Protein AF-0000000077735760 (afdb_homodimer)

Sequence (412 aa):
MVHPLEIREQEAWARNQSMSFFARLCGHTWMILRHKYWVFRFACIAGIPWQGFMHDWSKFSRMEFVESVRYYNGICSPIWLCKKRNDGFSYAWIHHHGRNLHHYEAWQDDFDHGAHPVNMPYRYAVEMICDFLAAGRAYGRSAFTFASEYAWWQRKKKNGVAMTPQMKDFVEALLGALARTEDISLLRPASTRRIYETCVGPVKGHMVHPLEIREQEAWARNQSMSFFARLCGHTWMILRHKYWVFRFACIAGIPWQGFMHDWSKFSRMEFVESVRYYNGICSPIWLCKKRNDGFSYAWIHHHGRNLHHYEAWQDDFDHGAHPVNMPYRYAVEMICDFLAAGRAYGRSAFTFASEYAWWQRKKKNGVAMTPQMKDFVEALLGALARTEDISLLRPASTRRIYETCVGPVKGH

Foldseek 3Di:
DPPPVRVLLVLQQVQLVVDDLVRLLVLLVVLVVQLLVQLLVLCVLLVRNVCSNVAQPCCPPPQNVVQQSSRRRLQDGSLVSSCVVPVRDGSNVVVRQCVQLLRQVVQWDPVVVPTAGDDRALSSLLSVLSSLLSVQCSNVPPNRALQVSLVVLVVVVVVPDRHDQLSNQLSNVQSVVCNVPVDSSCSYNVNSQVSSCVRPRHRDDD/DPPPVRVLLVLQQVQLVVDDLVRLLVLLVVLVVQLLVQLLVLCVLLVNNVCSNVAQPCCPPPQNVVQQSSRRRLQDGSLVSSCVVPVRDGSNVVVRQCVQLLRQVVQWDPVVVPTAGDDRALSSLLSVLSSLLSVQCSNVPPPRALQVSLVVLVVVVVVPDRHDQLSNQLSNVQSVVCNVPVDSSCSYNVNSQVSSCVRPRHRDDD

Secondary structure (DSSP, 8-state):
---HHHHHHHHHHHHHHHS-HHHHHHHHHHHHHHHHHHHHHHHHHTT-HHHHHHTTGGGGSHHHHHHHHHT--SSS-HHHHHHHHTTT--HHHHHHHHH-TTSGGGSEE-GGGT-EE-PPPHHHHHHHHHHHHHHHHHHHGGG--HHHHHHHHHHHHHH---S-HHHHHHHHHHHHHHHHH--GGGGSHHHHHHHHHHHT------/---HHHHHHHHHHHHHHHS-HHHHHHHHHHHHHHHHHHHHHHHHHTT-HHHHHHTTGGGGSHHHHHHHHHT--SSS-HHHHHHHHTTT--HHHHHHHHH-TTSGGGSEE-GGGT-EE-PPPHHHHHHHHHHHHHHHHHHHGGG--HHHHHHHHHHHHHH---S-HHHHHHHHHHHHHHHHH--GGGGSHHHHHHHHHHHT------

Structure (mmCIF, N/CA/C/O backbone):
data_AF-0000000077735760-model_v1
#
loop_
_entity.id
_entity.type
_entity.pdbx_description
1 polymer Catalase
#
loop_
_atom_site.group_PDB
_atom_site.id
_atom_site.type_symbol
_atom_site.label_atom_id
_atom_site.label_alt_id
_atom_site.label_comp_id
_atom_site.label_asym_id
_atom_site.label_entity_id
_atom_site.label_seq_id
_atom_site.pdbx_PDB_ins_code
_atom_site.Cartn_x
_atom_site.Cartn_y
_atom_site.Cartn_z
_atom_site.occupancy
_atom_site.B_iso_or_equiv
_atom_site.auth_seq_id
_atom_site.auth_comp_id
_atom_site.auth_asym_id
_atom_site.auth_atom_id
_atom_site.pdbx_PDB_model_num
ATOM 1 N N . MET A 1 1 ? -25.984 -12.711 -27 1 32.31 1 MET A N 1
ATOM 2 C CA . MET A 1 1 ? -25.141 -13.656 -26.266 1 32.31 1 MET A CA 1
ATOM 3 C C . MET A 1 1 ? -24.453 -12.977 -25.094 1 32.31 1 MET A C 1
ATOM 5 O O . MET A 1 1 ? -23.797 -11.953 -25.266 1 32.31 1 MET A O 1
ATOM 9 N N . VAL A 1 2 ? -24.875 -13.211 -24.047 1 56.28 2 VAL A N 1
ATOM 10 C CA . VAL A 1 2 ? -24.344 -12.602 -22.828 1 56.28 2 VAL A CA 1
ATOM 11 C C . VAL A 1 2 ? -22.844 -12.883 -22.734 1 56.28 2 VAL A C 1
ATOM 13 O O . VAL A 1 2 ? -22.406 -14.016 -22.938 1 56.28 2 VAL A O 1
ATOM 16 N N . HIS A 1 3 ? -21.906 -11.828 -22.578 1 73.5 3 HIS A N 1
ATOM 17 C CA . HIS A 1 3 ? -20.453 -11.922 -22.484 1 73.5 3 HIS A CA 1
ATOM 18 C C . HIS A 1 3 ? -20.031 -12.898 -21.391 1 73.5 3 HIS A C 1
ATOM 20 O O 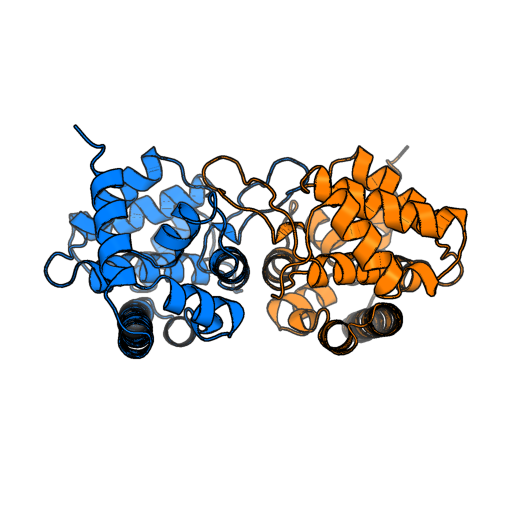. HIS A 1 3 ? -20.641 -12.93 -20.312 1 73.5 3 HIS A O 1
ATOM 26 N N . PRO A 1 4 ? -19.219 -13.969 -21.781 1 72.81 4 PRO A N 1
ATOM 27 C CA . PRO A 1 4 ? -18.812 -15.016 -20.844 1 72.81 4 PRO A CA 1
ATOM 28 C C . PRO A 1 4 ? -18.547 -14.477 -19.438 1 72.81 4 PRO A C 1
ATOM 30 O O . PRO A 1 4 ? -18.891 -15.117 -18.438 1 72.81 4 PRO A O 1
ATOM 33 N N . LEU A 1 5 ? -18.016 -13.352 -19.312 1 77.75 5 LEU A N 1
ATOM 34 C CA . LEU A 1 5 ? -17.75 -12.727 -18.016 1 77.75 5 LEU A CA 1
ATOM 35 C C . LEU A 1 5 ? -19.047 -12.375 -17.297 1 77.75 5 LEU A C 1
ATOM 37 O O . LEU A 1 5 ? -19.125 -12.453 -16.078 1 77.75 5 LEU A O 1
ATOM 41 N N . GLU A 1 6 ? -20 -11.969 -17.953 1 82.69 6 GLU A N 1
ATOM 42 C CA . GLU A 1 6 ? -21.297 -11.633 -17.359 1 82.69 6 GLU A CA 1
ATOM 43 C C . GLU A 1 6 ? -22 -12.875 -16.812 1 82.69 6 GLU A C 1
ATOM 45 O O . GLU A 1 6 ? -22.625 -12.82 -15.75 1 82.69 6 GLU A O 1
ATOM 50 N N . ILE A 1 7 ? -21.875 -13.922 -17.594 1 85.75 7 ILE A N 1
ATOM 51 C CA . ILE A 1 7 ? -22.469 -15.172 -17.156 1 85.75 7 ILE A CA 1
ATOM 52 C C . ILE A 1 7 ? -21.812 -15.625 -15.852 1 85.75 7 ILE A C 1
ATOM 54 O O . ILE A 1 7 ? -22.5 -16.016 -14.906 1 85.75 7 ILE A O 1
ATOM 58 N N . ARG A 1 8 ? -20.562 -15.539 -15.844 1 88.62 8 ARG A N 1
ATOM 59 C CA . ARG A 1 8 ? -19.812 -15.914 -14.648 1 88.62 8 ARG A CA 1
ATOM 60 C C . ARG A 1 8 ? -20.203 -15.047 -13.453 1 88.62 8 ARG A C 1
ATOM 62 O O . ARG A 1 8 ? -20.359 -15.555 -12.344 1 88.62 8 ARG A O 1
ATOM 69 N N . GLU A 1 9 ? -20.359 -13.805 -13.68 1 91.62 9 GLU A N 1
ATOM 70 C CA . GLU A 1 9 ? -20.75 -12.867 -12.625 1 91.62 9 GLU A CA 1
ATOM 71 C C . GLU A 1 9 ? -22.125 -13.227 -12.062 1 91.62 9 GLU A C 1
ATOM 73 O O . GLU A 1 9 ? -22.312 -13.234 -10.844 1 91.62 9 GLU A O 1
ATOM 78 N N . GLN A 1 10 ? -23.031 -13.461 -12.93 1 93.44 10 GLN A N 1
ATOM 79 C CA . GLN A 1 10 ? -24.391 -13.805 -12.5 1 93.44 10 GLN A CA 1
ATOM 80 C C . GLN A 1 10 ? -24.406 -15.086 -11.68 1 93.44 10 GLN A C 1
ATOM 82 O O . GLN A 1 10 ? -25.078 -15.18 -10.664 1 93.44 10 GLN A O 1
ATOM 87 N N . GLU A 1 11 ? -23.656 -16.016 -12.156 1 94.81 11 GLU A N 1
ATOM 88 C CA . GLU A 1 11 ? -23.578 -17.281 -11.445 1 94.81 11 GLU A CA 1
ATOM 89 C C . GLU A 1 11 ? -22.969 -17.094 -10.055 1 94.81 11 GLU A C 1
ATOM 91 O O . GLU A 1 11 ? -23.469 -17.625 -9.07 1 94.81 11 GLU A O 1
ATOM 96 N N . ALA A 1 12 ? -21.922 -16.391 -9.977 1 94.94 12 ALA A N 1
ATOM 97 C CA . ALA A 1 12 ? -21.25 -16.125 -8.711 1 94.94 12 ALA A CA 1
ATOM 98 C C . ALA A 1 12 ? -22.172 -15.398 -7.73 1 94.94 12 ALA A C 1
ATOM 100 O O . ALA A 1 12 ? -22.219 -15.742 -6.547 1 94.94 12 ALA A O 1
ATOM 101 N N . TRP A 1 13 ? -22.844 -14.398 -8.219 1 95.81 13 TRP A N 1
ATOM 102 C CA . TRP A 1 13 ? -23.75 -13.617 -7.371 1 95.81 13 TRP A CA 1
ATOM 103 C C . TRP A 1 13 ? -24.906 -14.477 -6.863 1 95.81 13 TRP A C 1
ATOM 105 O O . TRP A 1 13 ? -25.266 -14.406 -5.688 1 95.81 13 TRP A O 1
ATOM 115 N N . ALA A 1 14 ? -25.484 -15.258 -7.762 1 96.62 14 ALA A N 1
ATOM 116 C CA . ALA A 1 14 ? -26.578 -16.156 -7.379 1 96.62 14 ALA A CA 1
ATOM 117 C C . ALA A 1 14 ? -26.125 -17.125 -6.293 1 96.62 14 ALA A C 1
ATOM 119 O O . ALA A 1 14 ? -26.859 -17.359 -5.324 1 96.62 14 ALA A O 1
ATOM 120 N N . ARG A 1 15 ? -25 -17.672 -6.461 1 96.62 15 ARG A N 1
ATOM 121 C CA . ARG A 1 15 ? -24.469 -18.609 -5.473 1 96.62 15 ARG A CA 1
ATOM 122 C C . ARG A 1 15 ? -24.219 -17.906 -4.141 1 96.62 15 ARG A C 1
ATOM 124 O O . ARG A 1 15 ? -24.531 -18.453 -3.08 1 96.62 15 ARG A O 1
ATOM 131 N N . ASN A 1 16 ? -23.562 -16.766 -4.164 1 96.75 16 ASN A N 1
ATOM 132 C CA . ASN A 1 16 ? -23.344 -15.969 -2.967 1 96.75 16 ASN A CA 1
ATOM 133 C C . ASN A 1 16 ? -24.641 -15.758 -2.189 1 96.75 16 ASN A C 1
ATOM 135 O O . ASN A 1 16 ? -24.672 -15.953 -0.975 1 96.75 16 ASN A O 1
ATOM 139 N N . GLN A 1 17 ? -25.703 -15.43 -2.889 1 97.12 17 GLN A N 1
ATOM 140 C CA . GLN A 1 17 ? -27 -15.125 -2.266 1 97.12 17 GLN A CA 1
ATOM 141 C C . GLN A 1 17 ? -27.625 -16.375 -1.666 1 97.12 17 GLN A C 1
ATOM 143 O O . GLN A 1 17 ? -28.406 -16.281 -0.717 1 97.12 17 GLN A O 1
ATOM 148 N N . SER A 1 18 ? -27.359 -17.469 -2.201 1 97.5 18 SER A N 1
ATOM 149 C CA . SER A 1 18 ? -28 -18.703 -1.768 1 97.5 18 SER A CA 1
ATOM 150 C C . SER A 1 18 ? -27.281 -19.297 -0.553 1 97.5 18 SER A C 1
ATOM 152 O O . SER A 1 18 ? -27.812 -20.203 0.107 1 97.5 18 SER A O 1
ATOM 154 N N . MET A 1 19 ? -26.125 -18.844 -0.219 1 97.62 19 MET A N 1
ATOM 155 C CA . MET A 1 19 ? -25.328 -19.391 0.875 1 97.62 19 MET A CA 1
ATOM 156 C C . MET A 1 19 ? -25.672 -18.703 2.193 1 97.62 19 MET A C 1
ATOM 158 O O . MET A 1 19 ? -25.906 -17.5 2.225 1 97.62 19 MET A O 1
ATOM 162 N N . SER A 1 20 ? -25.688 -19.516 3.221 1 97.69 20 SER A N 1
ATOM 163 C CA . SER A 1 20 ? -25.797 -18.922 4.555 1 97.69 20 SER A CA 1
ATOM 164 C C . SER A 1 20 ? -24.516 -18.203 4.945 1 97.69 20 SER A C 1
ATOM 166 O O . SER A 1 20 ? -23.453 -18.438 4.352 1 97.69 20 SER A O 1
ATOM 168 N N . PHE A 1 21 ? -24.656 -17.406 5.949 1 97.19 21 PHE A N 1
ATOM 169 C CA . PHE A 1 21 ? -23.484 -16.703 6.453 1 97.19 21 PHE A CA 1
ATOM 170 C C . PHE A 1 21 ? -22.406 -17.688 6.898 1 97.19 21 PHE A C 1
ATOM 172 O O . PHE A 1 21 ? -21.234 -17.516 6.586 1 97.19 21 PHE A O 1
ATOM 179 N N . PHE A 1 22 ? -22.797 -18.688 7.602 1 97.88 22 PHE A N 1
ATOM 180 C CA . PHE A 1 22 ? -21.859 -19.672 8.133 1 97.88 22 PHE A CA 1
ATOM 181 C C . PHE A 1 22 ? -21.156 -20.422 7.008 1 97.88 22 PHE A C 1
ATOM 183 O O . PHE A 1 22 ? -19.953 -20.703 7.09 1 97.88 22 PHE A O 1
ATOM 190 N N . ALA A 1 23 ? -21.875 -20.688 5.992 1 98.12 23 ALA A N 1
ATOM 191 C CA . ALA A 1 23 ? -21.297 -21.359 4.828 1 98.12 23 ALA A CA 1
ATOM 192 C C . ALA A 1 23 ? -20.25 -20.469 4.145 1 98.12 23 ALA A C 1
ATOM 194 O O . ALA A 1 23 ? -19.188 -20.938 3.732 1 98.12 23 ALA A O 1
ATOM 195 N N . ARG A 1 24 ? -20.578 -19.219 4.02 1 98.38 24 ARG A N 1
ATOM 196 C CA . ARG A 1 24 ? -19.625 -18.281 3.426 1 98.38 24 ARG A CA 1
ATOM 197 C C . ARG A 1 24 ? -18.375 -18.141 4.297 1 98.38 24 ARG A 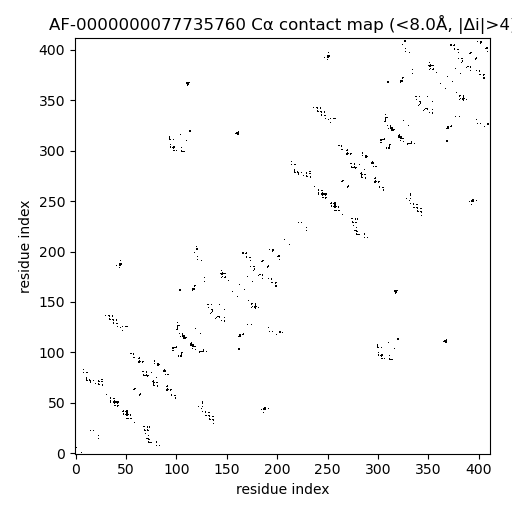C 1
ATOM 199 O O . ARG A 1 24 ? -17.25 -18.109 3.783 1 98.38 24 ARG A O 1
ATOM 206 N N . LEU A 1 25 ? -18.594 -18.062 5.609 1 98.25 25 LEU A N 1
ATOM 207 C CA . LEU A 1 25 ? -17.5 -17.938 6.566 1 98.25 25 LEU A CA 1
ATOM 208 C C . LEU A 1 25 ? -16.562 -19.141 6.48 1 98.25 25 LEU A C 1
ATOM 210 O O . LEU A 1 25 ? -15.352 -18.969 6.336 1 98.25 25 LEU A O 1
ATOM 214 N N . CYS A 1 26 ? -17.078 -20.297 6.539 1 98.19 26 CYS A N 1
ATOM 215 C CA . CYS A 1 26 ? -16.281 -21.516 6.504 1 98.19 26 CYS A CA 1
ATOM 216 C C . CYS A 1 26 ? -15.633 -21.703 5.141 1 98.19 26 CYS A C 1
ATOM 218 O O . CYS A 1 26 ? -14.453 -22.047 5.055 1 98.19 26 CYS A O 1
ATOM 220 N N . GLY A 1 27 ? -16.453 -21.516 4.125 1 97.25 27 GLY A N 1
ATOM 221 C CA . GLY A 1 27 ? -15.93 -21.641 2.777 1 97.25 27 GLY A CA 1
ATOM 222 C C . GLY A 1 27 ? -14.766 -20.719 2.496 1 97.25 27 GLY A C 1
ATOM 223 O O . GLY A 1 27 ? -13.742 -21.125 1.959 1 97.25 27 GLY A O 1
ATOM 224 N N . HIS A 1 28 ? -14.961 -19.438 2.783 1 97.62 28 HIS A N 1
ATOM 225 C CA . HIS A 1 28 ? -13.898 -18.453 2.553 1 97.62 28 HIS A CA 1
ATOM 226 C C . HIS A 1 28 ? -12.656 -18.797 3.369 1 97.62 28 HIS A C 1
ATOM 228 O O . HIS A 1 28 ? -11.539 -18.75 2.852 1 97.62 28 HIS A O 1
ATOM 234 N N . THR A 1 29 ? -12.82 -19.141 4.68 1 97.94 29 THR A N 1
ATOM 235 C CA . THR A 1 29 ? -11.695 -19.484 5.543 1 97.94 29 THR A CA 1
ATOM 236 C C . THR A 1 29 ? -10.922 -20.672 4.977 1 97.94 29 THR A C 1
ATOM 238 O O . THR A 1 29 ? -9.688 -20.641 4.918 1 97.94 29 THR A O 1
ATOM 241 N N . TRP A 1 30 ? -11.633 -21.625 4.527 1 96.81 30 TRP A N 1
ATOM 242 C CA . TRP A 1 30 ? -11 -22.797 3.941 1 96.81 30 TRP A CA 1
ATOM 243 C C . TRP A 1 30 ? -10.203 -22.422 2.697 1 96.81 30 TRP A C 1
ATOM 245 O O . TRP A 1 30 ? -9.086 -22.906 2.5 1 96.81 30 TRP A O 1
ATOM 255 N N . MET A 1 31 ? -10.773 -21.609 1.892 1 95.12 31 MET A N 1
ATOM 256 C CA . MET A 1 31 ? -10.102 -21.203 0.663 1 95.12 31 MET A CA 1
ATOM 257 C C . MET A 1 31 ? -8.812 -20.438 0.974 1 95.12 31 MET A C 1
ATOM 259 O O . MET A 1 31 ? -7.793 -20.641 0.31 1 95.12 31 MET A O 1
ATOM 263 N N . ILE A 1 32 ? -8.82 -19.531 1.983 1 96.81 32 ILE A N 1
ATOM 264 C CA . ILE A 1 32 ? -7.617 -18.812 2.389 1 96.81 32 ILE A CA 1
ATOM 265 C C . ILE A 1 32 ? -6.543 -19.797 2.826 1 96.81 32 ILE A C 1
ATOM 267 O O . ILE A 1 32 ? -5.395 -19.703 2.389 1 96.81 32 ILE A O 1
ATOM 271 N N . LEU A 1 33 ? -6.93 -20.766 3.658 1 97.06 33 LEU A N 1
ATOM 272 C CA . LEU A 1 33 ? -5.984 -21.719 4.219 1 97.06 33 LEU A CA 1
ATOM 273 C C . LEU A 1 33 ? -5.414 -22.625 3.131 1 97.06 33 LEU A C 1
ATOM 275 O O . LEU A 1 33 ? -4.223 -22.938 3.133 1 97.06 33 LEU A O 1
ATOM 279 N N . ARG A 1 34 ? -6.27 -23.031 2.244 1 95.94 34 ARG A N 1
ATOM 280 C CA . ARG A 1 34 ? -5.816 -23.844 1.121 1 95.94 34 ARG A CA 1
ATOM 281 C C . ARG A 1 34 ? -4.812 -23.094 0.261 1 95.94 34 ARG A C 1
ATOM 283 O O . ARG A 1 34 ? -3.773 -23.625 -0.114 1 95.94 34 ARG A O 1
ATOM 290 N N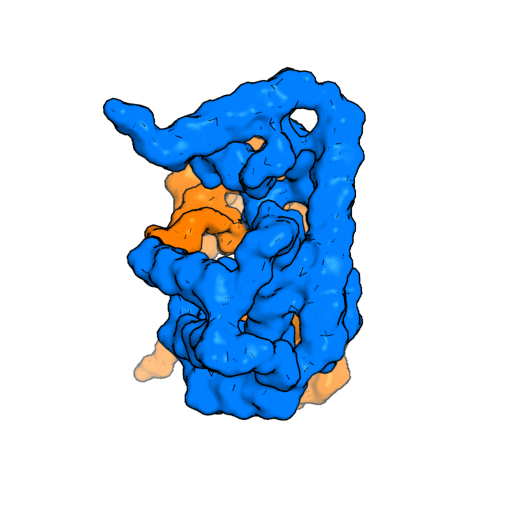 . HIS A 1 35 ? -5.133 -21.844 -0.089 1 96.44 35 HIS A N 1
ATOM 291 C CA . HIS A 1 35 ? -4.219 -21 -0.849 1 96.44 35 HIS A CA 1
ATOM 292 C C . HIS A 1 35 ? -2.896 -20.812 -0.116 1 96.44 35 HIS A C 1
ATOM 294 O O . HIS A 1 35 ? -1.826 -21 -0.704 1 96.44 35 HIS A O 1
ATOM 300 N N . LYS A 1 36 ? -2.969 -20.547 1.155 1 97.62 36 LYS A N 1
ATOM 301 C CA . LYS A 1 36 ? -1.773 -20.344 1.97 1 97.62 36 LYS A CA 1
ATOM 302 C C . LYS A 1 36 ? -0.917 -21.609 2.01 1 97.62 36 LYS A C 1
ATOM 304 O O . LYS A 1 36 ? 0.313 -21.531 2.02 1 97.62 36 LYS A O 1
ATOM 309 N N . TYR A 1 37 ? -1.56 -22.734 2.109 1 97.62 37 TYR A N 1
ATOM 310 C CA . TYR A 1 37 ? -0.845 -24 2.107 1 97.62 37 TYR A CA 1
ATOM 311 C C . TYR A 1 37 ? -0.007 -24.156 0.844 1 97.62 37 TYR A C 1
ATOM 313 O O . TYR A 1 37 ? 1.184 -24.469 0.916 1 97.62 37 TYR A O 1
ATOM 321 N N . TRP A 1 38 ? -0.582 -23.906 -0.264 1 97.06 38 TRP A N 1
ATOM 322 C CA . TRP A 1 38 ? 0.129 -24.094 -1.525 1 97.06 38 TRP A CA 1
ATOM 323 C C . TRP A 1 38 ? 1.225 -23.047 -1.692 1 97.06 38 TRP A C 1
ATOM 325 O O . TRP A 1 38 ? 2.303 -23.344 -2.211 1 97.06 38 TRP A O 1
ATOM 335 N N . VAL A 1 39 ? 0.933 -21.781 -1.328 1 98.62 39 VAL A N 1
ATOM 336 C CA . VAL A 1 39 ? 1.979 -20.766 -1.374 1 98.62 39 VAL A CA 1
ATOM 337 C C . VAL A 1 39 ? 3.166 -21.203 -0.519 1 98.62 39 VAL A C 1
ATOM 339 O O . VAL A 1 39 ? 4.316 -21.094 -0.944 1 98.62 39 VAL A O 1
ATOM 342 N N . PHE A 1 40 ? 2.838 -21.719 0.667 1 98.75 40 PHE A N 1
ATOM 343 C CA . PHE A 1 40 ? 3.885 -22.156 1.577 1 98.75 40 PHE A CA 1
ATOM 344 C C . PHE A 1 40 ? 4.715 -23.266 0.945 1 98.75 40 PHE A C 1
ATOM 346 O O . PHE A 1 40 ? 5.945 -23.25 1.017 1 98.75 40 PHE A O 1
ATOM 353 N N . ARG A 1 41 ? 4.102 -24.203 0.335 1 98.19 41 ARG A N 1
ATOM 354 C CA . ARG A 1 41 ? 4.793 -25.312 -0.304 1 98.19 41 ARG A CA 1
ATOM 355 C C . ARG A 1 41 ? 5.746 -24.828 -1.385 1 98.19 41 ARG A C 1
ATOM 357 O O . ARG A 1 41 ? 6.906 -25.234 -1.436 1 98.19 41 ARG A O 1
ATOM 364 N N . PHE A 1 42 ? 5.285 -23.953 -2.271 1 98.56 42 PHE A N 1
ATOM 365 C CA . PHE A 1 42 ? 6.137 -23.406 -3.324 1 98.56 42 PHE A CA 1
ATOM 366 C C . PHE A 1 42 ? 7.25 -22.562 -2.734 1 98.56 42 PHE A C 1
ATOM 368 O O . PHE A 1 42 ? 8.391 -22.609 -3.199 1 98.56 42 PHE A O 1
ATOM 375 N N . ALA A 1 43 ? 6.891 -21.766 -1.696 1 98.81 43 ALA A N 1
ATOM 376 C CA . ALA A 1 43 ? 7.871 -20.891 -1.054 1 98.81 43 ALA A CA 1
ATOM 377 C C . ALA A 1 43 ? 8.992 -21.719 -0.408 1 98.81 43 ALA A C 1
ATOM 379 O O . ALA A 1 43 ? 10.141 -21.281 -0.377 1 98.81 43 ALA A O 1
ATOM 380 N N . CYS A 1 44 ? 8.633 -22.891 0.152 1 98.81 44 CYS A N 1
ATOM 381 C CA . CYS A 1 44 ? 9.664 -23.781 0.698 1 98.81 44 CYS A CA 1
ATOM 382 C C . CYS A 1 44 ? 10.648 -24.203 -0.381 1 98.81 44 CYS A C 1
ATOM 384 O O . CYS A 1 44 ? 11.859 -24.188 -0.159 1 98.81 44 CYS A O 1
ATOM 386 N N . ILE A 1 45 ? 10.188 -24.562 -1.511 1 98.75 45 ILE A N 1
ATOM 387 C CA . ILE A 1 45 ? 11.047 -24.938 -2.629 1 98.75 45 ILE A CA 1
ATOM 388 C C . ILE A 1 45 ? 11.891 -23.734 -3.059 1 98.75 45 ILE A C 1
ATOM 390 O O . ILE A 1 45 ? 13.078 -23.891 -3.354 1 98.75 45 ILE A O 1
ATOM 394 N N . ALA A 1 46 ? 11.305 -22.562 -3.033 1 98.69 46 ALA A N 1
ATOM 395 C CA . ALA A 1 46 ? 11.953 -21.344 -3.502 1 98.69 46 ALA A CA 1
ATOM 396 C C . ALA A 1 46 ? 12.953 -20.812 -2.471 1 98.69 46 ALA A C 1
ATOM 398 O O . ALA A 1 46 ? 13.648 -19.828 -2.717 1 98.69 46 ALA A O 1
ATOM 399 N N . GLY A 1 47 ? 13.008 -21.391 -1.279 1 98.31 47 GLY A N 1
ATOM 400 C CA . GLY A 1 47 ? 13.992 -21.016 -0.273 1 98.31 47 GLY A CA 1
ATOM 401 C C . GLY A 1 47 ? 13.547 -19.844 0.586 1 98.31 47 GLY A C 1
ATOM 402 O O . GLY A 1 47 ? 14.383 -19.109 1.124 1 98.31 47 GLY A O 1
ATOM 403 N N . ILE A 1 48 ? 12.203 -19.609 0.631 1 98.25 48 ILE A N 1
ATOM 404 C CA . ILE A 1 48 ? 11.695 -18.531 1.458 1 98.25 48 ILE A CA 1
ATOM 405 C C . ILE A 1 48 ? 10.539 -19.031 2.32 1 98.25 48 ILE A C 1
ATOM 407 O O . ILE A 1 48 ? 9.461 -18.438 2.338 1 98.25 48 ILE A O 1
ATOM 411 N N . PRO A 1 49 ? 10.734 -20.031 3.189 1 98.31 49 PRO A N 1
ATOM 412 C CA . PRO A 1 49 ? 9.656 -20.672 3.934 1 98.31 49 PRO A CA 1
ATOM 413 C C . PRO A 1 49 ? 8.953 -19.734 4.91 1 98.31 49 PRO A C 1
ATOM 415 O O . PRO A 1 49 ? 7.738 -19.828 5.102 1 98.31 49 PRO A O 1
ATOM 418 N N . TRP A 1 50 ? 9.75 -18.875 5.516 1 98 50 TRP A N 1
ATOM 419 C CA . TRP A 1 50 ? 9.125 -17.953 6.461 1 98 50 TRP A CA 1
ATOM 420 C C . TRP A 1 50 ? 8.188 -16.984 5.742 1 98 50 TRP A C 1
ATOM 422 O O . TRP A 1 50 ? 7.074 -16.734 6.211 1 98 50 TRP A O 1
ATOM 432 N N . GLN A 1 51 ? 8.594 -16.422 4.629 1 97.44 51 GLN A N 1
ATOM 433 C CA . GLN A 1 51 ? 7.754 -15.547 3.818 1 97.44 51 GLN A CA 1
ATOM 434 C C . GLN A 1 51 ? 6.492 -16.281 3.355 1 97.44 51 GLN A C 1
ATOM 436 O O . GLN A 1 51 ? 5.406 -15.688 3.336 1 97.44 51 GLN A O 1
ATOM 441 N N . GLY A 1 52 ? 6.711 -17.531 2.975 1 98.5 52 GLY A N 1
ATOM 442 C CA . GLY A 1 52 ? 5.559 -18.344 2.607 1 98.5 52 GLY A CA 1
ATOM 443 C C . GLY A 1 52 ? 4.57 -18.531 3.744 1 98.5 52 GLY A C 1
ATOM 444 O O . GLY A 1 52 ? 3.357 -18.422 3.541 1 98.5 52 GLY A O 1
ATOM 445 N N . PHE A 1 53 ? 5.109 -18.766 4.906 1 98.31 53 PHE A N 1
ATOM 446 C CA . PHE A 1 53 ? 4.273 -18.953 6.086 1 98.31 53 PHE A CA 1
ATOM 447 C C . PHE A 1 53 ? 3.508 -17.672 6.414 1 98.31 53 PHE A C 1
ATOM 449 O O . PHE A 1 53 ? 2.332 -17.719 6.781 1 98.31 53 PHE A O 1
ATOM 456 N N . MET A 1 54 ? 4.109 -16.484 6.254 1 97.62 54 MET A N 1
ATOM 457 C CA . MET A 1 54 ? 3.537 -15.195 6.621 1 97.62 54 MET A CA 1
ATOM 458 C C . MET A 1 54 ? 2.662 -14.648 5.496 1 97.62 54 MET A C 1
ATOM 460 O O . MET A 1 54 ? 1.98 -13.641 5.672 1 97.62 54 MET A O 1
ATOM 464 N N . HIS A 1 55 ? 2.658 -15.297 4.434 1 98.31 55 HIS A N 1
ATOM 465 C CA . HIS A 1 55 ? 1.943 -14.844 3.244 1 98.31 55 HIS A CA 1
ATOM 466 C C . HIS A 1 55 ? 0.472 -14.586 3.553 1 98.31 55 HIS A C 1
ATOM 468 O O . HIS A 1 55 ? -0.208 -15.445 4.117 1 98.31 55 HIS A O 1
ATOM 474 N N . ASP A 1 56 ? 0.01 -13.414 3.326 1 97.75 56 ASP A N 1
ATOM 475 C CA . ASP A 1 56 ? -1.397 -13.031 3.268 1 97.75 56 ASP A CA 1
ATOM 476 C C . ASP A 1 56 ? -2.066 -13.18 4.633 1 97.75 56 ASP A C 1
ATOM 478 O O . ASP A 1 56 ? -3.244 -13.539 4.715 1 97.75 56 ASP A O 1
ATOM 482 N N . TRP A 1 57 ? -1.373 -12.977 5.688 1 97.56 57 TRP A N 1
ATOM 483 C CA . TRP A 1 57 ? -2.01 -12.992 7 1 97.56 57 TRP A CA 1
ATOM 484 C C . TRP A 1 57 ? -2.994 -11.836 7.141 1 97.56 57 TRP A C 1
ATOM 486 O O . TRP A 1 57 ? -3.957 -11.914 7.906 1 97.56 57 TRP A O 1
ATOM 496 N N . SER A 1 58 ? -2.803 -10.797 6.383 1 97 58 SER A N 1
ATOM 497 C CA . SER A 1 58 ? -3.691 -9.641 6.434 1 97 58 SER A CA 1
ATOM 498 C C . SER A 1 58 ? -5.113 -10.023 6.035 1 97 58 SER A C 1
ATOM 500 O O . SER A 1 58 ? -6.066 -9.312 6.363 1 97 58 SER A O 1
ATOM 502 N N . LYS A 1 59 ? -5.301 -11.117 5.355 1 97.94 59 LYS A N 1
ATOM 503 C CA . LYS A 1 59 ? -6.625 -11.555 4.914 1 97.94 59 LYS A CA 1
ATOM 504 C C . LYS A 1 59 ? -7.527 -11.867 6.105 1 97.94 59 LYS A C 1
ATOM 506 O O . LYS A 1 59 ? -8.75 -11.93 5.965 1 97.94 59 LYS A O 1
ATOM 511 N N . PHE A 1 60 ? -6.91 -12.047 7.273 1 97.75 60 PHE A N 1
ATOM 512 C CA . PHE A 1 60 ? -7.68 -12.359 8.477 1 97.75 60 PHE A CA 1
ATOM 513 C C . PHE A 1 60 ? -7.984 -11.094 9.266 1 97.75 60 PHE A C 1
ATOM 515 O O . PHE A 1 60 ? -8.664 -11.148 10.297 1 97.75 60 PHE A O 1
ATOM 522 N N . SER A 1 61 ? -7.469 -9.977 8.836 1 96.44 61 SER A N 1
ATOM 523 C CA . SER A 1 61 ? -7.883 -8.719 9.453 1 96.44 61 SER A CA 1
ATOM 524 C C . SER A 1 61 ? -9.367 -8.453 9.227 1 96.44 61 SER A C 1
ATOM 526 O O . SER A 1 61 ? -9.938 -8.906 8.227 1 96.44 61 SER A O 1
ATOM 528 N N . ARG A 1 62 ? -9.93 -7.668 10.141 1 95.81 62 ARG A N 1
ATOM 529 C CA . ARG A 1 62 ? -11.359 -7.371 10.07 1 95.81 62 ARG A CA 1
ATOM 530 C C . ARG A 1 62 ? -11.711 -6.727 8.734 1 95.81 62 ARG A C 1
ATOM 532 O O . ARG A 1 62 ? -12.664 -7.141 8.07 1 95.81 62 ARG A O 1
ATOM 539 N N . MET A 1 63 ? -10.977 -5.773 8.227 1 94.81 63 MET A N 1
ATOM 540 C CA . MET A 1 63 ? -11.25 -5.016 7.008 1 94.81 63 MET A CA 1
ATOM 541 C C . MET A 1 63 ? -11.281 -5.93 5.789 1 94.81 63 MET A C 1
ATOM 543 O O . MET A 1 63 ? -12.133 -5.777 4.91 1 94.81 63 MET A O 1
ATOM 547 N N . GLU A 1 64 ? -10.367 -6.863 5.75 1 97.81 64 GLU A N 1
ATOM 548 C CA . GLU A 1 64 ? -10.297 -7.75 4.59 1 97.81 64 GLU A CA 1
ATOM 549 C C . GLU A 1 64 ? -11.25 -8.938 4.742 1 97.81 64 GLU A C 1
ATOM 551 O O . GLU A 1 64 ? -11.969 -9.289 3.805 1 97.81 64 GLU A O 1
ATOM 556 N N . PHE A 1 65 ? -11.25 -9.492 5.91 1 98.38 65 PHE A N 1
ATOM 557 C CA . PHE A 1 65 ? -11.945 -10.758 6.137 1 98.38 65 PHE A CA 1
ATOM 558 C C . PHE A 1 65 ? -13.453 -10.562 6.027 1 98.38 65 PHE A C 1
ATOM 560 O O . PHE A 1 65 ? -14.133 -11.328 5.34 1 98.38 65 PHE A O 1
ATOM 567 N N . VAL A 1 66 ? -14.055 -9.57 6.641 1 97.81 66 VAL A N 1
ATOM 568 C CA . VAL A 1 66 ? -15.5 -9.359 6.691 1 97.81 66 VAL A CA 1
ATOM 569 C C . VAL A 1 66 ? -16.031 -9.125 5.285 1 97.81 66 VAL A C 1
ATOM 571 O O . VAL A 1 66 ? -17.016 -9.75 4.875 1 97.81 66 VAL A O 1
ATOM 574 N N . GLU A 1 67 ? -15.383 -8.258 4.539 1 97.75 67 GLU A N 1
ATOM 575 C CA . GLU A 1 67 ? -15.828 -7.988 3.176 1 97.75 67 GLU A CA 1
ATOM 576 C C . GLU A 1 67 ? -15.711 -9.234 2.301 1 97.75 67 GLU A C 1
ATOM 578 O O . GLU A 1 67 ? -16.625 -9.547 1.531 1 97.75 67 GLU A O 1
ATOM 583 N N . SER A 1 68 ? -14.609 -9.953 2.459 1 98.31 68 SER A N 1
ATOM 584 C CA . SER A 1 68 ? -14.391 -11.133 1.632 1 98.31 68 SER A CA 1
ATOM 585 C C . SER A 1 68 ? -15.391 -12.234 1.963 1 98.31 68 SER A C 1
ATOM 587 O O . SER A 1 68 ? -15.852 -12.953 1.07 1 98.31 68 SER A O 1
ATOM 589 N N . VAL A 1 69 ? -15.703 -12.383 3.201 1 98.56 69 VAL A N 1
ATOM 590 C CA . VAL A 1 69 ? -16.734 -13.352 3.578 1 98.56 69 VAL A CA 1
ATOM 591 C C . VAL A 1 69 ? -18.078 -12.945 2.963 1 98.56 69 VAL A C 1
ATOM 593 O O . VAL A 1 69 ? -18.797 -13.797 2.432 1 98.56 69 VAL A O 1
ATOM 596 N N . ARG A 1 70 ? -18.406 -11.656 3.029 1 98.25 70 ARG A N 1
ATOM 597 C CA . ARG A 1 70 ? -19.672 -11.133 2.508 1 98.25 70 ARG A CA 1
ATOM 598 C C . ARG A 1 70 ? -19.828 -11.469 1.029 1 98.25 70 ARG A C 1
ATOM 600 O O . ARG A 1 70 ? -20.938 -11.75 0.568 1 98.25 70 ARG A O 1
ATOM 607 N N . TYR A 1 71 ? -18.781 -11.555 0.311 1 98.19 71 TYR A N 1
ATOM 608 C CA . TYR A 1 71 ? -18.891 -11.727 -1.134 1 98.19 71 TYR A CA 1
ATOM 609 C C . TYR A 1 71 ? -18.375 -13.102 -1.554 1 98.19 71 TYR A C 1
ATOM 611 O O . TYR A 1 71 ? -18.125 -13.344 -2.736 1 98.19 71 TYR A O 1
ATOM 619 N N . TYR A 1 72 ? -18.094 -13.922 -0.639 1 98.19 72 TYR A N 1
ATOM 620 C CA . TYR A 1 72 ? -17.641 -15.273 -0.975 1 98.19 72 TYR A CA 1
ATOM 621 C C . TYR A 1 72 ? -18.688 -16.016 -1.787 1 98.19 72 TYR A C 1
ATOM 623 O O . TYR A 1 72 ? -19.891 -15.914 -1.503 1 98.19 72 TYR A O 1
ATOM 631 N N . ASN A 1 73 ? -18.25 -16.828 -2.787 1 96.38 73 ASN A N 1
ATOM 632 C CA . ASN A 1 73 ? -19.172 -17.5 -3.689 1 96.38 73 ASN A CA 1
ATOM 633 C C . ASN A 1 73 ? -18.625 -18.844 -4.152 1 96.38 73 ASN A C 1
ATOM 635 O O . ASN A 1 73 ? -19.328 -19.609 -4.82 1 96.38 73 ASN A O 1
ATOM 639 N N . GLY A 1 74 ? -17.422 -19.125 -3.965 1 91.88 74 GLY A N 1
ATOM 640 C CA . GLY A 1 74 ? -16.812 -20.406 -4.27 1 91.88 74 GLY A CA 1
ATOM 641 C C . GLY A 1 74 ? -16.438 -20.562 -5.734 1 91.88 74 GLY A C 1
ATOM 642 O O . GLY A 1 74 ? -15.875 -21.578 -6.137 1 91.88 74 GLY A O 1
ATOM 643 N N . ILE A 1 75 ? -16.781 -19.562 -6.508 1 88.88 75 ILE A N 1
ATOM 644 C CA . ILE A 1 75 ? -16.547 -19.625 -7.949 1 88.88 75 ILE A CA 1
ATOM 645 C C . ILE A 1 75 ? -15.383 -18.719 -8.328 1 88.88 75 ILE A C 1
ATOM 647 O O . ILE A 1 75 ? -14.469 -19.141 -9.039 1 88.88 75 ILE A O 1
ATOM 651 N N . CYS A 1 76 ? -15.469 -17.547 -7.867 1 90.12 76 CYS A N 1
ATOM 652 C CA . CYS A 1 76 ? -14.43 -16.562 -8.164 1 90.12 76 CYS A CA 1
ATOM 653 C C . CYS A 1 76 ? -14.008 -15.812 -6.91 1 90.12 76 CYS A C 1
ATOM 655 O O . CYS A 1 76 ? -14.594 -16.016 -5.84 1 90.12 76 CYS A O 1
ATOM 657 N N . SER A 1 77 ? -12.938 -15.055 -7.09 1 92.94 77 SER A N 1
ATOM 658 C CA . SER A 1 77 ? -12.445 -14.258 -5.969 1 92.94 77 SER A CA 1
ATOM 659 C C . SER A 1 77 ? -13.547 -13.367 -5.398 1 92.94 77 SER A C 1
ATOM 661 O O . SER A 1 77 ? -14.266 -12.703 -6.148 1 92.94 77 SER A O 1
ATOM 663 N N . PRO A 1 78 ? -13.625 -13.328 -4.043 1 96.69 78 PRO A N 1
ATOM 664 C CA . PRO A 1 78 ? -14.594 -12.398 -3.443 1 96.69 78 PRO A CA 1
ATOM 665 C C . PRO A 1 78 ? -14.336 -10.945 -3.83 1 96.69 78 PRO A C 1
ATOM 667 O O . PRO A 1 78 ? -15.281 -10.164 -3.955 1 96.69 78 PRO A O 1
ATOM 670 N N . ILE A 1 79 ? -13.078 -10.578 -3.996 1 96.69 79 ILE A N 1
ATOM 671 C CA . ILE A 1 79 ? -12.719 -9.211 -4.375 1 96.69 79 ILE A CA 1
ATOM 672 C C . ILE A 1 79 ? -13.312 -8.883 -5.746 1 96.69 79 ILE A C 1
ATOM 674 O O . ILE A 1 79 ? -13.836 -7.789 -5.953 1 96.69 79 ILE A O 1
ATOM 678 N N . TRP A 1 80 ? -13.219 -9.828 -6.625 1 95.06 80 TRP A N 1
ATOM 679 C CA . TRP A 1 80 ? -13.758 -9.625 -7.965 1 95.06 80 TRP A CA 1
ATOM 680 C C . TRP A 1 80 ? -15.258 -9.359 -7.91 1 95.06 80 TRP A C 1
ATOM 682 O O . TRP A 1 80 ? -15.75 -8.398 -8.5 1 95.06 80 TRP A O 1
ATOM 692 N N . LEU A 1 81 ? -15.945 -10.188 -7.227 1 96.81 81 LEU A N 1
ATOM 693 C CA . LEU A 1 81 ? -17.391 -10.031 -7.117 1 96.81 81 LEU A CA 1
ATOM 694 C C . LEU A 1 81 ? -17.75 -8.727 -6.406 1 96.81 81 LEU A C 1
ATOM 696 O O . LEU A 1 81 ? -18.672 -8.023 -6.812 1 96.81 81 LEU A O 1
ATOM 700 N N . CYS A 1 82 ? -17.031 -8.43 -5.355 1 97.31 82 CYS A N 1
ATOM 701 C CA . CYS A 1 82 ? -17.234 -7.18 -4.629 1 97.31 82 CYS A CA 1
ATOM 702 C C . CYS A 1 82 ? -17.125 -5.98 -5.562 1 97.31 82 CYS A C 1
ATOM 704 O O . CYS A 1 82 ? -18 -5.113 -5.586 1 97.31 82 CYS A O 1
ATOM 706 N N . LYS A 1 83 ? -16.125 -5.941 -6.324 1 96.44 83 LYS A N 1
ATOM 707 C CA . LYS A 1 83 ? -15.891 -4.82 -7.23 1 96.44 83 LYS A CA 1
ATOM 708 C C . LYS A 1 83 ? -17 -4.719 -8.273 1 96.44 83 LYS A C 1
ATOM 710 O O . LYS A 1 83 ? -17.406 -3.619 -8.656 1 96.44 83 LYS A O 1
ATOM 715 N N . LYS A 1 84 ? -17.422 -5.848 -8.719 1 95.75 84 LYS A N 1
ATOM 716 C CA . LYS A 1 84 ? -18.516 -5.848 -9.688 1 95.75 84 LYS A CA 1
ATOM 717 C C . LYS A 1 84 ? -19.797 -5.262 -9.094 1 95.75 84 LYS A C 1
ATOM 719 O O . LYS A 1 84 ? -20.562 -4.605 -9.789 1 95.75 84 LYS A O 1
ATOM 724 N N . ARG A 1 85 ? -19.969 -5.43 -7.852 1 95.62 85 ARG A N 1
ATOM 725 C CA . ARG A 1 85 ? -21.203 -5.031 -7.188 1 95.62 85 ARG A CA 1
ATOM 726 C C . ARG A 1 85 ? -21.078 -3.629 -6.598 1 95.62 85 ARG A C 1
ATOM 728 O O . ARG A 1 85 ? -22.094 -3.014 -6.234 1 95.62 85 ARG A O 1
ATOM 735 N N . ASN A 1 86 ? -19.906 -3.154 -6.461 1 94.5 86 ASN A N 1
ATOM 736 C CA . ASN A 1 86 ? -19.672 -1.875 -5.797 1 94.5 86 ASN A CA 1
ATOM 737 C C . ASN A 1 86 ? -18.938 -0.896 -6.711 1 94.5 86 ASN A C 1
ATOM 739 O O . ASN A 1 86 ? -18 -0.223 -6.277 1 94.5 86 ASN A O 1
ATOM 743 N N . ASP A 1 87 ? -19.328 -0.86 -7.992 1 92.25 87 ASP A N 1
ATOM 744 C CA . ASP A 1 87 ? -18.828 0.106 -8.969 1 92.25 87 ASP A CA 1
ATOM 745 C C . ASP A 1 87 ? -17.312 0.1 -9.023 1 92.25 87 ASP A C 1
ATOM 747 O O . ASP A 1 87 ? -16.672 1.159 -9.016 1 92.25 87 ASP A O 1
ATOM 751 N N . GLY A 1 88 ? -16.719 -1.089 -8.852 1 93.25 88 GLY A N 1
ATOM 752 C CA . GLY A 1 88 ? -15.289 -1.27 -9.07 1 93.25 88 GLY A CA 1
ATOM 753 C C . GLY A 1 88 ? -14.461 -1.069 -7.816 1 93.25 88 GLY A C 1
ATOM 754 O O . GLY A 1 88 ? -13.234 -1.077 -7.871 1 93.25 88 GLY A O 1
ATOM 755 N N . PHE A 1 89 ? -15.18 -0.926 -6.762 1 94.06 89 PHE A N 1
ATOM 756 C CA . PHE A 1 89 ? -14.461 -0.57 -5.543 1 94.06 89 PHE A CA 1
ATOM 757 C C . PHE A 1 89 ? -14.477 -1.725 -4.551 1 94.06 89 PHE A C 1
ATOM 759 O O . PHE A 1 89 ? -15.484 -2.426 -4.418 1 94.06 89 PHE A O 1
ATOM 766 N N . SER A 1 90 ? -13.328 -1.917 -3.812 1 96.81 90 SER A N 1
ATOM 767 C CA . SER A 1 90 ? -13.211 -2.869 -2.713 1 96.81 90 SER A CA 1
ATOM 768 C C . SER A 1 90 ? -12.242 -2.363 -1.647 1 96.81 90 SER A C 1
ATOM 770 O O . SER A 1 90 ? -11.07 -2.119 -1.931 1 96.81 90 SER A O 1
ATOM 772 N N . TYR A 1 91 ? -12.734 -2.242 -0.355 1 95.88 91 TYR A N 1
ATOM 773 C CA . TYR A 1 91 ? -11.875 -1.886 0.767 1 95.88 91 TYR A CA 1
ATOM 774 C C . TYR A 1 91 ? -10.828 -2.961 1.013 1 95.88 91 TYR A C 1
ATOM 776 O O . TYR A 1 91 ? -9.656 -2.654 1.251 1 95.88 91 TYR A O 1
ATOM 784 N N . ALA A 1 92 ? -11.281 -4.176 0.884 1 97.56 92 ALA A N 1
ATOM 785 C CA . ALA A 1 92 ? -10.391 -5.309 1.127 1 97.56 92 ALA A CA 1
ATOM 786 C C . ALA A 1 92 ? -9.219 -5.305 0.152 1 97.56 92 ALA A C 1
ATOM 788 O O . ALA A 1 92 ? -8.078 -5.57 0.542 1 97.56 92 ALA A O 1
ATOM 789 N N . TRP A 1 93 ? -9.508 -4.934 -1.031 1 97.88 93 TRP A N 1
ATOM 790 C CA . TRP A 1 93 ? -8.453 -4.93 -2.045 1 97.88 93 TRP A CA 1
ATOM 791 C C . TRP A 1 93 ? -7.445 -3.82 -1.777 1 97.88 93 TRP A C 1
ATOM 793 O O . TRP A 1 93 ? -6.234 -4.055 -1.814 1 97.88 93 TRP A O 1
ATOM 803 N N . ILE A 1 94 ? -7.914 -2.646 -1.459 1 97.12 94 ILE A N 1
ATOM 804 C CA . ILE A 1 94 ? -7.059 -1.503 -1.168 1 97.12 94 ILE A CA 1
ATOM 805 C C . ILE A 1 94 ? -6.145 -1.83 0.01 1 97.12 94 ILE A C 1
ATOM 807 O O . ILE A 1 94 ? -4.934 -1.588 -0.048 1 97.12 94 ILE A O 1
ATOM 811 N N . HIS A 1 95 ? -6.738 -2.377 1.003 1 97.31 95 HIS A N 1
ATOM 812 C CA . HIS A 1 95 ? -5.98 -2.764 2.188 1 97.31 95 HIS A CA 1
ATOM 813 C C . HIS A 1 95 ? -4.965 -3.854 1.862 1 97.31 95 HIS A C 1
ATOM 815 O O . HIS A 1 95 ? -3.811 -3.781 2.293 1 97.31 95 HIS A O 1
ATOM 821 N N . HIS A 1 96 ? -5.32 -4.754 1.055 1 98.06 96 HIS A N 1
ATOM 822 C CA . HIS A 1 96 ? -4.555 -5.969 0.793 1 98.06 96 HIS A CA 1
ATOM 823 C C . HIS A 1 96 ? -3.322 -5.672 -0.054 1 98.06 96 HIS A C 1
ATOM 825 O O . HIS A 1 96 ? -2.203 -6.027 0.324 1 98.06 96 HIS A O 1
ATOM 831 N N . HIS A 1 97 ? -3.541 -4.984 -1.172 1 97 97 HIS A N 1
ATOM 832 C CA . HIS A 1 97 ? -2.428 -4.848 -2.104 1 97 97 HIS A CA 1
ATOM 833 C C . HIS A 1 97 ? -1.363 -3.902 -1.553 1 97 97 HIS A C 1
ATOM 835 O O . HIS A 1 97 ? -0.189 -4.008 -1.914 1 97 97 HIS A O 1
ATOM 841 N N . GLY A 1 98 ? -1.755 -3.021 -0.677 1 95.19 98 GLY A N 1
ATOM 842 C CA . GLY A 1 98 ? -0.788 -2.111 -0.083 1 95.19 98 GLY A CA 1
ATOM 843 C C . GLY A 1 98 ? 0.044 -2.756 1.01 1 95.19 98 GLY A C 1
ATOM 844 O O . GLY A 1 98 ? 1.19 -2.363 1.237 1 95.19 98 GLY A O 1
ATOM 845 N N . ARG A 1 99 ? -0.494 -3.736 1.646 1 95.25 99 ARG A N 1
ATOM 846 C CA . ARG A 1 99 ? 0.135 -4.332 2.82 1 95.25 99 ARG A CA 1
ATOM 847 C C . ARG A 1 99 ? 0.991 -5.531 2.436 1 95.25 99 ARG A C 1
ATOM 849 O O . ARG A 1 99 ? 1.915 -5.902 3.162 1 95.25 99 ARG A O 1
ATOM 856 N N . ASN A 1 100 ? 0.632 -6.215 1.401 1 97.69 100 ASN A N 1
ATOM 857 C CA . ASN A 1 100 ? 1.323 -7.422 0.965 1 97.69 100 ASN A CA 1
ATOM 858 C C . ASN A 1 100 ? 2.25 -7.145 -0.215 1 97.69 100 ASN A C 1
ATOM 860 O O . ASN A 1 100 ? 1.792 -7.023 -1.353 1 97.69 100 ASN A O 1
ATOM 864 N N . LEU A 1 101 ? 3.547 -7.195 0.012 1 97.56 101 LEU A N 1
ATOM 865 C CA . LEU A 1 101 ? 4.551 -6.656 -0.9 1 97.56 101 LEU A CA 1
ATOM 866 C C . LEU A 1 101 ? 4.828 -7.629 -2.041 1 97.56 101 LEU A C 1
ATOM 868 O O . LEU A 1 101 ? 5.582 -7.312 -2.963 1 97.56 101 LEU A O 1
ATOM 872 N N . HIS A 1 102 ? 4.18 -8.781 -2.012 1 98.56 102 HIS A N 1
ATOM 873 C CA . HIS A 1 102 ? 4.285 -9.648 -3.18 1 98.56 102 HIS A CA 1
ATOM 874 C C . HIS A 1 102 ? 3.354 -9.18 -4.297 1 98.56 102 HIS A C 1
ATOM 876 O O . HIS A 1 102 ? 3.439 -9.672 -5.426 1 98.56 102 HIS A O 1
ATOM 882 N N . HIS A 1 103 ? 2.496 -8.281 -4.004 1 98.31 103 HIS A N 1
ATOM 883 C CA . HIS A 1 103 ? 1.683 -7.668 -5.043 1 98.31 103 HIS A CA 1
ATOM 884 C C . HIS A 1 103 ? 2.455 -6.578 -5.777 1 98.31 103 HIS A C 1
ATOM 886 O O . HIS A 1 103 ? 2.961 -5.641 -5.152 1 98.31 103 HIS A O 1
ATOM 892 N N . TYR A 1 104 ? 2.463 -6.648 -7.129 1 98.25 104 TYR A N 1
ATOM 893 C CA . TYR A 1 104 ? 3.201 -5.66 -7.91 1 98.25 104 TYR A CA 1
ATOM 894 C C . TYR A 1 104 ? 2.547 -4.289 -7.816 1 98.25 104 TYR A C 1
ATOM 896 O O . TYR A 1 104 ? 3.195 -3.268 -8.055 1 98.25 104 TYR A O 1
ATOM 904 N N . GLU A 1 105 ? 1.28 -4.203 -7.445 1 97.62 105 GLU A N 1
ATOM 905 C CA . GLU A 1 105 ? 0.562 -2.945 -7.262 1 97.62 105 GLU A CA 1
ATOM 906 C C . GLU A 1 105 ? 1.17 -2.123 -6.133 1 97.62 105 GLU A C 1
ATOM 908 O O . GLU A 1 105 ? 1.062 -0.895 -6.121 1 97.62 105 GLU A O 1
ATOM 913 N N . ALA A 1 106 ? 1.825 -2.785 -5.168 1 97.56 106 ALA A N 1
ATOM 914 C CA . ALA A 1 106 ? 2.455 -2.09 -4.047 1 97.56 106 ALA A CA 1
ATOM 915 C C . ALA A 1 106 ? 3.715 -1.355 -4.5 1 97.56 106 ALA A C 1
ATOM 917 O O . ALA A 1 106 ? 4.172 -0.423 -3.832 1 97.56 106 ALA A O 1
ATOM 918 N N . TRP A 1 107 ? 4.277 -1.78 -5.543 1 97.81 107 TRP A N 1
ATOM 919 C CA . TRP A 1 107 ? 5.566 -1.265 -5.996 1 97.81 107 TRP A CA 1
ATOM 920 C C . TRP A 1 107 ? 5.379 -0.195 -7.066 1 97.81 107 TRP A C 1
ATOM 922 O O . TRP A 1 107 ? 5.852 -0.346 -8.195 1 97.81 107 TRP A O 1
ATOM 932 N N . GLN A 1 108 ? 4.668 0.829 -6.664 1 97.5 108 GLN A N 1
ATOM 933 C CA . GLN A 1 108 ? 4.414 2.037 -7.441 1 97.5 108 GLN A CA 1
ATOM 934 C C . GLN A 1 108 ? 4.953 3.273 -6.727 1 97.5 108 GLN A C 1
ATOM 936 O O . GLN A 1 108 ? 4.953 3.336 -5.496 1 97.5 108 GLN A O 1
ATOM 941 N N . ASP A 1 109 ? 5.426 4.234 -7.516 1 96.19 109 ASP A N 1
ATOM 942 C CA . ASP A 1 109 ? 5.883 5.5 -6.949 1 96.19 109 ASP A CA 1
ATOM 943 C C . ASP A 1 109 ? 5.488 6.676 -7.84 1 96.19 109 ASP A C 1
ATOM 945 O O . ASP A 1 109 ? 4.941 6.48 -8.93 1 96.19 109 ASP A O 1
ATOM 949 N N . ASP A 1 110 ? 5.652 7.887 -7.316 1 95.25 110 ASP A N 1
ATOM 950 C CA . ASP A 1 110 ? 5.375 9.141 -8.008 1 95.25 110 ASP A CA 1
ATOM 951 C C . ASP A 1 110 ? 3.906 9.227 -8.422 1 95.25 110 ASP A C 1
ATOM 953 O O . ASP A 1 110 ? 3.596 9.492 -9.578 1 95.25 110 ASP A O 1
ATOM 957 N N . PHE A 1 111 ? 3.053 8.945 -7.496 1 96.44 111 PHE A N 1
ATOM 958 C CA . PHE A 1 111 ? 1.61 8.891 -7.703 1 96.44 111 PHE A CA 1
ATOM 959 C C . PHE A 1 111 ? 1.095 10.227 -8.234 1 96.44 111 PHE A C 1
ATOM 961 O O . PHE A 1 111 ? 0.2 10.258 -9.086 1 96.44 111 PHE A O 1
ATOM 968 N N . ASP A 1 112 ? 1.635 11.273 -7.836 1 96.25 112 ASP A N 1
ATOM 969 C CA . ASP A 1 112 ? 1.149 12.609 -8.172 1 96.25 112 ASP A CA 1
ATOM 970 C C . ASP A 1 112 ? 1.396 12.922 -9.648 1 96.25 112 ASP A C 1
ATOM 972 O O . ASP A 1 112 ? 0.855 13.898 -10.18 1 96.25 112 ASP A O 1
ATOM 976 N N . HIS A 1 113 ? 2.146 12.062 -10.336 1 93.62 113 HIS A N 1
ATOM 977 C CA . HIS A 1 113 ? 2.43 12.242 -11.75 1 93.62 113 HIS A CA 1
ATOM 978 C C . HIS A 1 113 ? 2.139 10.969 -12.539 1 93.62 113 HIS A C 1
ATOM 980 O O . HIS A 1 113 ? 2.857 10.641 -13.484 1 93.62 113 HIS A O 1
ATOM 986 N N . GLY A 1 114 ? 1.142 10.172 -12.062 1 90.69 114 GLY A N 1
ATOM 987 C CA . GLY A 1 114 ? 0.633 9.07 -12.859 1 90.69 114 GLY A CA 1
ATOM 988 C C . GLY A 1 114 ? 0.993 7.707 -12.289 1 90.69 114 GLY A C 1
ATOM 989 O O . GLY A 1 114 ? 0.748 6.68 -12.93 1 90.69 114 GLY A O 1
ATOM 990 N N . ALA A 1 115 ? 1.629 7.59 -11.172 1 93.81 115 ALA A N 1
ATOM 991 C CA . ALA A 1 115 ? 2.064 6.328 -10.578 1 93.81 115 ALA A CA 1
ATOM 992 C C . ALA A 1 115 ? 2.998 5.57 -11.508 1 93.81 115 ALA A C 1
ATOM 994 O O . ALA A 1 115 ? 2.637 5.273 -12.648 1 93.81 115 ALA A O 1
ATOM 995 N N . HIS A 1 116 ? 4.141 5.242 -11.172 1 96.06 116 HIS A N 1
ATOM 996 C CA . HIS A 1 116 ? 5.137 4.547 -11.977 1 96.06 116 HIS A CA 1
ATOM 997 C C . HIS A 1 116 ? 5.66 3.309 -11.266 1 96.06 116 HIS A C 1
ATOM 999 O O . HIS A 1 116 ? 6.066 3.383 -10.102 1 96.06 116 HIS A O 1
ATOM 1005 N N . PRO A 1 117 ? 5.641 2.213 -12 1 97.56 117 PRO A N 1
ATOM 1006 C CA . PRO A 1 117 ? 6.145 0.991 -11.367 1 97.56 117 PRO A CA 1
ATOM 1007 C C . PRO A 1 117 ? 7.645 1.04 -11.094 1 97.56 117 PRO A C 1
ATOM 1009 O O . PRO A 1 117 ? 8.383 1.71 -11.82 1 97.56 117 PRO A O 1
ATOM 1012 N N . VAL A 1 118 ? 8.07 0.42 -10.07 1 97.25 118 VAL A N 1
ATOM 1013 C CA . VAL A 1 118 ? 9.477 0.217 -9.766 1 97.25 118 VAL A CA 1
ATOM 1014 C C . VAL A 1 118 ? 9.766 -1.275 -9.609 1 97.25 118 VAL A C 1
ATOM 1016 O O . VAL A 1 118 ? 8.844 -2.08 -9.469 1 97.25 118 VAL A O 1
ATOM 1019 N N . ASN A 1 119 ? 11.016 -1.677 -9.68 1 97.06 119 ASN A N 1
ATOM 1020 C CA . ASN A 1 119 ? 11.383 -3.086 -9.57 1 97.06 119 ASN A CA 1
ATOM 1021 C C . ASN A 1 119 ? 11.164 -3.617 -8.156 1 97.06 119 ASN A C 1
ATOM 1023 O O . ASN A 1 119 ? 11.531 -2.963 -7.184 1 97.06 119 ASN A O 1
ATOM 1027 N N . MET A 1 120 ? 10.57 -4.805 -8.117 1 96.94 120 MET A N 1
ATOM 1028 C CA . MET A 1 120 ? 10.422 -5.508 -6.848 1 96.94 120 MET A CA 1
ATOM 1029 C C . MET A 1 120 ? 11.727 -6.172 -6.434 1 96.94 120 MET A C 1
ATOM 1031 O O . MET A 1 120 ? 12.43 -6.75 -7.266 1 96.94 120 MET A O 1
ATOM 1035 N N . PRO A 1 121 ? 12 -6.086 -5.191 1 96.5 121 PRO A N 1
ATOM 1036 C CA . PRO A 1 121 ? 13.125 -6.898 -4.727 1 96.5 121 PRO A CA 1
ATOM 1037 C C . PRO A 1 121 ? 12.906 -8.391 -4.945 1 96.5 121 PRO A C 1
ATOM 1039 O O . PRO A 1 121 ? 11.766 -8.859 -4.949 1 96.5 121 PRO A O 1
ATOM 1042 N N . TYR A 1 122 ? 13.977 -9.141 -5.012 1 97.88 122 TYR A N 1
ATOM 1043 C CA . TYR A 1 122 ? 14.008 -10.555 -5.363 1 97.88 122 TYR A CA 1
ATOM 1044 C C . TYR A 1 122 ? 13.047 -11.352 -4.488 1 97.88 122 TYR A C 1
ATOM 1046 O O . TYR A 1 122 ? 12.219 -12.109 -4.996 1 97.88 122 TYR A O 1
ATOM 1054 N N . ARG A 1 123 ? 13.07 -11.156 -3.184 1 96.62 123 ARG A N 1
ATOM 1055 C CA . ARG A 1 123 ? 12.305 -12.008 -2.281 1 96.62 123 ARG A CA 1
ATOM 1056 C C . ARG A 1 123 ? 10.805 -11.836 -2.498 1 96.62 123 ARG A C 1
ATOM 1058 O O . ARG A 1 123 ? 10.039 -12.789 -2.383 1 96.62 123 ARG A O 1
ATOM 1065 N N . TYR A 1 124 ? 10.375 -10.648 -2.814 1 97.88 124 TYR A N 1
ATOM 1066 C CA . TYR A 1 124 ? 8.953 -10.406 -3.039 1 97.88 124 TYR A CA 1
ATOM 1067 C C . TYR A 1 124 ? 8.539 -10.859 -4.434 1 97.88 124 TYR A C 1
ATOM 1069 O O . TYR A 1 124 ? 7.414 -11.328 -4.633 1 97.88 124 TYR A O 1
ATOM 1077 N N . ALA A 1 125 ? 9.461 -10.703 -5.359 1 98.56 125 ALA A N 1
ATOM 1078 C CA . ALA A 1 125 ? 9.203 -11.172 -6.719 1 98.56 125 ALA A CA 1
ATOM 1079 C C . ALA A 1 125 ? 8.984 -12.68 -6.746 1 98.56 125 ALA A C 1
ATOM 1081 O O . ALA A 1 125 ? 8.062 -13.172 -7.402 1 98.56 125 ALA A O 1
ATOM 1082 N N . VAL A 1 126 ? 9.82 -13.352 -6.02 1 98.69 126 VAL A N 1
ATOM 1083 C CA . VAL A 1 126 ? 9.703 -14.805 -5.98 1 98.69 126 VAL A CA 1
ATOM 1084 C C . VAL A 1 126 ? 8.422 -15.195 -5.25 1 98.69 126 VAL A C 1
ATOM 1086 O O . VAL A 1 126 ? 7.746 -16.156 -5.645 1 98.69 126 VAL A O 1
ATOM 1089 N N . GLU A 1 127 ? 8.125 -14.5 -4.199 1 98.81 127 GLU A N 1
ATOM 1090 C CA . GLU A 1 127 ? 6.863 -14.742 -3.504 1 98.81 127 GLU A CA 1
ATOM 1091 C C . GLU A 1 127 ? 5.672 -14.539 -4.434 1 98.81 127 GLU A C 1
ATOM 1093 O O . GLU A 1 127 ? 4.695 -15.289 -4.371 1 98.81 127 GLU A O 1
ATOM 1098 N N . MET A 1 128 ? 5.727 -13.555 -5.234 1 98.88 128 MET A N 1
ATOM 1099 C CA . MET A 1 128 ? 4.664 -13.305 -6.207 1 98.88 128 MET A CA 1
ATOM 1100 C C . MET A 1 128 ? 4.477 -14.508 -7.125 1 98.88 128 MET A C 1
ATOM 1102 O O . MET A 1 128 ? 3.346 -14.922 -7.383 1 98.88 128 MET A O 1
ATOM 1106 N N . ILE A 1 129 ? 5.59 -15.055 -7.59 1 98.88 129 ILE A N 1
ATOM 1107 C CA . ILE A 1 129 ? 5.527 -16.234 -8.453 1 98.88 129 ILE A CA 1
ATOM 1108 C C . ILE A 1 129 ? 4.859 -17.391 -7.703 1 98.88 129 ILE A C 1
ATOM 1110 O O . ILE A 1 129 ? 3.979 -18.062 -8.242 1 98.88 129 ILE A O 1
ATOM 1114 N N . CYS A 1 130 ? 5.297 -17.594 -6.453 1 98.69 130 CYS A N 1
ATOM 1115 C CA . CYS A 1 130 ? 4.695 -18.641 -5.633 1 98.69 130 CYS A CA 1
ATOM 1116 C C . CYS A 1 130 ? 3.197 -18.406 -5.461 1 98.69 130 CYS A C 1
ATOM 1118 O O . CYS A 1 130 ? 2.41 -19.344 -5.488 1 98.69 130 CYS A O 1
ATOM 1120 N N . ASP A 1 131 ? 2.83 -17.203 -5.301 1 98.56 131 ASP A N 1
ATOM 1121 C CA . ASP A 1 131 ? 1.428 -16.828 -5.156 1 98.56 131 ASP A CA 1
ATOM 1122 C C . ASP A 1 131 ? 0.634 -17.172 -6.414 1 98.56 131 ASP A C 1
ATOM 1124 O O . ASP A 1 131 ? -0.459 -17.734 -6.328 1 98.56 131 ASP A O 1
ATOM 1128 N N . PHE A 1 132 ? 1.172 -16.781 -7.582 1 97.5 132 PHE A N 1
ATOM 1129 C CA . PHE A 1 132 ? 0.516 -17.078 -8.852 1 97.5 132 PHE A CA 1
ATOM 1130 C C . PHE A 1 132 ? 0.284 -18.578 -9.008 1 97.5 132 PHE A C 1
ATOM 1132 O O . PHE A 1 132 ? -0.831 -19.016 -9.305 1 97.5 132 PHE A O 1
ATOM 1139 N N . LEU A 1 133 ? 1.287 -19.312 -8.781 1 97.44 133 LEU A N 1
ATOM 1140 C CA . LEU A 1 133 ? 1.203 -20.766 -8.93 1 97.44 133 LEU A CA 1
ATOM 1141 C C . LEU A 1 133 ? 0.205 -21.359 -7.938 1 97.44 133 LEU A C 1
ATOM 1143 O O . LEU A 1 133 ? -0.6 -22.219 -8.297 1 97.44 133 LEU A O 1
ATOM 1147 N N . ALA A 1 134 ? 0.246 -20.859 -6.738 1 97 134 ALA A N 1
ATOM 1148 C CA . ALA A 1 134 ? -0.642 -21.344 -5.688 1 97 134 ALA A CA 1
ATOM 1149 C C . ALA A 1 134 ? -2.1 -21.016 -6.008 1 97 134 ALA A C 1
ATOM 1151 O O . ALA A 1 134 ? -2.994 -21.828 -5.727 1 97 134 ALA A O 1
ATOM 1152 N N . ALA A 1 135 ? -2.34 -19.828 -6.504 1 94 135 ALA A N 1
ATOM 1153 C CA . ALA A 1 135 ? -3.699 -19.469 -6.895 1 94 135 ALA A CA 1
ATOM 1154 C C . ALA A 1 135 ? -4.242 -20.438 -7.953 1 94 135 ALA A C 1
ATOM 1156 O O . ALA A 1 135 ? -5.387 -20.875 -7.863 1 94 135 ALA A O 1
ATOM 1157 N N . GLY A 1 136 ? -3.406 -20.719 -8.93 1 91.56 136 GLY A N 1
ATOM 1158 C CA . GLY A 1 136 ? -3.799 -21.688 -9.938 1 91.56 136 GLY A CA 1
ATOM 1159 C C . GLY A 1 136 ? -4.152 -23.047 -9.359 1 91.56 136 GLY A C 1
ATOM 1160 O O . GLY A 1 136 ? -5.148 -23.656 -9.758 1 91.56 136 GLY A O 1
ATOM 1161 N N . ARG A 1 137 ? -3.363 -23.5 -8.383 1 90.5 137 ARG A N 1
ATOM 1162 C CA . ARG A 1 137 ? -3.588 -24.781 -7.738 1 90.5 137 ARG A CA 1
ATOM 1163 C C . ARG A 1 137 ? -4.84 -24.75 -6.867 1 90.5 137 ARG A C 1
ATOM 1165 O O . ARG A 1 137 ? -5.66 -25.672 -6.91 1 90.5 137 ARG A O 1
ATOM 1172 N N . ALA A 1 138 ? -4.957 -23.703 -6.152 1 86.69 138 ALA A N 1
ATOM 1173 C CA . ALA A 1 138 ? -6.039 -23.594 -5.18 1 86.69 138 ALA A CA 1
ATOM 1174 C C . ALA A 1 138 ? -7.391 -23.469 -5.871 1 86.69 138 ALA A C 1
ATOM 1176 O O . ALA A 1 138 ? -8.391 -24.016 -5.406 1 86.69 138 ALA A O 1
ATOM 1177 N N . TYR A 1 139 ? -7.422 -22.734 -6.969 1 78.06 139 TYR A N 1
ATOM 1178 C CA . TYR A 1 139 ? -8.695 -22.484 -7.648 1 78.06 139 TYR A CA 1
ATOM 1179 C C . TYR A 1 139 ? -8.953 -23.547 -8.711 1 78.06 139 TYR A C 1
ATOM 1181 O O . TYR A 1 139 ? -10.102 -23.859 -9.031 1 78.06 139 TYR A O 1
ATOM 1189 N N . GLY A 1 140 ? -7.906 -23.984 -9.398 1 71.31 140 GLY A N 1
ATOM 1190 C CA . GLY A 1 140 ? -8.047 -24.875 -10.531 1 71.31 140 GLY A CA 1
ATOM 1191 C C . GLY A 1 140 ? -7.957 -26.344 -10.141 1 71.31 140 GLY A C 1
ATOM 1192 O O . GLY A 1 140 ? -8.25 -27.234 -10.953 1 71.31 140 GLY A O 1
ATOM 1193 N N . ARG A 1 141 ? -7.832 -26.734 -8.922 1 65.81 141 ARG A N 1
ATOM 1194 C CA . ARG A 1 141 ? -7.672 -28.094 -8.406 1 65.81 141 ARG A CA 1
ATOM 1195 C C . ARG A 1 141 ? -6.961 -28.984 -9.422 1 65.81 141 ARG A C 1
ATOM 1197 O O . ARG A 1 141 ? -5.828 -28.703 -9.82 1 65.81 141 ARG A O 1
ATOM 1204 N N . SER A 1 142 ? -7.715 -29.844 -10.047 1 67.25 142 SER A N 1
ATOM 1205 C CA . SER A 1 142 ? -7.234 -30.938 -10.875 1 67.25 142 SER A CA 1
ATOM 1206 C C . SER A 1 142 ? -6.773 -30.453 -12.242 1 67.25 142 SER A C 1
ATOM 1208 O O . SER A 1 142 ? -6.051 -31.156 -12.953 1 67.25 142 SER A O 1
ATOM 1210 N N . ALA A 1 143 ? -6.938 -29.141 -12.516 1 82.44 143 ALA A N 1
ATOM 1211 C CA . ALA A 1 143 ? -6.629 -28.656 -13.852 1 82.44 143 ALA A CA 1
ATOM 1212 C C . ALA A 1 143 ? -5.352 -27.812 -13.852 1 82.44 143 ALA A C 1
ATOM 1214 O O . ALA A 1 143 ? -4.879 -27.391 -14.906 1 82.44 143 ALA A O 1
ATOM 1215 N N . PHE A 1 144 ? -4.664 -27.828 -12.758 1 88.31 144 PHE A N 1
ATOM 1216 C CA . PHE A 1 144 ? -3.477 -26.984 -12.664 1 88.31 144 PHE A CA 1
ATOM 1217 C C . PHE A 1 144 ? -2.295 -27.641 -13.375 1 88.31 144 PHE A C 1
ATOM 1219 O O . PHE A 1 144 ? -1.997 -28.812 -13.148 1 88.31 144 PHE A O 1
ATOM 1226 N N . THR A 1 145 ? -1.685 -26.953 -14.312 1 92.75 145 THR A N 1
ATOM 1227 C CA . THR A 1 145 ? -0.379 -27.219 -14.906 1 92.75 145 THR A CA 1
ATOM 1228 C C . THR A 1 145 ? 0.443 -25.938 -15.016 1 92.75 145 THR A C 1
ATOM 1230 O O . THR A 1 145 ? -0.11 -24.844 -15 1 92.75 145 THR A O 1
ATOM 1233 N N . PHE A 1 146 ? 1.757 -26.109 -15.094 1 96.31 146 PHE A N 1
ATOM 1234 C CA . PHE A 1 146 ? 2.588 -24.938 -15.312 1 96.31 146 PHE A CA 1
ATOM 1235 C C . PHE A 1 146 ? 2.232 -24.25 -16.625 1 96.31 146 PHE A C 1
ATOM 1237 O O . PHE A 1 146 ? 2.281 -23.031 -16.734 1 96.31 146 PHE A O 1
ATOM 1244 N N . ALA A 1 147 ? 1.822 -25.062 -17.547 1 95.56 147 ALA A N 1
ATOM 1245 C CA . ALA A 1 147 ? 1.415 -24.531 -18.844 1 95.56 147 ALA A CA 1
ATOM 1246 C C . ALA A 1 147 ? 0.162 -23.672 -18.719 1 95.56 147 ALA A C 1
ATOM 1248 O O . ALA A 1 147 ? 0.056 -22.609 -19.359 1 95.56 147 ALA A O 1
ATOM 1249 N N . SER A 1 148 ? -0.788 -24.109 -18 1 94.06 148 SER A N 1
ATOM 1250 C CA . SER A 1 148 ? -2.014 -23.344 -17.812 1 94.06 148 SER A CA 1
ATOM 1251 C C . SER A 1 148 ? -1.735 -22.031 -17.109 1 94.06 148 SER A C 1
ATOM 1253 O O . SER A 1 148 ? -2.371 -21.016 -17.391 1 94.06 148 SER A O 1
ATOM 1255 N N . GLU A 1 149 ? -0.823 -22.016 -16.125 1 95.62 149 GLU A N 1
ATOM 1256 C CA . GLU A 1 149 ? -0.465 -20.797 -15.43 1 95.62 149 GLU A CA 1
ATOM 1257 C C . GLU A 1 149 ? 0.251 -19.812 -16.359 1 95.62 149 GLU A C 1
ATOM 1259 O O . GLU A 1 149 ? 0.021 -18.609 -16.281 1 95.62 149 GLU A O 1
ATOM 1264 N N . TYR A 1 150 ? 1.106 -20.359 -17.172 1 97.44 150 TYR A N 1
ATOM 1265 C CA . TYR A 1 150 ? 1.781 -19.516 -18.141 1 97.44 150 TYR A CA 1
ATOM 1266 C C . TYR A 1 150 ? 0.781 -18.906 -19.109 1 97.44 150 TYR A C 1
ATOM 1268 O O . TYR A 1 150 ? 0.907 -17.734 -19.484 1 97.44 150 TYR A O 1
ATOM 1276 N N . ALA A 1 151 ? -0.176 -19.656 -19.562 1 96.06 151 ALA A N 1
ATOM 1277 C CA . ALA A 1 151 ? -1.229 -19.141 -20.438 1 96.06 151 ALA A CA 1
ATOM 1278 C C . ALA A 1 151 ? -2.01 -18.016 -19.75 1 96.06 151 ALA A C 1
ATOM 1280 O O . ALA A 1 151 ? -2.357 -17.016 -20.375 1 96.06 151 ALA A O 1
ATOM 1281 N N . TRP A 1 152 ? -2.314 -18.234 -18.5 1 94.5 152 TRP A N 1
ATOM 1282 C CA . TRP A 1 152 ? -2.973 -17.188 -17.719 1 94.5 152 TRP A CA 1
ATOM 1283 C C . TRP A 1 152 ? -2.145 -15.914 -17.719 1 94.5 152 TRP A C 1
ATOM 1285 O O . TRP A 1 152 ? -2.676 -14.82 -17.953 1 94.5 152 TRP A O 1
ATOM 1295 N N . TRP A 1 153 ? -0.861 -16.016 -17.516 1 97.12 153 TRP A N 1
ATOM 1296 C CA . TRP A 1 153 ? 0.042 -14.875 -17.5 1 97.12 153 TRP A CA 1
ATOM 1297 C C . TRP A 1 153 ? 0.048 -14.164 -18.844 1 97.12 153 TRP A C 1
ATOM 1299 O O . TRP A 1 153 ? 0.012 -12.93 -18.906 1 97.12 153 TRP A O 1
ATOM 1309 N N . GLN A 1 154 ? 0.031 -14.938 -19.906 1 97.62 154 GLN A N 1
ATOM 1310 C CA . GLN A 1 154 ? 0.026 -14.359 -21.25 1 97.62 154 GLN A CA 1
ATOM 1311 C C . GLN A 1 154 ? -1.228 -13.523 -21.469 1 97.62 154 GLN A C 1
ATOM 1313 O O . GLN A 1 154 ? -1.159 -12.438 -22.062 1 97.62 154 GLN A O 1
ATOM 1318 N N . ARG A 1 155 ? -2.301 -13.969 -21.016 1 95.81 155 ARG A N 1
ATOM 1319 C CA . ARG A 1 155 ? -3.547 -13.219 -21.125 1 95.81 155 ARG A CA 1
ATOM 1320 C C . ARG A 1 155 ? -3.516 -11.961 -20.281 1 95.81 155 ARG A C 1
ATOM 1322 O O . ARG A 1 155 ? -3.938 -10.891 -20.719 1 95.81 155 ARG A O 1
ATOM 1329 N N . LYS A 1 156 ? -3.006 -12.141 -19.078 1 95.25 156 LYS A N 1
ATOM 1330 C CA . LYS A 1 156 ? -2.91 -11 -18.188 1 95.25 156 LYS A CA 1
ATOM 1331 C C . LYS A 1 156 ? -2.008 -9.914 -18.766 1 95.25 156 LYS A C 1
ATOM 1333 O O . LYS A 1 156 ? -2.355 -8.727 -18.734 1 95.25 156 LYS A O 1
ATOM 1338 N N . LYS A 1 157 ? -0.935 -10.352 -19.25 1 96.25 157 LYS A N 1
ATOM 1339 C CA . LYS A 1 157 ? 0.03 -9.422 -19.828 1 96.25 157 LYS A CA 1
ATOM 1340 C C . LYS A 1 157 ? -0.582 -8.656 -21 1 96.25 157 LYS A C 1
ATOM 1342 O O . LYS A 1 157 ? -0.34 -7.457 -21.141 1 96.25 157 LYS A O 1
ATOM 1347 N N . LYS A 1 158 ? -1.376 -9.289 -21.797 1 95.75 158 LYS A N 1
ATOM 1348 C CA . LYS A 1 158 ? -2.025 -8.664 -22.938 1 95.75 158 LYS A CA 1
ATOM 1349 C C . LYS A 1 158 ? -2.996 -7.574 -22.5 1 95.75 158 LYS A C 1
ATOM 1351 O O . LYS A 1 158 ? -3.166 -6.566 -23.188 1 95.75 158 LYS A O 1
ATOM 1356 N N . ASN A 1 159 ? -3.572 -7.754 -21.344 1 94.38 159 ASN A N 1
ATOM 1357 C CA . ASN A 1 159 ? -4.551 -6.805 -20.828 1 94.38 159 ASN A CA 1
ATOM 1358 C C . ASN A 1 159 ? -3.883 -5.668 -20.062 1 94.38 159 ASN A C 1
ATOM 1360 O O . ASN A 1 159 ? -4.535 -4.688 -19.703 1 94.38 159 ASN A O 1
ATOM 1364 N N . GLY A 1 160 ? -2.611 -5.781 -19.797 1 95.12 160 GLY A N 1
ATOM 1365 C CA . GLY A 1 160 ? -1.868 -4.758 -19.078 1 95.12 160 GLY A CA 1
ATOM 1366 C C . GLY A 1 160 ? -1.457 -5.184 -17.688 1 95.12 160 GLY A C 1
ATOM 1367 O O . GLY A 1 160 ? -2.256 -5.762 -16.938 1 95.12 160 GLY A O 1
ATOM 1368 N N . VAL A 1 161 ? -0.239 -5.02 -17.375 1 97.38 161 VAL A N 1
ATOM 1369 C CA . VAL A 1 161 ? 0.301 -5.297 -16.047 1 97.38 161 VAL A CA 1
ATOM 1370 C C . VAL A 1 161 ? 1.188 -4.141 -15.594 1 97.38 161 VAL A C 1
ATOM 1372 O O . VAL A 1 161 ? 2.119 -3.752 -16.297 1 97.38 161 VAL A O 1
ATOM 1375 N N . ALA A 1 162 ? 0.897 -3.605 -14.453 1 97.5 162 ALA A N 1
ATOM 1376 C CA . ALA A 1 162 ? 1.605 -2.43 -13.961 1 97.5 162 ALA A CA 1
ATOM 1377 C C . ALA A 1 162 ? 2.938 -2.818 -13.328 1 97.5 162 ALA A C 1
ATOM 1379 O O . ALA A 1 162 ? 3.164 -2.572 -12.141 1 97.5 162 ALA A O 1
ATOM 1380 N N . MET A 1 163 ? 3.801 -3.365 -14.117 1 98.12 163 MET A N 1
ATOM 1381 C CA . MET A 1 163 ? 5.16 -3.744 -13.742 1 98.12 163 MET A CA 1
ATOM 1382 C C . MET A 1 163 ? 6.18 -3.109 -14.688 1 98.12 163 MET A C 1
ATOM 1384 O O . MET A 1 163 ? 5.844 -2.727 -15.805 1 98.12 163 MET A O 1
ATOM 1388 N N . THR A 1 164 ? 7.395 -2.906 -14.227 1 98 164 THR A N 1
ATOM 1389 C CA . THR A 1 164 ? 8.469 -2.5 -15.125 1 98 164 THR A CA 1
ATOM 1390 C C . THR A 1 164 ? 8.719 -3.564 -16.188 1 98 164 THR A C 1
ATOM 1392 O O . THR A 1 164 ? 8.359 -4.73 -16 1 98 164 THR A O 1
ATOM 1395 N N . PRO A 1 165 ? 9.258 -3.141 -17.312 1 98.19 165 PRO A N 1
ATOM 1396 C CA . PRO A 1 165 ? 9.609 -4.148 -18.312 1 98.19 165 PRO A CA 1
ATOM 1397 C C . PRO A 1 165 ? 10.508 -5.25 -17.766 1 98.19 165 PRO A C 1
ATOM 1399 O O . PRO A 1 165 ? 10.352 -6.418 -18.125 1 98.19 165 PRO A O 1
ATOM 1402 N N . GLN A 1 166 ? 11.391 -4.891 -16.859 1 98.62 166 GLN A N 1
ATOM 1403 C CA . GLN A 1 166 ? 12.312 -5.859 -16.281 1 98.62 166 GLN A CA 1
ATOM 1404 C C . GLN A 1 166 ? 11.562 -6.898 -15.445 1 98.62 166 GLN A C 1
ATOM 1406 O O . GLN A 1 166 ? 11.836 -8.094 -15.539 1 98.62 166 GLN A O 1
ATOM 1411 N N . MET A 1 167 ? 10.633 -6.434 -14.664 1 98.69 167 MET A N 1
ATOM 1412 C CA . MET A 1 167 ? 9.844 -7.344 -13.836 1 98.69 167 MET A CA 1
ATOM 1413 C C . MET A 1 167 ? 9 -8.273 -14.703 1 98.69 167 MET A C 1
ATOM 1415 O O . MET A 1 167 ? 8.859 -9.461 -14.398 1 98.69 167 MET A O 1
ATOM 1419 N N . LYS A 1 168 ? 8.383 -7.73 -15.773 1 98.69 168 LYS A N 1
ATOM 1420 C CA . LYS A 1 168 ? 7.625 -8.555 -16.703 1 98.69 168 LYS A CA 1
ATOM 1421 C C . LYS A 1 168 ? 8.508 -9.641 -17.328 1 98.69 168 LYS A C 1
ATOM 1423 O O . LYS A 1 168 ? 8.078 -10.789 -17.469 1 98.69 168 LYS A O 1
ATOM 1428 N N . ASP A 1 169 ? 9.703 -9.258 -17.641 1 98.75 169 ASP A N 1
ATOM 1429 C CA . ASP A 1 169 ? 10.648 -10.219 -18.203 1 98.75 169 ASP A CA 1
ATOM 1430 C C . ASP A 1 169 ? 10.93 -11.352 -17.219 1 98.75 169 ASP A C 1
ATOM 1432 O O . ASP A 1 169 ? 11.023 -12.516 -17.609 1 98.75 169 ASP A O 1
ATOM 1436 N N . PHE A 1 170 ? 11.102 -11.016 -15.992 1 98.88 170 PHE A N 1
ATOM 1437 C CA . PHE A 1 170 ? 11.36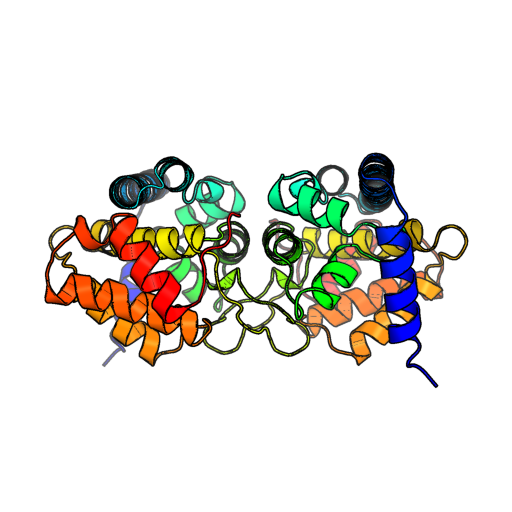7 -12.016 -14.961 1 98.88 170 PHE A CA 1
ATOM 1438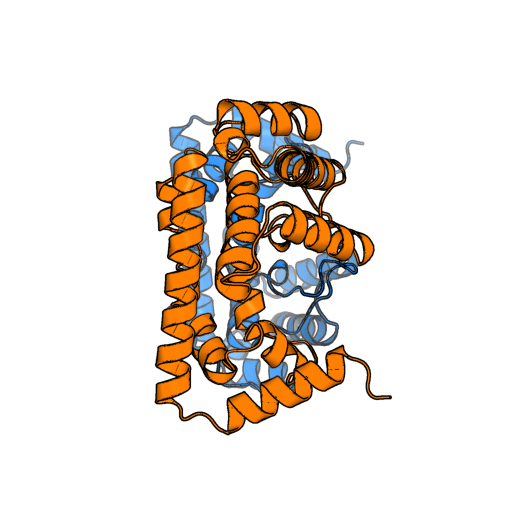 C C . PHE A 1 170 ? 10.227 -13.023 -14.875 1 98.88 170 PHE A C 1
ATOM 1440 O O . PHE A 1 170 ? 10.453 -14.234 -14.898 1 98.88 170 PHE A O 1
ATOM 1447 N N . VAL A 1 171 ? 8.984 -12.5 -14.781 1 98.81 171 VAL A N 1
ATOM 1448 C CA . VAL A 1 171 ? 7.812 -13.359 -14.672 1 98.81 171 VAL A CA 1
ATOM 1449 C C . VAL A 1 171 ? 7.699 -14.234 -15.922 1 98.81 171 VAL A C 1
ATOM 1451 O O . VAL A 1 171 ? 7.508 -15.445 -15.82 1 98.81 171 VAL A O 1
ATOM 1454 N N . GLU A 1 172 ? 7.902 -13.586 -17.047 1 98.69 172 GLU A N 1
ATOM 1455 C CA . GLU A 1 172 ? 7.828 -14.273 -18.328 1 98.69 172 GLU A CA 1
ATOM 1456 C C . GLU A 1 172 ? 8.844 -15.406 -18.406 1 98.69 172 GLU A C 1
ATOM 1458 O O . GLU A 1 172 ? 8.508 -16.531 -18.797 1 98.69 172 GLU A O 1
ATOM 1463 N N . ALA A 1 173 ? 10.016 -15.133 -18.078 1 98.81 173 ALA A N 1
ATOM 1464 C CA . ALA A 1 173 ? 11.102 -16.094 -18.172 1 98.81 173 ALA A CA 1
ATOM 1465 C C . ALA A 1 173 ? 10.867 -17.281 -17.25 1 98.81 173 ALA A C 1
ATOM 1467 O O . ALA A 1 173 ? 11.008 -18.438 -17.656 1 98.81 173 ALA A O 1
ATOM 1468 N N . LEU A 1 174 ? 10.523 -17.031 -16.047 1 98.81 174 LEU A N 1
ATOM 1469 C CA . LEU A 1 174 ? 10.398 -18.109 -15.062 1 98.81 174 LEU A CA 1
ATOM 1470 C C . LEU A 1 174 ? 9.164 -18.953 -15.352 1 98.81 174 LEU A C 1
ATOM 1472 O O . LEU A 1 174 ? 9.266 -20.188 -15.453 1 98.81 174 LEU A O 1
ATOM 1476 N N . LEU A 1 175 ? 7.977 -18.344 -15.492 1 98.62 175 LEU A N 1
ATOM 1477 C CA . LEU A 1 175 ? 6.766 -19.094 -15.781 1 98.62 175 LEU A CA 1
ATOM 1478 C C . LEU A 1 175 ? 6.887 -19.828 -17.125 1 98.62 175 LEU A C 1
ATOM 1480 O O . LEU A 1 175 ? 6.406 -20.953 -17.266 1 98.62 175 LEU A O 1
ATOM 1484 N N . GLY A 1 176 ? 7.477 -19.156 -18.094 1 98.69 176 GLY A N 1
ATOM 1485 C CA . GLY A 1 176 ? 7.707 -19.797 -19.375 1 98.69 176 GLY A CA 1
ATOM 1486 C C . GLY A 1 176 ? 8.586 -21.016 -19.281 1 98.69 176 GLY A C 1
ATOM 1487 O O . GLY A 1 176 ? 8.289 -22.047 -19.906 1 98.69 176 GLY A O 1
ATOM 1488 N N . ALA A 1 177 ? 9.664 -20.922 -18.562 1 98.69 177 ALA A N 1
ATOM 1489 C CA . ALA A 1 177 ? 10.57 -22.047 -18.375 1 98.69 177 ALA A CA 1
ATOM 1490 C C . ALA A 1 177 ? 9.875 -23.203 -17.656 1 98.69 177 ALA A C 1
ATOM 1492 O O . ALA A 1 177 ? 10.039 -24.375 -18.047 1 98.69 177 ALA A O 1
ATOM 1493 N N . LEU A 1 178 ? 9.125 -22.859 -16.625 1 98.5 178 LEU A N 1
ATOM 1494 C CA . LEU A 1 178 ? 8.367 -23.891 -15.914 1 98.5 178 LEU A CA 1
ATOM 1495 C C . LEU A 1 178 ? 7.398 -24.594 -16.859 1 98.5 178 LEU A C 1
ATOM 1497 O O . LEU A 1 178 ? 7.285 -25.828 -16.828 1 98.5 178 LEU A O 1
ATOM 1501 N N . ALA A 1 179 ? 6.711 -23.828 -17.672 1 98 179 ALA A N 1
ATOM 1502 C CA . ALA A 1 179 ? 5.738 -24.375 -18.609 1 98 179 ALA A CA 1
ATOM 1503 C C . ALA A 1 179 ? 6.414 -25.297 -19.625 1 98 179 ALA A C 1
ATOM 1505 O O . ALA A 1 179 ? 5.895 -26.375 -19.938 1 98 179 ALA A O 1
ATOM 1506 N N . ARG A 1 180 ? 7.555 -24.922 -20.094 1 98.12 180 ARG A N 1
ATOM 1507 C CA . ARG A 1 180 ? 8.273 -25.656 -21.141 1 98.12 180 ARG A CA 1
ATOM 1508 C C . ARG A 1 180 ? 8.867 -26.938 -20.578 1 98.12 180 ARG A C 1
ATOM 1510 O O . ARG A 1 180 ? 8.867 -27.969 -21.266 1 98.12 180 ARG A O 1
ATOM 1517 N N . THR A 1 181 ? 9.352 -26.922 -19.344 1 97.62 181 THR A N 1
ATOM 1518 C CA . THR A 1 181 ? 10.164 -28.031 -18.859 1 97.62 181 THR A CA 1
ATOM 1519 C C . THR A 1 181 ? 9.383 -28.875 -17.859 1 97.62 181 THR A C 1
ATOM 1521 O O . THR A 1 181 ? 9.773 -30 -17.562 1 97.62 181 THR A O 1
ATOM 1524 N N . GLU A 1 182 ? 8.352 -28.266 -17.281 1 95.31 182 GLU A N 1
ATOM 1525 C CA . GLU A 1 182 ? 7.586 -28.906 -16.219 1 95.31 182 GLU A CA 1
ATOM 1526 C C . GLU A 1 182 ? 8.484 -29.297 -15.047 1 95.31 182 GLU A C 1
ATOM 1528 O O . GLU A 1 182 ? 8.25 -30.312 -14.391 1 95.31 182 GLU A O 1
ATOM 1533 N N . ASP A 1 183 ? 9.523 -28.594 -14.883 1 96.94 183 ASP A N 1
ATOM 1534 C CA . ASP A 1 183 ? 10.516 -28.875 -13.859 1 96.94 183 ASP A CA 1
ATOM 1535 C C . ASP A 1 183 ? 10.383 -27.906 -12.688 1 96.94 183 ASP A C 1
ATOM 1537 O O . ASP A 1 183 ? 10.867 -26.766 -12.758 1 96.94 183 ASP A O 1
ATOM 1541 N N . ILE A 1 184 ? 9.891 -28.359 -11.602 1 97.25 184 ILE A N 1
ATOM 1542 C CA . ILE A 1 184 ? 9.602 -27.531 -10.422 1 97.25 184 ILE A CA 1
ATOM 1543 C C . ILE A 1 184 ? 10.906 -27.078 -9.781 1 97.25 184 ILE A C 1
ATOM 1545 O O . ILE A 1 184 ? 10.914 -26.141 -8.992 1 97.25 184 ILE A O 1
ATOM 1549 N N . SER A 1 185 ? 11.992 -27.75 -10.031 1 97.88 185 SER A N 1
ATOM 1550 C CA . SER A 1 185 ? 13.281 -27.391 -9.438 1 97.88 185 SER A CA 1
ATOM 1551 C C . SER A 1 185 ? 13.711 -26 -9.875 1 97.88 185 SER A C 1
ATOM 1553 O O . SER A 1 185 ? 14.586 -25.391 -9.25 1 97.88 185 SER A O 1
ATOM 1555 N N . LEU A 1 186 ? 13.102 -25.453 -10.914 1 98.5 186 LEU A N 1
ATOM 1556 C CA . LEU A 1 186 ? 13.391 -24.109 -11.391 1 98.5 186 LEU A CA 1
ATOM 1557 C C . LEU A 1 186 ? 12.977 -23.062 -10.352 1 98.5 186 LEU A C 1
ATOM 1559 O O . LEU A 1 186 ? 13.391 -21.906 -10.43 1 98.5 186 LEU A O 1
ATOM 1563 N N . LEU A 1 187 ? 12.188 -23.469 -9.383 1 98.62 187 LEU A N 1
ATOM 1564 C CA . LEU A 1 187 ? 11.766 -22.562 -8.312 1 98.62 187 LEU A CA 1
ATOM 1565 C C . LEU A 1 187 ? 12.844 -22.469 -7.234 1 98.62 187 LEU A C 1
ATOM 1567 O O . LEU A 1 187 ? 12.781 -21.594 -6.371 1 98.62 187 LEU A O 1
ATOM 1571 N N . ARG A 1 188 ? 13.789 -23.359 -7.285 1 98.75 188 ARG A N 1
ATOM 1572 C CA . ARG A 1 188 ? 14.828 -23.328 -6.262 1 98.75 188 ARG A CA 1
ATOM 1573 C C . ARG A 1 188 ? 15.672 -22.062 -6.383 1 98.75 188 ARG A C 1
ATOM 1575 O O . ARG A 1 188 ? 15.789 -21.5 -7.469 1 98.75 188 ARG A O 1
ATOM 1582 N N . PRO A 1 189 ? 16.344 -21.641 -5.352 1 98.31 189 PRO A N 1
ATOM 1583 C CA . PRO A 1 189 ? 17 -20.344 -5.293 1 98.31 189 PRO A CA 1
ATOM 1584 C C . PRO A 1 189 ? 18.078 -20.172 -6.371 1 98.31 189 PRO A C 1
ATOM 1586 O O . PRO A 1 189 ? 18.203 -19.094 -6.949 1 98.31 189 PRO A O 1
ATOM 1589 N N . ALA A 1 190 ? 18.781 -21.188 -6.66 1 98 190 ALA A N 1
ATOM 1590 C CA . ALA A 1 190 ? 19.844 -21.062 -7.656 1 98 190 ALA A CA 1
ATOM 1591 C C . ALA A 1 190 ? 19.281 -20.625 -9.008 1 98 190 ALA A C 1
ATOM 1593 O O . ALA A 1 190 ? 19.812 -19.719 -9.641 1 98 190 ALA A O 1
ATOM 1594 N N . SER A 1 191 ? 18.234 -21.234 -9.438 1 98.31 191 SER A N 1
ATOM 1595 C CA . SER A 1 191 ? 17.625 -20.953 -10.734 1 98.31 191 SER A CA 1
ATOM 1596 C C . SER A 1 191 ? 16.891 -19.609 -10.719 1 98.31 191 SER A C 1
ATOM 1598 O O . SER A 1 191 ? 17.062 -18.797 -11.617 1 98.31 191 SER A O 1
ATOM 1600 N N . THR A 1 192 ? 16.078 -19.375 -9.688 1 98.5 192 THR A N 1
ATOM 1601 C CA . THR A 1 192 ? 15.289 -18.156 -9.633 1 98.5 192 THR A CA 1
ATOM 1602 C C . THR A 1 192 ? 16.203 -16.938 -9.523 1 98.5 192 THR A C 1
ATOM 1604 O O . THR A 1 192 ? 15.93 -15.891 -10.125 1 98.5 192 THR A O 1
ATOM 1607 N N . ARG A 1 193 ? 17.25 -17.031 -8.773 1 98.19 193 ARG A N 1
ATOM 1608 C CA . ARG A 1 193 ? 18.203 -15.922 -8.641 1 98.19 193 ARG A CA 1
ATOM 1609 C C . ARG A 1 193 ? 18.875 -15.609 -9.977 1 98.19 193 ARG A C 1
ATOM 1611 O O . ARG A 1 193 ? 19.016 -14.445 -10.344 1 98.19 193 ARG A O 1
ATOM 1618 N N . ARG A 1 194 ? 19.281 -16.625 -10.633 1 98.31 194 ARG A N 1
ATOM 1619 C CA . ARG A 1 194 ? 19.922 -16.453 -11.93 1 98.31 194 ARG A CA 1
ATOM 1620 C C . ARG A 1 194 ? 18.984 -15.734 -12.906 1 98.31 194 ARG A C 1
ATOM 1622 O O . ARG A 1 194 ? 19.391 -14.781 -13.578 1 98.31 194 ARG A O 1
ATOM 1629 N N . ILE A 1 195 ? 17.781 -16.188 -12.969 1 98.62 195 ILE A N 1
ATOM 1630 C CA . ILE A 1 195 ? 16.797 -15.594 -13.875 1 98.62 195 ILE A CA 1
ATOM 1631 C C . ILE A 1 195 ? 16.516 -14.148 -13.469 1 98.62 195 ILE A C 1
ATOM 1633 O O . ILE A 1 195 ? 16.469 -13.258 -14.32 1 98.62 195 ILE A O 1
ATOM 1637 N N . TYR A 1 196 ? 16.328 -13.898 -12.141 1 98.62 196 TYR A N 1
ATOM 1638 C CA . TYR A 1 196 ? 16.094 -12.555 -11.641 1 98.62 196 TYR A CA 1
ATOM 1639 C C . TYR A 1 196 ? 17.25 -11.625 -11.984 1 98.62 196 TYR A C 1
ATOM 1641 O O . TYR A 1 196 ? 17.047 -10.516 -12.484 1 98.62 196 TYR A O 1
ATOM 1649 N N . GLU A 1 197 ? 18.453 -12.031 -11.719 1 98.5 197 GLU A N 1
ATOM 1650 C CA . GLU A 1 197 ? 19.625 -11.203 -11.961 1 98.5 197 GLU A CA 1
ATOM 1651 C C . GLU A 1 197 ? 19.797 -10.898 -13.453 1 98.5 197 GLU A C 1
ATOM 1653 O O . GLU A 1 197 ? 20.234 -9.812 -13.82 1 98.5 197 GLU A O 1
ATOM 1658 N N . THR A 1 198 ? 19.469 -11.828 -14.281 1 98.38 198 THR A N 1
ATOM 1659 C CA . THR A 1 198 ? 19.547 -11.641 -15.727 1 98.38 198 THR A CA 1
ATOM 1660 C C . THR A 1 198 ? 18.531 -10.602 -16.188 1 98.38 198 THR A C 1
ATOM 1662 O O . THR A 1 198 ? 18.844 -9.773 -17.047 1 98.38 198 THR A O 1
ATOM 1665 N N . CYS A 1 199 ? 17.312 -10.602 -15.641 1 98.56 199 CYS A N 1
ATOM 1666 C CA . CYS A 1 199 ? 16.203 -9.781 -16.125 1 98.56 199 CYS A CA 1
ATOM 1667 C C . CYS A 1 199 ? 16.188 -8.43 -15.422 1 98.56 199 CYS A C 1
ATOM 1669 O O . CYS A 1 199 ? 15.883 -7.406 -16.047 1 98.56 199 CYS A O 1
ATOM 1671 N N . VAL A 1 200 ? 16.469 -8.367 -14.125 1 97.44 200 VAL A N 1
ATOM 1672 C CA . VAL A 1 200 ? 16.219 -7.188 -13.297 1 97.44 200 VAL A CA 1
ATOM 1673 C C . VAL A 1 200 ? 17.547 -6.574 -12.859 1 97.44 200 VAL A C 1
ATOM 1675 O O . VAL A 1 200 ? 17.75 -5.367 -12.984 1 97.44 200 VAL A O 1
ATOM 1678 N N . GLY A 1 201 ? 18.422 -7.328 -12.414 1 95.25 201 GLY A N 1
ATOM 1679 C CA . GLY A 1 201 ? 19.719 -6.883 -11.898 1 95.25 201 GLY A CA 1
ATOM 1680 C C . GLY A 1 201 ? 20.141 -7.621 -10.648 1 95.25 201 GLY A C 1
ATOM 1681 O O . GLY A 1 201 ? 19.5 -8.594 -10.242 1 95.25 201 GLY A O 1
ATOM 1682 N N . PRO A 1 202 ? 21.25 -7.145 -10.07 1 93.56 202 PRO A N 1
ATOM 1683 C CA . PRO A 1 202 ? 21.781 -7.859 -8.914 1 93.56 202 PRO A CA 1
ATOM 1684 C C . PRO A 1 202 ? 20.812 -7.902 -7.734 1 93.56 202 PRO A C 1
ATOM 1686 O O . PRO A 1 202 ? 20.109 -6.918 -7.473 1 93.56 202 PRO A O 1
ATOM 1689 N N . VAL A 1 203 ? 20.75 -9.086 -7.121 1 89.56 203 VAL A N 1
ATOM 1690 C CA . VAL A 1 203 ? 19.938 -9.25 -5.922 1 89.56 203 VAL A CA 1
ATOM 1691 C C . VAL A 1 203 ? 20.578 -8.516 -4.75 1 89.56 203 VAL A C 1
ATOM 1693 O O . VAL A 1 203 ? 21.75 -8.75 -4.43 1 89.56 203 VAL A O 1
ATOM 1696 N N . LYS A 1 204 ? 19.891 -7.5 -4.312 1 76.31 204 LYS A N 1
ATOM 1697 C CA . LYS A 1 204 ? 20.359 -6.73 -3.166 1 76.31 204 LYS A CA 1
ATOM 1698 C C . LYS A 1 204 ? 19.797 -7.281 -1.859 1 76.31 204 LYS A C 1
ATOM 1700 O O . LYS A 1 204 ? 18.703 -7.852 -1.841 1 76.31 204 LYS A O 1
ATOM 1705 N N . GLY A 1 205 ? 20.609 -7.523 -0.797 1 63.91 205 GLY A N 1
ATOM 1706 C CA . GLY A 1 205 ? 20.203 -8.055 0.489 1 63.91 205 GLY A CA 1
ATOM 1707 C C . GLY A 1 205 ? 19.188 -7.176 1.199 1 63.91 205 GLY A C 1
ATOM 1708 O O . GLY A 1 205 ? 19.438 -5.992 1.423 1 63.91 205 GLY A O 1
ATOM 1709 N N . HIS A 1 206 ? 17.922 -7.324 0.914 1 57.84 206 HIS A N 1
ATOM 1710 C CA . HIS A 1 206 ? 16.984 -6.547 1.707 1 57.84 206 HIS A CA 1
ATOM 1711 C C . HIS A 1 206 ? 16.219 -7.441 2.676 1 57.84 206 HIS A C 1
ATOM 1713 O O . HIS A 1 206 ? 16 -8.625 2.402 1 57.84 206 HIS A O 1
ATOM 1719 N N . MET B 1 1 ? 23.016 30.078 -10.5 1 32.5 1 MET B N 1
ATOM 1720 C CA . MET B 1 1 ? 22.344 30.047 -9.203 1 32.5 1 MET B CA 1
ATOM 1721 C C . MET B 1 1 ? 21.766 28.672 -8.906 1 32.5 1 MET B C 1
ATOM 1723 O O . MET B 1 1 ? 21.031 28.109 -9.719 1 32.5 1 MET B O 1
ATOM 1727 N N . VAL B 1 2 ? 22.375 28.031 -8.141 1 56.22 2 VAL B N 1
ATOM 1728 C CA . VAL B 1 2 ? 21.969 26.688 -7.777 1 56.22 2 VAL B CA 1
ATOM 1729 C C . VAL B 1 2 ? 20.516 26.688 -7.305 1 56.22 2 VAL B C 1
ATOM 1731 O O . VAL B 1 2 ? 20.109 27.531 -6.504 1 56.22 2 VAL B O 1
ATOM 1734 N N . HIS B 1 3 ? 19.531 25.859 -7.902 1 73.94 3 HIS B N 1
ATOM 1735 C CA . HIS B 1 3 ? 18.109 25.75 -7.582 1 73.94 3 HIS B CA 1
ATOM 1736 C C . HIS B 1 3 ? 17.906 25.484 -6.094 1 73.94 3 HIS B C 1
ATOM 1738 O O . HIS B 1 3 ? 18.641 24.703 -5.484 1 73.94 3 HIS B O 1
ATOM 1744 N N . PRO B 1 4 ? 17.141 26.422 -5.406 1 72.94 4 PRO B N 1
ATOM 1745 C CA . PRO B 1 4 ? 16.922 26.328 -3.959 1 72.94 4 PRO B CA 1
ATOM 1746 C C . PRO B 1 4 ? 16.797 24.891 -3.473 1 72.94 4 PRO B C 1
ATOM 1748 O O . PRO B 1 4 ? 17.312 24.547 -2.4 1 72.94 4 PRO B O 1
ATOM 1751 N N . LEU B 1 5 ? 16.219 24.047 -4.191 1 77.88 5 LEU B N 1
ATOM 1752 C CA . LEU B 1 5 ? 16.078 22.641 -3.834 1 77.88 5 LEU B CA 1
ATOM 1753 C C . LEU B 1 5 ? 17.438 21.938 -3.828 1 77.88 5 LEU B C 1
ATOM 1755 O O . LEU B 1 5 ? 17.688 21.047 -3.008 1 77.88 5 LEU B O 1
ATOM 1759 N N . GLU B 1 6 ? 18.281 22.25 -4.66 1 82.88 6 GLU B N 1
ATOM 1760 C CA . GLU B 1 6 ? 19.609 21.672 -4.715 1 82.88 6 GLU B CA 1
ATOM 1761 C C . GLU B 1 6 ? 20.438 22.062 -3.5 1 82.88 6 GLU B C 1
ATOM 1763 O O . GLU B 1 6 ? 21.203 21.25 -2.963 1 82.88 6 GLU B O 1
ATOM 1768 N N . ILE B 1 7 ? 20.297 23.328 -3.16 1 86.44 7 ILE B N 1
ATOM 1769 C CA . ILE B 1 7 ? 21.016 23.812 -1.987 1 86.44 7 ILE B CA 1
ATOM 1770 C C . ILE B 1 7 ? 20.547 23.047 -0.747 1 86.44 7 ILE B C 1
ATOM 1772 O O . ILE B 1 7 ? 21.375 22.609 0.062 1 86.44 7 ILE B O 1
ATOM 1776 N N . ARG B 1 8 ? 19.312 22.906 -0.655 1 88.81 8 ARG B N 1
ATOM 1777 C CA . ARG B 1 8 ? 18.75 22.172 0.473 1 88.81 8 ARG B CA 1
ATOM 1778 C C . ARG B 1 8 ? 19.25 20.734 0.496 1 88.81 8 ARG B C 1
ATOM 1780 O O . ARG B 1 8 ? 19.562 20.203 1.56 1 88.81 8 ARG B O 1
ATOM 1787 N N . GLU B 1 9 ? 19.281 20.125 -0.629 1 91.75 9 GLU B N 1
ATOM 1788 C CA . GLU B 1 9 ? 19.75 18.75 -0.749 1 91.75 9 GLU B CA 1
ATOM 1789 C C . GLU B 1 9 ? 21.203 18.625 -0.293 1 91.75 9 GLU B C 1
ATOM 1791 O O . GLU B 1 9 ? 21.547 17.703 0.445 1 91.75 9 GLU B O 1
ATOM 1796 N N . GLN B 1 10 ? 22 19.5 -0.757 1 93.62 10 GLN B N 1
ATOM 1797 C CA . GLN B 1 10 ? 23.422 19.469 -0.402 1 93.62 10 GLN B CA 1
ATOM 1798 C C . GLN B 1 10 ? 23.609 19.656 1.1 1 93.62 10 GLN B C 1
ATOM 1800 O O . GLN B 1 10 ? 24.438 18.969 1.715 1 93.62 10 GLN B O 1
ATOM 1805 N N . GLU B 1 11 ? 22.875 20.562 1.597 1 94.94 11 GLU B N 1
ATOM 1806 C CA . GLU B 1 11 ? 22.969 20.797 3.033 1 94.94 11 GLU B CA 1
ATOM 1807 C C . GLU B 1 11 ? 22.531 19.578 3.828 1 94.94 11 GLU B C 1
ATOM 1809 O O . GLU B 1 11 ? 23.188 19.188 4.793 1 94.94 11 GLU B O 1
ATOM 1814 N N . ALA B 1 12 ? 21.469 19 3.473 1 95.06 12 ALA B N 1
ATOM 1815 C CA . ALA B 1 12 ? 20.938 17.812 4.145 1 95.06 12 ALA B CA 1
ATOM 1816 C C . ALA B 1 12 ? 21.938 16.656 4.074 1 95.06 12 ALA B C 1
ATOM 1818 O O . ALA B 1 12 ? 22.156 15.969 5.07 1 95.06 12 ALA B O 1
ATOM 1819 N N . TRP B 1 13 ? 22.484 16.453 2.908 1 95.88 13 TRP B N 1
ATOM 1820 C CA . TRP B 1 13 ? 23.422 15.352 2.721 1 95.88 13 TRP B CA 1
ATOM 1821 C C . TRP B 1 13 ? 24.688 15.578 3.549 1 95.88 13 TRP B C 1
ATOM 1823 O O . TRP B 1 13 ? 25.203 14.648 4.18 1 95.88 13 TRP B O 1
ATOM 1833 N N . ALA B 1 14 ? 25.188 16.797 3.516 1 96.75 14 ALA B N 1
ATOM 1834 C CA . ALA B 1 14 ? 26.375 17.125 4.301 1 96.75 14 ALA B CA 1
ATOM 1835 C C . ALA B 1 14 ? 26.141 16.891 5.789 1 96.75 14 ALA B C 1
ATOM 1837 O O . ALA B 1 14 ? 27 16.328 6.477 1 96.75 14 ALA B O 1
ATOM 1838 N N . ARG B 1 15 ? 25.031 17.281 6.246 1 96.69 15 ARG B N 1
ATOM 1839 C CA . ARG B 1 15 ? 24.688 17.094 7.652 1 96.69 15 ARG B CA 1
ATOM 1840 C C . ARG B 1 15 ? 24.562 15.602 7.977 1 96.69 15 ARG B C 1
ATOM 1842 O O . ARG B 1 15 ? 25.047 15.148 9.016 1 96.69 15 ARG B O 1
ATOM 1849 N N . ASN B 1 16 ? 23.844 14.867 7.172 1 96.88 16 ASN B N 1
ATOM 1850 C CA . ASN B 1 16 ? 23.734 13.414 7.324 1 96.88 16 ASN B CA 1
ATOM 1851 C C . ASN B 1 16 ? 25.109 12.766 7.473 1 96.88 16 ASN B C 1
ATOM 1853 O O . ASN B 1 16 ? 25.312 11.961 8.383 1 96.88 16 ASN B O 1
ATOM 1857 N N . GLN B 1 17 ? 26.062 13.164 6.652 1 97.25 17 GLN B N 1
ATOM 1858 C CA . GLN B 1 17 ? 27.391 12.562 6.633 1 97.25 17 GLN B CA 1
ATOM 1859 C C . GLN B 1 17 ? 28.172 12.93 7.887 1 97.25 17 GLN B C 1
ATOM 1861 O O . GLN B 1 17 ? 29.062 12.195 8.305 1 97.25 17 GLN B O 1
ATOM 1866 N N . SER B 1 18 ? 27.891 14.008 8.438 1 97.5 18 SER B N 1
ATOM 1867 C CA . SER B 1 18 ? 28.656 14.5 9.586 1 97.5 18 SER B CA 1
ATOM 1868 C C . SER B 1 18 ? 28.141 13.891 10.883 1 97.5 18 SER B C 1
ATOM 1870 O O . SER B 1 18 ? 28.812 13.977 11.922 1 97.5 18 SER B O 1
ATOM 1872 N N . MET B 1 19 ? 27.016 13.281 10.898 1 97.69 19 MET B N 1
ATOM 1873 C CA . MET B 1 19 ? 26.406 12.734 12.109 1 97.69 19 MET B CA 1
ATOM 1874 C C . MET B 1 19 ? 26.859 11.297 12.344 1 97.69 19 MET B C 1
ATOM 1876 O O . MET B 1 19 ? 27.016 10.523 11.406 1 97.69 19 MET B O 1
ATOM 1880 N N . SER B 1 20 ? 27.062 11.008 13.617 1 97.75 20 SER B N 1
ATOM 1881 C CA . SER B 1 20 ? 27.297 9.617 13.984 1 97.75 20 SER B CA 1
ATOM 1882 C C . SER B 1 20 ? 26.031 8.781 13.828 1 97.75 20 SER B C 1
ATOM 1884 O O . SER B 1 20 ? 24.922 9.328 13.773 1 97.75 20 SER B O 1
ATOM 1886 N N . PHE B 1 21 ? 26.266 7.523 13.812 1 97.19 21 PHE B N 1
ATOM 1887 C CA . PHE B 1 21 ? 25.125 6.621 13.734 1 97.19 21 PHE B CA 1
ATOM 1888 C C . PHE B 1 21 ? 24.172 6.84 14.906 1 97.19 21 PHE B C 1
ATOM 1890 O O . PHE B 1 21 ? 22.953 6.91 14.727 1 97.19 21 PHE B O 1
ATOM 1897 N N . PHE B 1 22 ? 24.703 6.941 16.078 1 97.88 22 PHE B N 1
ATOM 1898 C CA . PHE B 1 22 ? 23.906 7.094 17.281 1 97.88 22 PHE B CA 1
ATOM 1899 C C . PHE B 1 22 ? 23.109 8.398 17.25 1 97.88 22 PHE B C 1
ATOM 1901 O O . PHE B 1 22 ? 21.953 8.43 17.656 1 97.88 22 PHE B O 1
ATOM 1908 N N . ALA B 1 23 ? 23.703 9.398 16.719 1 98.19 23 ALA B N 1
ATOM 1909 C CA . ALA B 1 23 ? 23.031 10.68 16.594 1 98.19 23 ALA B CA 1
ATOM 1910 C C . ALA B 1 23 ? 21.859 10.586 15.617 1 98.19 23 ALA B C 1
ATOM 1912 O O . ALA B 1 23 ? 20.781 11.141 15.859 1 98.19 23 ALA B O 1
ATOM 1913 N N . ARG B 1 24 ? 22.078 9.906 14.531 1 98.38 24 ARG B N 1
ATOM 1914 C CA . ARG B 1 24 ? 21 9.719 13.562 1 98.38 24 ARG B CA 1
ATOM 1915 C C . ARG B 1 24 ? 19.875 8.883 14.156 1 98.38 24 ARG B C 1
ATOM 1917 O O . ARG B 1 24 ? 18.688 9.188 13.953 1 98.38 24 ARG B O 1
ATOM 1924 N N . LEU B 1 25 ? 20.25 7.832 14.883 1 98.25 25 LEU B N 1
ATOM 1925 C CA . LEU B 1 25 ? 19.281 6.949 15.531 1 98.25 25 LEU B CA 1
ATOM 1926 C C . LEU B 1 25 ? 18.406 7.719 16.516 1 98.25 25 LEU B C 1
ATOM 1928 O O . LEU B 1 25 ? 17.188 7.648 16.453 1 98.25 25 LEU B O 1
ATOM 1932 N N . CYS B 1 26 ? 19.016 8.43 17.391 1 98.19 26 CYS B N 1
ATOM 1933 C CA . CYS B 1 26 ? 18.297 9.188 18.406 1 98.19 26 CYS B CA 1
ATOM 1934 C C . CYS B 1 26 ? 17.484 10.312 17.781 1 98.19 26 CYS B C 1
ATOM 1936 O O . CYS B 1 26 ? 16.328 10.531 18.156 1 98.19 26 CYS B O 1
ATOM 1938 N N . GLY B 1 27 ? 18.156 11.039 16.906 1 97.25 27 GLY B N 1
ATOM 1939 C CA . GLY B 1 27 ? 17.469 12.133 16.234 1 97.25 27 GLY B CA 1
ATOM 1940 C C . GLY B 1 27 ? 16.219 11.688 15.484 1 97.25 27 GLY B C 1
ATOM 1941 O O . GLY B 1 27 ? 15.164 12.305 15.609 1 97.25 27 GLY B O 1
ATOM 1942 N N . HIS B 1 28 ? 16.359 10.656 14.664 1 97.56 28 HIS B N 1
ATOM 1943 C CA . HIS B 1 28 ? 15.234 10.148 13.898 1 97.56 28 HIS B CA 1
ATOM 1944 C C . HIS B 1 28 ? 14.125 9.656 14.828 1 97.56 28 HIS B C 1
ATOM 1946 O O . HIS B 1 28 ? 12.945 9.953 14.609 1 97.56 28 HIS B O 1
ATOM 1952 N N . THR B 1 29 ? 14.484 8.875 15.891 1 97.94 29 THR B N 1
ATOM 1953 C CA . THR B 1 29 ? 13.5 8.352 16.828 1 97.94 29 THR B CA 1
ATOM 1954 C C . THR B 1 29 ? 12.734 9.492 17.5 1 97.94 29 THR B C 1
ATOM 1956 O O . THR B 1 29 ? 11.5 9.438 17.594 1 97.94 29 THR B O 1
ATOM 1959 N N . TRP B 1 30 ? 13.438 10.484 17.859 1 96.81 30 TRP B N 1
ATOM 1960 C CA . TRP B 1 30 ? 12.812 11.641 18.484 1 96.81 30 TRP B CA 1
ATOM 1961 C C . TRP B 1 30 ? 11.836 12.32 17.531 1 96.81 30 TRP B C 1
ATOM 1963 O O . TRP B 1 30 ? 10.734 12.703 17.922 1 96.81 30 TRP B O 1
ATOM 1973 N N . MET B 1 31 ? 12.242 12.469 16.328 1 95.06 31 MET B N 1
ATOM 1974 C CA . MET B 1 31 ? 11.391 13.117 15.328 1 95.06 31 MET B CA 1
ATOM 1975 C C . MET B 1 31 ? 10.109 12.32 15.109 1 95.06 31 MET B C 1
ATOM 1977 O O . MET B 1 31 ? 9.031 12.898 14.984 1 95.06 31 MET B O 1
ATOM 1981 N N . ILE B 1 32 ? 10.195 10.953 15.023 1 96.75 32 ILE B N 1
ATOM 1982 C CA . ILE B 1 32 ? 9.016 10.109 14.867 1 96.75 32 ILE B CA 1
ATOM 1983 C C . ILE B 1 32 ? 8.07 10.328 16.047 1 96.75 32 ILE B C 1
ATOM 1985 O O . ILE B 1 32 ? 6.867 10.539 15.859 1 96.75 32 ILE B O 1
ATOM 1989 N N . LEU B 1 33 ? 8.617 10.328 17.266 1 97.06 33 LEU B N 1
ATOM 1990 C CA . LEU B 1 33 ? 7.812 10.438 18.469 1 97.06 33 LEU B CA 1
ATOM 1991 C C . LEU B 1 33 ? 7.164 11.812 18.578 1 97.06 33 LEU B C 1
ATOM 1993 O O . LEU B 1 33 ? 6.004 11.93 18.969 1 97.06 33 LEU B O 1
ATOM 1997 N N . ARG B 1 34 ? 7.918 12.812 18.234 1 95.88 34 ARG B N 1
ATOM 1998 C CA . ARG B 1 34 ? 7.375 14.164 18.219 1 95.88 34 ARG B CA 1
ATOM 1999 C C . ARG B 1 34 ? 6.223 14.289 17.234 1 95.88 34 ARG B C 1
ATOM 2001 O O . ARG B 1 34 ? 5.18 14.859 17.547 1 95.88 34 ARG B O 1
ATOM 2008 N N . HIS B 1 35 ? 6.422 13.789 16 1 96.44 35 HIS B N 1
ATOM 2009 C CA . HIS B 1 35 ? 5.371 13.789 15 1 96.44 35 HIS B CA 1
ATOM 2010 C C . HIS B 1 35 ? 4.145 13.023 15.484 1 96.44 35 HIS B C 1
ATOM 2012 O O . HIS B 1 35 ? 3.02 13.523 15.391 1 96.44 35 HIS B O 1
ATOM 2018 N N . LYS B 1 36 ? 4.363 11.875 16.047 1 97.56 36 LYS B N 1
ATOM 2019 C CA . LYS B 1 36 ? 3.275 11.047 16.547 1 97.56 36 LYS B CA 1
ATOM 2020 C C . LYS B 1 36 ? 2.51 11.75 17.656 1 97.56 36 LYS B C 1
ATOM 2022 O O . LYS B 1 36 ? 1.29 11.617 17.766 1 97.56 36 LYS B O 1
ATOM 2027 N N . TYR B 1 37 ? 3.232 12.43 18.516 1 97.56 37 TYR B N 1
ATOM 2028 C CA . TYR B 1 37 ? 2.604 13.188 19.594 1 97.56 37 TYR B CA 1
ATOM 2029 C C . TYR B 1 37 ? 1.617 14.211 19.031 1 97.56 37 TYR B C 1
ATOM 2031 O O . TYR B 1 37 ? 0.468 14.273 19.469 1 97.56 37 TYR B O 1
ATOM 2039 N N . TRP B 1 38 ? 2.021 14.945 18.078 1 97 38 TRP B N 1
ATOM 2040 C CA . TRP B 1 38 ? 1.165 15.992 17.531 1 97 38 TRP B CA 1
ATOM 2041 C C . TRP B 1 38 ? -0.003 15.398 16.766 1 97 38 TRP B C 1
ATOM 2043 O O . TRP B 1 38 ? -1.121 15.914 16.812 1 97 38 TRP B O 1
ATOM 2053 N N . VAL B 1 39 ? 0.26 14.32 15.977 1 98.56 39 VAL B N 1
ATOM 2054 C CA . VAL B 1 39 ? -0.843 13.648 15.297 1 98.56 39 VAL B CA 1
ATOM 2055 C C . VAL B 1 39 ? -1.879 13.188 16.312 1 98.56 39 VAL B C 1
ATOM 2057 O O . VAL B 1 39 ? -3.08 13.383 16.125 1 98.56 39 VAL B O 1
ATOM 2060 N N . PHE B 1 40 ? -1.369 12.617 17.406 1 98.75 40 PHE B N 1
ATOM 2061 C CA . PHE B 1 40 ? -2.262 12.117 18.453 1 98.75 40 PHE B CA 1
ATOM 2062 C C . PHE B 1 40 ? -3.098 13.258 19.031 1 98.75 40 PHE B C 1
ATOM 2064 O O . PHE B 1 40 ? -4.305 13.109 19.219 1 98.75 40 PHE B O 1
ATOM 2071 N N . ARG B 1 41 ? -2.516 14.352 19.281 1 98.12 41 ARG B N 1
ATOM 2072 C CA . ARG B 1 41 ? -3.219 15.508 19.844 1 98.12 41 ARG B CA 1
ATOM 2073 C C . ARG B 1 41 ? -4.332 15.969 18.906 1 98.12 41 ARG B C 1
ATOM 2075 O O . ARG B 1 41 ? -5.461 16.203 19.344 1 98.12 41 ARG B O 1
ATOM 2082 N N . PHE B 1 42 ? -4.043 16.156 17.625 1 98.56 42 PHE B N 1
ATOM 2083 C CA . PHE B 1 42 ? -5.055 16.562 16.672 1 98.56 42 PHE B CA 1
ATOM 2084 C C . PHE B 1 42 ? -6.133 15.5 16.516 1 98.56 42 PHE B C 1
ATOM 2086 O O . PHE B 1 42 ? -7.32 15.82 16.422 1 98.56 42 PHE B O 1
ATOM 2093 N N . ALA B 1 43 ? -5.684 14.227 16.5 1 98.81 43 ALA B N 1
ATOM 2094 C CA . ALA B 1 43 ? -6.625 13.117 16.359 1 98.81 43 ALA B CA 1
ATOM 2095 C C . ALA B 1 43 ? -7.598 13.055 17.531 1 98.81 43 ALA B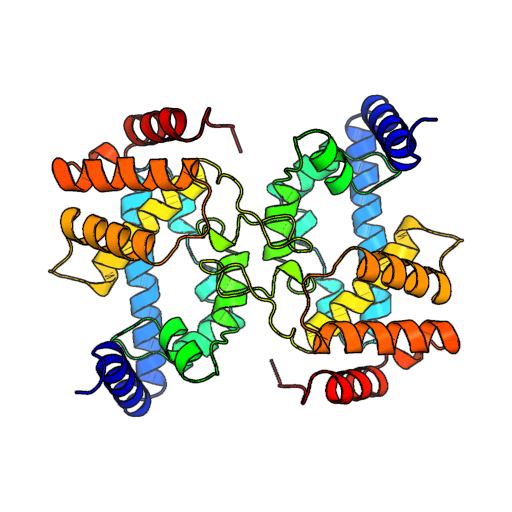 C 1
ATOM 2097 O O . ALA B 1 43 ? -8.758 12.688 17.359 1 98.81 43 ALA B O 1
ATOM 2098 N N . CYS B 1 44 ? -7.098 13.391 18.75 1 98.81 44 CYS B N 1
ATOM 2099 C CA . CYS B 1 44 ? -7.984 13.461 19.906 1 98.81 44 CYS B CA 1
ATOM 2100 C C . CYS B 1 44 ? -9.078 14.5 19.688 1 98.81 44 CYS B C 1
ATOM 2102 O O . CYS B 1 44 ? -10.25 14.242 19.969 1 98.81 44 CYS B O 1
ATOM 2104 N N . ILE B 1 45 ? -8.758 15.633 19.203 1 98.75 45 ILE B N 1
ATOM 2105 C CA . ILE B 1 45 ? -9.727 16.672 18.922 1 98.75 45 ILE B CA 1
ATOM 2106 C C . ILE B 1 45 ? -10.695 16.203 17.828 1 98.75 45 ILE B C 1
ATOM 2108 O O . ILE B 1 45 ? -11.898 16.453 17.922 1 98.75 45 ILE B O 1
ATOM 2112 N N . ALA B 1 46 ? -10.18 15.477 16.859 1 98.69 46 ALA B N 1
ATOM 2113 C CA . ALA B 1 46 ? -10.953 15.031 15.711 1 98.69 46 ALA B CA 1
ATOM 2114 C C . ALA B 1 46 ? -11.836 13.836 16.062 1 98.69 46 ALA B C 1
ATOM 2116 O O . ALA B 1 46 ? -12.617 13.359 15.242 1 98.69 46 ALA B O 1
ATOM 2117 N N . GLY B 1 47 ? -11.711 13.273 17.266 1 98.31 47 GLY B N 1
ATOM 2118 C CA . GLY B 1 47 ? -12.57 12.203 17.719 1 98.31 47 GLY B CA 1
ATOM 2119 C C . GLY B 1 47 ? -12.094 10.828 17.297 1 98.31 47 GLY B C 1
ATOM 2120 O O . GLY B 1 47 ? -12.898 9.898 17.172 1 98.31 47 GLY B O 1
ATOM 2121 N N . ILE B 1 48 ? -10.773 10.727 16.969 1 98.25 48 ILE B N 1
ATOM 2122 C CA . ILE B 1 48 ? -10.227 9.43 16.562 1 98.25 48 ILE B CA 1
ATOM 2123 C C . ILE B 1 48 ? -8.945 9.156 17.344 1 98.25 48 ILE B C 1
ATOM 2125 O O . ILE B 1 48 ? -7.91 8.836 16.766 1 98.25 48 ILE B O 1
ATOM 2129 N N . PRO B 1 49 ? -8.961 9.094 18.672 1 98.25 49 PRO B N 1
ATOM 2130 C CA . PRO B 1 49 ? -7.758 8.992 19.5 1 98.25 49 PRO B CA 1
ATOM 2131 C C . PRO B 1 49 ? -7 7.688 19.281 1 98.25 49 PRO B C 1
ATOM 2133 O O . PRO B 1 49 ? -5.766 7.672 19.312 1 98.25 49 PRO B O 1
ATOM 2136 N N . TRP B 1 50 ? -7.77 6.629 19.078 1 97.94 50 TRP B N 1
ATOM 2137 C CA . TRP B 1 50 ? -7.086 5.355 18.875 1 97.94 50 TRP B CA 1
ATOM 2138 C C . TRP B 1 50 ? -6.305 5.367 17.562 1 97.94 50 TRP B C 1
ATOM 2140 O O . TRP B 1 50 ? -5.16 4.914 17.516 1 97.94 50 TRP B O 1
ATOM 2150 N N . GLN B 1 51 ? -6.879 5.859 16.5 1 97.38 51 GLN B N 1
ATOM 2151 C CA . GLN B 1 51 ? -6.203 5.992 15.203 1 97.38 51 GLN B CA 1
ATOM 2152 C C . GLN B 1 51 ? -4.969 6.879 15.32 1 97.38 51 GLN B C 1
ATOM 2154 O O . GLN B 1 51 ? -3.93 6.59 14.719 1 97.38 51 GLN B O 1
ATOM 2159 N N . GLY B 1 52 ? -5.164 7.957 16.094 1 98.44 52 GLY B N 1
ATOM 2160 C CA . GLY B 1 52 ? -4.02 8.82 16.344 1 98.44 52 GLY B CA 1
ATOM 2161 C C . GLY B 1 52 ? -2.887 8.117 17.062 1 98.44 52 GLY B C 1
ATOM 2162 O O . GLY B 1 52 ? -1.719 8.289 16.703 1 98.44 52 GLY B O 1
ATOM 2163 N N . PHE B 1 53 ? -3.246 7.324 18.031 1 98.25 53 PHE B N 1
ATOM 2164 C CA . PHE B 1 53 ? -2.254 6.578 18.812 1 98.25 53 PHE B CA 1
ATOM 2165 C C . PHE B 1 53 ? -1.531 5.57 17.922 1 98.25 53 PHE B C 1
ATOM 2167 O O . PHE B 1 53 ? -0.316 5.398 18.031 1 98.25 53 PHE B O 1
ATOM 2174 N N . MET B 1 54 ? -2.225 4.914 16.984 1 97.62 54 MET B N 1
ATOM 2175 C CA . MET B 1 54 ? -1.688 3.854 16.125 1 97.62 54 MET B CA 1
ATOM 2176 C C . MET B 1 54 ? -1 4.438 14.898 1 97.62 54 MET B C 1
ATOM 2178 O O . MET B 1 54 ? -0.359 3.709 14.141 1 97.62 54 MET B O 1
ATOM 2182 N N . HIS B 1 55 ? -1.097 5.672 14.742 1 98.31 55 HIS B N 1
ATOM 2183 C CA . HIS B 1 55 ? -0.571 6.355 13.562 1 98.31 55 HIS B CA 1
ATOM 2184 C C . HIS B 1 55 ? 0.909 6.047 13.359 1 98.31 55 HIS B C 1
ATOM 2186 O O . HIS B 1 55 ? 1.708 6.184 14.289 1 98.31 55 HIS B O 1
ATOM 2192 N N . ASP B 1 56 ? 1.259 5.512 12.25 1 97.69 56 ASP B N 1
ATOM 2193 C CA . ASP B 1 56 ? 2.623 5.406 11.742 1 97.69 56 ASP B CA 1
ATOM 2194 C C . ASP B 1 56 ? 3.465 4.48 12.625 1 97.69 56 ASP B C 1
ATOM 2196 O O . ASP B 1 56 ? 4.664 4.707 12.805 1 97.69 56 ASP B O 1
ATOM 2200 N N . TRP B 1 57 ? 2.902 3.486 13.195 1 97.5 57 TRP B N 1
ATOM 2201 C CA . TRP B 1 57 ? 3.699 2.514 13.938 1 97.5 57 TRP B CA 1
ATOM 2202 C C . TRP B 1 57 ? 4.621 1.738 13 1 97.5 57 TRP B C 1
ATOM 2204 O O . TRP B 1 57 ? 5.676 1.257 13.422 1 97.5 57 TRP B O 1
ATOM 2214 N N . SER B 1 58 ? 4.266 1.662 11.758 1 96.94 58 SER B N 1
ATOM 2215 C CA . SER B 1 58 ? 5.082 0.949 10.781 1 96.94 58 SER B CA 1
ATOM 2216 C C . SER B 1 58 ? 6.465 1.582 10.648 1 96.94 58 SER B C 1
ATOM 2218 O O . SER B 1 58 ? 7.406 0.938 10.18 1 96.94 58 SER B O 1
ATOM 2220 N N . LYS B 1 59 ? 6.633 2.82 11.062 1 97.94 59 LYS B N 1
ATOM 2221 C CA . LYS B 1 59 ? 7.91 3.516 10.953 1 97.94 59 LYS B CA 1
ATOM 2222 C C . LYS B 1 59 ? 8.969 2.844 11.82 1 97.94 59 LYS B C 1
ATOM 2224 O O . LYS B 1 59 ? 10.172 3.066 11.633 1 97.94 59 LYS B O 1
ATOM 2229 N N . PHE B 1 60 ? 8.523 2.014 12.758 1 97.75 60 PHE B N 1
ATOM 2230 C CA . PHE B 1 60 ? 9.461 1.331 13.648 1 97.75 60 PHE B CA 1
ATOM 2231 C C . PHE B 1 60 ? 9.789 -0.061 13.125 1 97.75 60 PHE B C 1
ATOM 2233 O O . PHE B 1 60 ? 10.594 -0.78 13.719 1 97.75 60 PHE B O 1
ATOM 2240 N N . SER B 1 61 ? 9.148 -0.476 12.055 1 96.5 61 SER B N 1
ATOM 2241 C CA . SER B 1 61 ? 9.57 -1.717 11.406 1 96.5 61 SER B CA 1
ATOM 2242 C C . SER B 1 61 ? 10.992 -1.614 10.883 1 96.5 61 SER B C 1
ATOM 2244 O O . SER B 1 61 ? 11.461 -0.523 10.547 1 96.5 61 SER B O 1
ATOM 2246 N N . ARG B 1 62 ? 11.617 -2.777 10.766 1 95.88 62 ARG B N 1
ATOM 2247 C CA . ARG B 1 62 ? 13.008 -2.816 10.312 1 95.88 62 ARG B CA 1
ATOM 2248 C C . ARG B 1 62 ? 13.148 -2.16 8.945 1 95.88 62 ARG B C 1
ATOM 2250 O O . ARG B 1 62 ? 14.039 -1.327 8.742 1 95.88 62 ARG B O 1
ATOM 2257 N N . MET B 1 63 ? 12.305 -2.41 7.98 1 94.81 63 MET B N 1
ATOM 2258 C CA . MET B 1 63 ? 12.375 -1.924 6.605 1 94.81 63 MET B CA 1
ATOM 2259 C C . MET B 1 63 ? 12.305 -0.402 6.562 1 94.81 63 MET B C 1
ATOM 2261 O O . MET B 1 63 ? 13.039 0.24 5.812 1 94.81 63 MET B O 1
ATOM 2265 N N . GLU B 1 64 ? 11.438 0.147 7.367 1 97.88 64 GLU B N 1
ATOM 2266 C CA . GLU B 1 64 ? 11.273 1.597 7.344 1 97.88 64 GLU B CA 1
ATOM 2267 C C . GLU B 1 64 ? 12.305 2.285 8.234 1 97.88 64 GLU B C 1
ATOM 2269 O O . GLU B 1 64 ? 12.914 3.279 7.836 1 97.88 64 GLU B O 1
ATOM 2274 N N . PHE B 1 65 ? 12.484 1.735 9.391 1 98.38 65 PHE B N 1
ATOM 2275 C CA . PHE B 1 65 ? 13.281 2.398 10.414 1 98.38 65 PHE B CA 1
ATOM 2276 C C . PHE B 1 65 ? 14.75 2.453 10.016 1 98.38 65 PHE B C 1
ATOM 2278 O O . PHE B 1 65 ? 15.383 3.51 10.094 1 98.38 65 PHE B O 1
ATOM 2285 N N . VAL B 1 66 ? 15.359 1.384 9.547 1 97.88 66 VAL B N 1
ATOM 2286 C CA . VAL B 1 66 ? 16.781 1.299 9.234 1 97.88 66 VAL B CA 1
ATOM 2287 C C . VAL B 1 66 ? 17.125 2.271 8.102 1 97.88 66 VAL B C 1
ATOM 2289 O O . VAL B 1 66 ? 18.078 3.041 8.211 1 97.88 66 VAL B O 1
ATOM 2292 N N . GLU B 1 67 ? 16.328 2.26 7.055 1 97.81 67 GLU B N 1
ATOM 2293 C CA . GLU B 1 67 ? 16.578 3.172 5.941 1 97.81 67 GLU B CA 1
ATOM 2294 C C . GLU B 1 67 ? 16.422 4.625 6.375 1 97.81 67 GLU B C 1
ATOM 2296 O O . GLU B 1 67 ? 17.25 5.473 6.023 1 97.81 67 GLU B O 1
ATOM 2301 N N . SER B 1 68 ? 15.406 4.891 7.18 1 98.31 68 SER B N 1
ATOM 2302 C CA . SER B 1 68 ? 15.156 6.266 7.605 1 98.31 68 SER B CA 1
ATOM 2303 C C . SER B 1 68 ? 16.25 6.77 8.531 1 98.31 68 SER B C 1
ATOM 2305 O O . SER B 1 68 ? 16.641 7.938 8.469 1 98.31 68 SER B O 1
ATOM 2307 N N . VAL B 1 69 ? 16.734 5.93 9.375 1 98.56 69 VAL B N 1
ATOM 2308 C CA . VAL B 1 69 ? 17.859 6.312 10.227 1 98.56 69 VAL B CA 1
ATOM 2309 C C . VAL B 1 69 ? 19.078 6.613 9.359 1 98.56 69 VAL B C 1
ATOM 2311 O O . VAL B 1 69 ? 19.781 7.602 9.594 1 98.56 69 VAL B O 1
ATOM 2314 N N . ARG B 1 70 ? 19.344 5.766 8.367 1 98.25 70 ARG B N 1
ATOM 2315 C CA . ARG B 1 70 ? 20.5 5.914 7.48 1 98.25 70 ARG B CA 1
ATOM 2316 C C . ARG B 1 70 ? 20.484 7.277 6.797 1 98.25 70 ARG B C 1
ATOM 2318 O O . ARG B 1 70 ? 21.547 7.875 6.578 1 98.25 70 ARG B O 1
ATOM 2325 N N . TYR B 1 71 ? 19.375 7.82 6.543 1 98.25 71 TYR B N 1
ATOM 2326 C CA . TYR B 1 71 ? 19.297 9.055 5.766 1 98.25 71 TYR B CA 1
ATOM 2327 C C . TYR B 1 71 ? 18.812 10.211 6.625 1 98.25 71 TYR B C 1
ATOM 2329 O O . TYR B 1 71 ? 18.422 11.266 6.105 1 98.25 71 TYR B O 1
ATOM 2337 N N . TYR B 1 72 ? 18.703 10.008 7.871 1 98.25 72 TYR B N 1
ATOM 2338 C CA . TYR B 1 72 ? 18.297 11.094 8.758 1 98.25 72 TYR B CA 1
ATOM 2339 C C . TYR B 1 72 ? 19.281 12.25 8.688 1 98.25 72 TYR B C 1
ATOM 2341 O O . TYR B 1 72 ? 20.484 12.047 8.633 1 98.25 72 TYR B O 1
ATOM 2349 N N . ASN B 1 73 ? 18.766 13.516 8.75 1 96.38 73 ASN B N 1
ATOM 2350 C CA . ASN B 1 73 ? 19.609 14.695 8.586 1 96.38 73 ASN B CA 1
ATOM 2351 C C . ASN B 1 73 ? 19.094 15.867 9.406 1 96.38 73 ASN B C 1
ATOM 2353 O O . ASN B 1 73 ? 19.75 16.906 9.492 1 96.38 73 ASN B O 1
ATOM 2357 N N . GLY B 1 74 ? 17.938 15.836 9.891 1 91.88 74 GLY B N 1
ATOM 2358 C CA . GLY B 1 74 ? 17.359 16.844 10.766 1 91.88 74 GLY B CA 1
ATOM 2359 C C . GLY B 1 74 ? 16.828 18.062 10.008 1 91.88 74 GLY B C 1
ATOM 2360 O O . GLY B 1 74 ? 16.297 18.984 10.617 1 91.88 74 GLY B O 1
ATOM 2361 N N . ILE B 1 75 ? 16.984 18.031 8.719 1 89.12 75 ILE B N 1
ATOM 2362 C CA . ILE B 1 75 ? 16.594 19.172 7.891 1 89.12 75 ILE B CA 1
ATOM 2363 C C . ILE B 1 75 ? 15.336 18.828 7.105 1 89.12 75 ILE B C 1
ATOM 2365 O O . ILE B 1 75 ? 14.359 19.578 7.121 1 89.12 75 ILE B O 1
ATOM 2369 N N . CYS B 1 76 ? 15.398 17.719 6.473 1 90.25 76 CYS B N 1
ATOM 2370 C CA . CYS B 1 76 ? 14.273 17.266 5.668 1 90.25 76 CYS B CA 1
ATOM 2371 C C . CYS B 1 76 ? 13.977 15.797 5.926 1 90.25 76 CYS B C 1
ATOM 2373 O O . CYS B 1 76 ? 14.695 15.133 6.668 1 90.25 76 CYS B O 1
ATOM 2375 N N . SER B 1 77 ? 12.852 15.383 5.363 1 92.94 77 SER B N 1
ATOM 2376 C CA . SER B 1 77 ? 12.453 13.992 5.512 1 92.94 77 SER B CA 1
ATOM 2377 C C . SER B 1 77 ? 13.562 13.047 5.039 1 92.94 77 SER B C 1
ATOM 2379 O O . SER B 1 77 ? 14.133 13.25 3.967 1 92.94 77 SER B O 1
ATOM 2381 N N . PRO B 1 78 ? 13.812 11.984 5.848 1 96.75 78 PRO B N 1
ATOM 2382 C CA . PRO B 1 78 ? 14.789 11 5.383 1 96.75 78 PRO B CA 1
ATOM 2383 C C . PRO B 1 78 ? 14.398 10.359 4.055 1 96.75 78 PRO B C 1
ATOM 2385 O O . PRO B 1 78 ? 15.266 10.016 3.25 1 96.75 78 PRO B O 1
ATOM 2388 N N . ILE B 1 79 ? 13.109 10.172 3.82 1 96.69 79 ILE B N 1
ATOM 2389 C CA . ILE B 1 79 ? 12.625 9.578 2.578 1 96.69 79 ILE B CA 1
ATOM 2390 C C . ILE B 1 79 ? 13.016 10.469 1.396 1 96.69 79 ILE B C 1
ATOM 2392 O O . ILE B 1 79 ? 13.445 9.969 0.354 1 96.69 79 ILE B O 1
ATOM 2396 N N . TRP B 1 80 ? 12.867 11.734 1.588 1 95.12 80 TRP B N 1
ATOM 2397 C CA . TRP B 1 80 ? 13.219 12.672 0.526 1 95.12 80 TRP B CA 1
ATOM 2398 C C . TRP B 1 80 ? 14.695 12.562 0.171 1 95.12 80 TRP B C 1
ATOM 2400 O O . TRP B 1 80 ? 15.055 12.438 -1.003 1 95.12 80 TRP B O 1
ATOM 2410 N N . LEU B 1 81 ? 15.516 12.602 1.149 1 96.88 81 LEU B N 1
ATOM 2411 C CA . LEU B 1 81 ? 16.953 12.508 0.91 1 96.88 81 LEU B CA 1
ATOM 2412 C C . LEU B 1 81 ? 17.312 11.156 0.305 1 96.88 81 LEU B C 1
ATOM 2414 O O . LEU B 1 81 ? 18.141 11.078 -0.61 1 96.88 81 LEU B O 1
ATOM 2418 N N . CYS B 1 82 ? 16.719 10.102 0.813 1 97.38 82 CYS B N 1
ATOM 2419 C CA . CYS B 1 82 ? 16.938 8.766 0.275 1 97.38 82 CYS B CA 1
ATOM 2420 C C . CYS B 1 82 ? 16.625 8.719 -1.216 1 97.38 82 CYS B C 1
ATOM 2422 O O . CYS B 1 82 ? 17.438 8.242 -2.01 1 97.38 82 CYS B O 1
ATOM 2424 N N . LYS B 1 83 ? 15.555 9.227 -1.589 1 96.5 83 LYS B N 1
ATOM 2425 C CA . LYS B 1 83 ? 15.141 9.203 -2.988 1 96.5 83 LYS B CA 1
ATOM 2426 C C . LYS B 1 83 ? 16.094 10.016 -3.857 1 96.5 83 LYS B C 1
ATOM 2428 O O . LYS B 1 83 ? 16.375 9.641 -4.996 1 96.5 83 LYS B O 1
ATOM 2433 N N . LYS B 1 84 ? 16.531 11.102 -3.322 1 95.81 84 LYS B N 1
ATOM 2434 C CA . LYS B 1 84 ? 17.469 11.922 -4.066 1 95.81 84 LYS B CA 1
ATOM 2435 C C . LYS B 1 84 ? 18.781 11.164 -4.309 1 95.81 84 LYS B C 1
ATOM 2437 O O . LYS B 1 84 ? 19.422 11.344 -5.352 1 95.81 84 LYS B O 1
ATOM 2442 N N . ARG B 1 85 ? 19.141 10.32 -3.43 1 95.75 85 ARG B N 1
ATOM 2443 C CA . ARG B 1 85 ? 20.422 9.633 -3.482 1 95.75 85 ARG B CA 1
ATOM 2444 C C . ARG B 1 85 ? 20.297 8.289 -4.184 1 95.75 85 ARG B C 1
ATOM 2446 O O . ARG B 1 85 ? 21.297 7.68 -4.559 1 95.75 85 ARG B O 1
ATOM 2453 N N . ASN B 1 86 ? 19.109 7.797 -4.324 1 94.62 86 ASN B N 1
ATOM 2454 C CA . ASN B 1 86 ? 18.891 6.461 -4.867 1 94.62 86 ASN B CA 1
ATOM 2455 C C . ASN B 1 86 ? 17.984 6.492 -6.094 1 94.62 86 ASN B C 1
ATOM 2457 O O . ASN B 1 86 ? 17.062 5.68 -6.219 1 94.62 86 ASN B O 1
ATOM 2461 N N . ASP B 1 87 ? 18.203 7.488 -6.973 1 92.44 87 ASP B N 1
ATOM 2462 C CA . ASP B 1 87 ? 17.516 7.594 -8.266 1 92.44 87 ASP B CA 1
ATOM 2463 C C . ASP B 1 87 ? 16 7.555 -8.094 1 92.44 87 ASP B C 1
ATOM 2465 O O . ASP B 1 87 ? 15.312 6.848 -8.828 1 92.44 87 ASP B O 1
ATOM 2469 N N . GLY B 1 88 ? 15.531 8.133 -6.996 1 93.44 88 GLY B N 1
ATOM 2470 C CA . GLY B 1 88 ? 14.109 8.336 -6.805 1 93.44 88 GLY B CA 1
ATOM 2471 C C . GLY B 1 88 ? 13.438 7.191 -6.07 1 93.44 88 GLY B C 1
ATOM 2472 O O . GLY B 1 88 ? 12.211 7.168 -5.934 1 93.44 88 GLY B O 1
ATOM 2473 N N . PHE B 1 89 ? 14.258 6.332 -5.617 1 94.25 89 PHE B N 1
ATOM 2474 C CA . PHE B 1 89 ? 13.68 5.121 -5.043 1 94.25 89 PHE B CA 1
ATOM 2475 C C . PHE B 1 89 ? 13.891 5.086 -3.533 1 94.25 89 PHE B C 1
ATOM 2477 O O . PHE B 1 89 ? 14.945 5.488 -3.037 1 94.25 89 PHE B O 1
ATOM 2484 N N . SER B 1 90 ? 12.859 4.566 -2.779 1 96.94 90 SER B N 1
ATOM 2485 C CA . SER B 1 90 ? 12.945 4.312 -1.344 1 96.94 90 SER B CA 1
ATOM 2486 C C . SER B 1 90 ? 12.094 3.111 -0.946 1 96.94 90 SER B C 1
ATOM 2488 O O . SER B 1 90 ? 10.883 3.104 -1.163 1 96.94 90 SER B O 1
ATOM 2490 N N . TYR B 1 91 ? 12.734 2.076 -0.299 1 96 91 TYR B N 1
ATOM 2491 C CA . TYR B 1 91 ? 12.008 0.931 0.235 1 96 91 TYR B CA 1
ATOM 2492 C C . TYR B 1 91 ? 11.062 1.359 1.354 1 96 91 TYR B C 1
ATOM 2494 O O . TYR B 1 91 ? 9.922 0.906 1.417 1 96 91 TYR B O 1
ATOM 2502 N N . ALA B 1 92 ? 11.578 2.254 2.154 1 97.62 92 ALA B N 1
ATOM 2503 C CA . ALA B 1 92 ? 10.797 2.73 3.293 1 97.62 92 ALA B CA 1
ATOM 2504 C C . ALA B 1 92 ? 9.508 3.406 2.83 1 97.62 92 ALA B C 1
ATOM 2506 O O . ALA B 1 92 ? 8.445 3.201 3.424 1 97.62 92 ALA B O 1
ATOM 2507 N N . TRP B 1 93 ? 9.617 4.105 1.769 1 97.88 93 TRP B N 1
ATOM 2508 C CA . TRP B 1 93 ? 8.445 4.82 1.269 1 97.88 93 TRP B CA 1
ATOM 2509 C C . TRP B 1 93 ? 7.418 3.846 0.708 1 97.88 93 TRP B C 1
ATOM 2511 O O . TRP B 1 93 ? 6.23 3.941 1.021 1 97.88 93 TRP B O 1
ATOM 2521 N N . ILE B 1 94 ? 7.859 2.887 -0.056 1 97.19 94 ILE B N 1
ATOM 2522 C CA . ILE B 1 94 ? 6.98 1.885 -0.65 1 97.19 94 ILE B CA 1
ATOM 2523 C C . ILE B 1 94 ? 6.246 1.125 0.451 1 97.19 94 ILE B C 1
ATOM 2525 O O . ILE B 1 94 ? 5.027 0.935 0.377 1 97.19 94 ILE B O 1
ATOM 2529 N N . HIS B 1 95 ? 6.988 0.747 1.414 1 97.38 95 HIS B N 1
ATOM 2530 C CA . HIS B 1 95 ? 6.414 0.029 2.547 1 97.38 95 HIS B CA 1
ATOM 2531 C C . HIS B 1 95 ? 5.43 0.908 3.314 1 97.38 95 HIS B C 1
ATOM 2533 O O . HIS B 1 95 ? 4.34 0.458 3.676 1 97.38 95 HIS B O 1
ATOM 2539 N N . HIS B 1 96 ? 5.73 2.123 3.465 1 98.06 96 HIS B N 1
ATOM 2540 C CA . HIS B 1 96 ? 5.012 3.047 4.336 1 98.06 96 HIS B CA 1
ATOM 2541 C C . HIS B 1 96 ? 3.666 3.439 3.738 1 98.06 96 HIS B C 1
ATOM 2543 O O . HIS B 1 96 ? 2.629 3.303 4.391 1 98.06 96 HIS B O 1
ATOM 2549 N N . HIS B 1 97 ? 3.699 3.881 2.486 1 97 97 HIS B N 1
ATOM 2550 C CA . HIS B 1 97 ? 2.473 4.449 1.941 1 97 97 HIS B CA 1
ATOM 2551 C C . HIS B 1 97 ? 1.426 3.367 1.697 1 97 97 HIS B C 1
ATOM 2553 O O . HIS B 1 97 ? 0.225 3.646 1.707 1 97 97 HIS B O 1
ATOM 2559 N N . GLY B 1 98 ? 1.864 2.158 1.502 1 95.25 98 GLY B N 1
ATOM 2560 C CA . GLY B 1 98 ? 0.921 1.071 1.294 1 95.25 98 GLY B CA 1
ATOM 2561 C C . GLY B 1 98 ? 0.279 0.585 2.578 1 95.25 98 GLY B C 1
ATOM 2562 O O . GLY B 1 98 ? -0.854 0.1 2.568 1 95.25 98 GLY B O 1
ATOM 2563 N N . ARG B 1 99 ? 0.959 0.733 3.664 1 95.25 99 ARG B N 1
ATOM 2564 C CA . ARG B 1 99 ? 0.524 0.163 4.934 1 95.25 99 ARG B CA 1
ATOM 2565 C C . ARG B 1 99 ? -0.295 1.17 5.734 1 95.25 99 ARG B C 1
ATOM 2567 O O . ARG B 1 99 ? -1.096 0.787 6.59 1 95.25 99 ARG B O 1
ATOM 2574 N N . ASN B 1 100 ? -0.033 2.422 5.574 1 97.69 100 ASN B N 1
ATOM 2575 C CA . ASN B 1 100 ? -0.695 3.48 6.328 1 97.69 100 ASN B CA 1
ATOM 2576 C C . ASN B 1 100 ? -1.783 4.16 5.5 1 97.69 100 ASN B C 1
ATOM 2578 O O . ASN B 1 100 ? -1.486 4.992 4.641 1 97.69 100 ASN B O 1
ATOM 2582 N N . LEU B 1 101 ? -3.037 3.938 5.852 1 97.56 101 LEU B N 1
ATOM 2583 C CA . LEU B 1 101 ? -4.184 4.242 5.004 1 97.56 101 LEU B CA 1
ATOM 2584 C C . LEU B 1 101 ? -4.547 5.719 5.086 1 97.56 101 LEU B C 1
ATOM 2586 O O . LEU B 1 101 ? -5.434 6.188 4.367 1 97.56 101 LEU B O 1
ATOM 2590 N N . HIS B 1 102 ? -3.828 6.465 5.91 1 98.56 102 HIS B N 1
ATOM 2591 C CA . HIS B 1 102 ? -4.031 7.91 5.871 1 98.56 102 HIS B CA 1
ATOM 2592 C C . HIS B 1 102 ? -3.285 8.539 4.703 1 98.56 102 HIS B C 1
ATOM 2594 O O . HIS B 1 102 ? -3.494 9.719 4.391 1 98.56 102 HIS B O 1
ATOM 2600 N N . HIS B 1 103 ? -2.457 7.801 4.078 1 98.31 103 HIS B N 1
ATOM 2601 C CA . HIS B 1 103 ? -1.824 8.273 2.854 1 98.31 103 HIS B CA 1
ATOM 2602 C C . HIS B 1 103 ? -2.75 8.109 1.654 1 98.31 103 HIS B C 1
ATOM 2604 O O . HIS B 1 103 ? -3.229 7.004 1.383 1 98.31 103 HIS B O 1
ATOM 2610 N N . TYR B 1 104 ? -2.918 9.203 0.874 1 98.19 104 TYR B N 1
ATOM 2611 C CA . TYR B 1 104 ? -3.809 9.141 -0.28 1 98.19 104 TYR B CA 1
ATOM 2612 C C . TYR B 1 104 ? -3.232 8.234 -1.365 1 98.19 104 TYR B C 1
ATOM 2614 O O . TYR B 1 104 ? -3.969 7.734 -2.217 1 98.19 104 TYR B O 1
ATOM 2622 N N . GLU B 1 105 ? -1.942 7.984 -1.367 1 97.62 105 GLU B N 1
ATOM 2623 C CA . GLU B 1 105 ? -1.286 7.09 -2.318 1 97.62 105 GLU B CA 1
ATOM 2624 C C . GLU B 1 105 ? -1.791 5.66 -2.172 1 97.62 105 GLU B C 1
ATOM 2626 O O . GLU B 1 105 ? -1.758 4.883 -3.129 1 97.62 105 GLU B O 1
ATOM 2631 N N . ALA B 1 106 ? -2.271 5.289 -0.979 1 97.56 106 ALA B N 1
ATOM 2632 C CA . ALA B 1 106 ? -2.793 3.947 -0.739 1 97.56 106 ALA B CA 1
ATOM 2633 C C . ALA B 1 106 ? -4.141 3.75 -1.424 1 97.56 106 ALA B C 1
ATOM 2635 O O . ALA B 1 106 ? -4.566 2.617 -1.663 1 97.56 106 ALA B O 1
ATOM 2636 N N . TRP B 1 107 ? -4.809 4.789 -1.68 1 97.75 107 TRP B N 1
ATOM 2637 C CA . TRP B 1 107 ? -6.172 4.734 -2.195 1 97.75 107 TRP B CA 1
ATOM 2638 C C . TRP B 1 107 ? -6.188 4.902 -3.711 1 97.75 107 TRP B C 1
ATOM 2640 O O . TRP B 1 107 ? -6.801 5.836 -4.234 1 97.75 107 TRP B O 1
ATOM 2650 N N . GLN B 1 108 ? -5.484 3.992 -4.344 1 97.5 108 GLN B N 1
ATOM 2651 C CA . GLN B 1 108 ? -5.406 3.848 -5.793 1 97.5 108 GLN B CA 1
ATOM 2652 C C . GLN B 1 108 ? -5.926 2.482 -6.238 1 97.5 108 GLN B C 1
ATOM 2654 O O . GLN B 1 108 ? -5.758 1.488 -5.527 1 97.5 108 GLN B O 1
ATOM 2659 N N . ASP B 1 109 ? -6.559 2.455 -7.406 1 96.19 109 ASP B N 1
ATOM 2660 C CA . ASP B 1 109 ? -7.016 1.188 -7.969 1 96.19 109 ASP B CA 1
ATOM 2661 C C . ASP B 1 109 ? -6.805 1.153 -9.484 1 96.19 109 ASP B C 1
ATOM 2663 O O . ASP B 1 109 ? -6.391 2.148 -10.078 1 96.19 109 ASP B O 1
ATOM 2667 N N . ASP B 1 110 ? -6.969 -0.038 -10.07 1 95.25 110 ASP B N 1
ATOM 2668 C CA . ASP B 1 110 ? -6.855 -0.289 -11.5 1 95.25 110 ASP B CA 1
ATOM 2669 C C . ASP B 1 110 ? -5.469 0.076 -12.016 1 95.25 110 ASP B C 1
ATOM 2671 O O . ASP B 1 110 ? -5.336 0.823 -12.992 1 95.25 110 ASP B O 1
ATOM 2675 N N . PHE B 1 111 ? -4.488 -0.39 -11.336 1 96.5 111 PHE B N 1
ATOM 2676 C CA . PHE B 1 111 ? -3.086 -0.103 -11.617 1 96.5 111 PHE B CA 1
ATOM 2677 C C . PHE B 1 111 ? -2.73 -0.505 -13.047 1 96.5 111 PHE B C 1
ATOM 2679 O O . PHE B 1 111 ? -1.955 0.182 -13.719 1 96.5 111 PHE B O 1
ATOM 2686 N N . ASP B 1 112 ? -3.277 -1.511 -13.547 1 96.31 112 ASP B N 1
ATOM 2687 C CA . ASP B 1 112 ? -2.93 -2.061 -14.852 1 96.31 112 ASP B CA 1
ATOM 2688 C C . ASP B 1 112 ? -3.381 -1.134 -15.977 1 96.31 112 ASP B C 1
ATOM 2690 O O . ASP B 1 112 ? -2.973 -1.302 -17.125 1 96.31 112 ASP B O 1
ATOM 2694 N N . HIS B 1 113 ? -4.176 -0.11 -15.633 1 93.75 113 HIS B N 1
ATOM 2695 C CA . HIS B 1 113 ? -4.645 0.858 -16.625 1 93.75 113 HIS B CA 1
ATOM 2696 C C . HIS B 1 113 ? -4.379 2.287 -16.156 1 93.75 113 HIS B C 1
ATOM 2698 O O . HIS B 1 113 ? -5.191 3.184 -16.406 1 93.75 113 HIS B O 1
ATOM 2704 N N . GLY B 1 114 ? -3.273 2.471 -15.359 1 90.88 114 GLY B N 1
ATOM 2705 C CA . GLY B 1 114 ? -2.805 3.816 -15.07 1 90.88 114 GLY B CA 1
ATOM 2706 C C . GLY B 1 114 ? -3.004 4.215 -13.617 1 90.88 114 GLY B C 1
ATOM 2707 O O . GLY B 1 114 ? -2.768 5.367 -13.25 1 90.88 114 GLY B O 1
ATOM 2708 N N . ALA B 1 115 ? -3.486 3.385 -12.766 1 93.94 115 ALA B N 1
ATOM 2709 C CA . ALA B 1 115 ? -3.756 3.693 -11.359 1 93.94 115 ALA B CA 1
ATOM 2710 C C . ALA B 1 115 ? -4.754 4.84 -11.234 1 93.94 115 ALA B C 1
ATOM 2712 O O . ALA B 1 115 ? -4.516 5.938 -11.75 1 93.94 115 ALA B O 1
ATOM 2713 N N . HIS B 1 116 ? -5.82 4.719 -10.625 1 96.06 116 HIS B N 1
ATOM 2714 C CA . HIS B 1 116 ? -6.867 5.723 -10.469 1 96.06 116 HIS B CA 1
ATOM 2715 C C . HIS B 1 116 ? -7.223 5.918 -9 1 96.06 116 HIS B C 1
ATOM 2717 O O . HIS B 1 116 ? -7.484 4.949 -8.281 1 96.06 116 HIS B O 1
ATOM 2723 N N . PRO B 1 117 ? -7.23 7.184 -8.609 1 97.56 117 PRO B N 1
ATOM 2724 C CA . PRO B 1 117 ? -7.574 7.438 -7.207 1 97.56 117 PRO B CA 1
ATOM 2725 C C . PRO B 1 117 ? -9.031 7.105 -6.883 1 97.56 117 PRO B C 1
ATOM 2727 O O . PRO B 1 117 ? -9.898 7.203 -7.758 1 97.56 117 PRO B O 1
ATOM 2730 N N . VAL B 1 118 ? -9.273 6.68 -5.711 1 97.25 118 VAL B N 1
ATOM 2731 C CA . VAL B 1 118 ? -10.617 6.484 -5.18 1 97.25 118 VAL B CA 1
ATOM 2732 C C . VAL B 1 118 ? -10.789 7.289 -3.896 1 97.25 118 VAL B C 1
ATOM 2734 O O . VAL B 1 118 ? -9.812 7.742 -3.303 1 97.25 118 VAL B O 1
ATOM 2737 N N . ASN B 1 119 ? -12.008 7.508 -3.469 1 97 119 ASN B N 1
ATOM 2738 C CA . ASN B 1 119 ? -12.273 8.289 -2.266 1 97 119 ASN B CA 1
ATOM 2739 C C . ASN B 1 119 ? -11.844 7.543 -1.007 1 97 119 ASN B C 1
ATOM 2741 O O . ASN B 1 119 ? -12.117 6.352 -0.862 1 97 119 ASN B O 1
ATOM 2745 N N . MET B 1 120 ? -11.188 8.297 -0.138 1 96.94 120 MET B N 1
ATOM 2746 C CA . MET B 1 120 ? -10.828 7.758 1.172 1 96.94 120 MET B CA 1
ATOM 2747 C C . MET B 1 120 ? -12.023 7.773 2.113 1 96.94 120 MET B C 1
ATOM 2749 O O . MET B 1 120 ? -12.789 8.742 2.135 1 96.94 120 MET B O 1
ATOM 2753 N N . PRO B 1 121 ? -12.125 6.758 2.855 1 96.44 121 PRO B N 1
ATOM 2754 C CA . PRO B 1 121 ? -13.133 6.828 3.916 1 96.44 121 PRO B CA 1
ATOM 2755 C C . PRO B 1 121 ? -12.859 7.949 4.918 1 96.44 121 PRO B C 1
ATOM 2757 O O . PRO B 1 121 ? -11.703 8.32 5.133 1 96.44 121 PRO B O 1
ATOM 2760 N N . TYR B 1 122 ? -13.883 8.391 5.586 1 97.81 122 TYR B N 1
ATOM 2761 C CA . TYR B 1 122 ? -13.875 9.555 6.469 1 97.81 122 TYR B CA 1
ATOM 2762 C C . TYR B 1 122 ? -12.766 9.445 7.504 1 97.81 122 TYR B C 1
ATOM 2764 O O . TYR B 1 122 ? -11.969 10.367 7.668 1 97.81 122 TYR B O 1
ATOM 2772 N N . ARG B 1 123 ? -12.633 8.312 8.156 1 96.56 123 ARG B N 1
ATOM 2773 C CA . ARG B 1 123 ? -11.711 8.211 9.281 1 96.56 123 ARG B CA 1
ATOM 2774 C C . ARG B 1 123 ? -10.266 8.359 8.82 1 96.56 123 ARG B C 1
ATOM 2776 O O . ARG B 1 123 ? -9.43 8.93 9.531 1 96.56 123 ARG B O 1
ATOM 2783 N N . TYR B 1 124 ? -9.961 7.871 7.648 1 97.81 124 TYR B N 1
ATOM 2784 C CA . TYR B 1 124 ? -8.602 7.98 7.141 1 97.81 124 TYR B CA 1
ATOM 2785 C C . TYR B 1 124 ? -8.336 9.367 6.574 1 97.81 124 TYR B C 1
ATOM 2787 O O . TYR B 1 124 ? -7.223 9.891 6.668 1 97.81 124 TYR B O 1
ATOM 2795 N N . ALA B 1 125 ? -9.375 9.938 5.992 1 98.56 125 ALA B N 1
ATOM 2796 C CA . ALA B 1 125 ? -9.266 11.297 5.48 1 98.56 125 ALA B CA 1
ATOM 2797 C C . ALA B 1 125 ? -8.961 12.289 6.605 1 98.56 125 ALA B C 1
ATOM 2799 O O . ALA B 1 125 ? -8.102 13.164 6.461 1 98.56 125 ALA B O 1
ATOM 2800 N N . VAL B 1 126 ? -9.656 12.086 7.676 1 98.69 126 VAL B N 1
ATOM 2801 C CA . VAL B 1 126 ? -9.453 12.977 8.812 1 98.69 126 VAL B CA 1
ATOM 2802 C C . VAL B 1 126 ? -8.062 12.742 9.414 1 98.69 126 VAL B C 1
ATOM 2804 O O . VAL B 1 126 ? -7.387 13.688 9.812 1 98.69 126 VAL B O 1
ATOM 2807 N N . GLU B 1 127 ? -7.676 11.508 9.484 1 98.81 127 GLU B N 1
ATOM 2808 C CA . GLU B 1 127 ? -6.324 11.203 9.945 1 98.81 127 GLU B CA 1
ATOM 2809 C C . GLU B 1 127 ? -5.277 11.875 9.062 1 98.81 127 GLU B C 1
ATOM 2811 O O . GLU B 1 127 ? -4.258 12.359 9.555 1 98.81 127 GLU B O 1
ATOM 2816 N N . MET B 1 128 ? -5.492 11.875 7.812 1 98.81 128 MET B N 1
ATOM 2817 C CA . MET B 1 128 ? -4.582 12.531 6.883 1 98.81 128 MET B CA 1
ATOM 2818 C C . MET B 1 128 ? -4.438 14.016 7.219 1 98.81 128 MET B C 1
ATOM 2820 O O . MET B 1 128 ? -3.326 14.547 7.238 1 98.81 128 MET B O 1
ATOM 2824 N N . ILE B 1 129 ? -5.566 14.648 7.496 1 98.88 129 ILE B N 1
ATOM 2825 C CA . ILE B 1 129 ? -5.539 16.062 7.867 1 98.88 129 ILE B CA 1
ATOM 2826 C C . ILE B 1 129 ? -4.719 16.25 9.141 1 98.88 129 ILE B C 1
ATOM 2828 O O . ILE B 1 129 ? -3.877 17.141 9.219 1 98.88 129 ILE B O 1
ATOM 2832 N N . CYS B 1 130 ? -4.977 15.383 10.125 1 98.69 130 CYS B N 1
ATOM 2833 C CA . CYS B 1 130 ? -4.211 15.438 11.367 1 98.69 130 CYS B CA 1
ATOM 2834 C C . CYS B 1 130 ? -2.721 15.258 11.094 1 98.69 130 CYS B C 1
ATOM 2836 O O . CYS B 1 130 ? -1.887 15.922 11.719 1 98.69 130 CYS B O 1
ATOM 2838 N N . ASP B 1 131 ? -2.418 14.406 10.219 1 98.56 131 ASP B N 1
ATOM 2839 C CA . ASP B 1 131 ? -1.033 14.141 9.844 1 98.56 131 ASP B CA 1
ATOM 2840 C C . ASP B 1 131 ? -0.389 15.383 9.227 1 98.56 131 ASP B C 1
ATOM 2842 O O . ASP B 1 131 ? 0.738 15.742 9.578 1 98.56 131 ASP B O 1
ATOM 2846 N N . PHE B 1 132 ? -1.094 16.016 8.273 1 97.5 132 PHE B N 1
ATOM 2847 C CA . PHE B 1 132 ? -0.592 17.219 7.629 1 97.5 132 PHE B CA 1
ATOM 2848 C C . PHE B 1 132 ? -0.291 18.297 8.664 1 97.5 132 PHE B C 1
ATOM 2850 O O . PHE B 1 132 ? 0.802 18.875 8.672 1 97.5 132 PHE B O 1
ATOM 2857 N N . LEU B 1 133 ? -1.202 18.531 9.508 1 97.44 133 LEU B N 1
ATOM 2858 C CA . LEU B 1 133 ? -1.05 19.562 10.523 1 97.44 133 LEU B CA 1
ATOM 2859 C C . LEU B 1 133 ? 0.104 19.219 11.469 1 97.44 133 LEU B C 1
ATOM 2861 O O . LEU B 1 133 ? 0.907 20.094 11.805 1 97.44 133 LEU B O 1
ATOM 2865 N N . ALA B 1 134 ? 0.19 17.969 11.82 1 97 134 ALA B N 1
ATOM 2866 C CA . ALA B 1 134 ? 1.234 17.516 12.734 1 97 134 ALA B CA 1
ATOM 2867 C C . ALA B 1 134 ? 2.615 17.656 12.102 1 97 134 ALA B C 1
ATOM 2869 O O . ALA B 1 134 ? 3.586 18 12.773 1 97 134 ALA B O 1
ATOM 2870 N N . ALA B 1 135 ? 2.713 17.312 10.844 1 94.06 135 ALA B N 1
ATOM 2871 C CA . ALA B 1 135 ? 3.984 17.469 10.148 1 94.06 135 ALA B CA 1
ATOM 2872 C C . ALA B 1 135 ? 4.445 18.922 10.164 1 94.06 135 ALA B C 1
ATOM 2874 O O . ALA B 1 135 ? 5.617 19.219 10.422 1 94.06 135 ALA B O 1
ATOM 2875 N N . GLY B 1 136 ? 3.504 19.812 9.883 1 91.56 136 GLY B N 1
ATOM 2876 C CA . GLY B 1 136 ? 3.822 21.234 9.961 1 91.56 136 GLY B CA 1
ATOM 2877 C C . GLY B 1 136 ? 4.332 21.656 11.32 1 91.56 136 GLY B C 1
ATOM 2878 O O . GLY B 1 136 ? 5.305 22.422 11.422 1 91.56 136 GLY B O 1
ATOM 2879 N N . ARG B 1 137 ? 3.709 21.141 12.375 1 90.44 137 ARG B N 1
ATOM 2880 C CA . ARG B 1 137 ? 4.098 21.469 13.742 1 90.44 137 ARG B CA 1
ATOM 2881 C C . ARG B 1 137 ? 5.445 20.844 14.094 1 90.44 137 ARG B C 1
ATOM 2883 O O . ARG B 1 137 ? 6.305 21.516 14.672 1 90.44 137 ARG B O 1
ATOM 2890 N N . ALA B 1 138 ? 5.59 19.641 13.695 1 86.44 138 ALA B N 1
ATOM 2891 C CA . ALA B 1 138 ? 6.781 18.891 14.086 1 86.44 138 ALA B CA 1
ATOM 2892 C C . ALA B 1 138 ? 8.023 19.406 13.367 1 86.44 138 ALA B C 1
ATOM 2894 O O . ALA B 1 138 ? 9.109 19.469 13.953 1 86.44 138 ALA B O 1
ATOM 2895 N N . TYR B 1 139 ? 7.859 19.797 12.117 1 77.88 139 TYR B N 1
ATOM 2896 C CA . TYR B 1 139 ? 9.016 20.234 11.344 1 77.88 139 TYR B CA 1
ATOM 2897 C C . TYR B 1 139 ? 9.195 21.75 11.453 1 77.88 139 TYR B C 1
ATOM 2899 O O . TYR B 1 139 ? 10.32 22.25 11.328 1 77.88 139 TYR B O 1
ATOM 2907 N N . GLY B 1 140 ? 8.109 22.484 11.492 1 70.81 140 GLY B N 1
ATOM 2908 C CA . GLY B 1 140 ? 8.156 23.938 11.461 1 70.81 140 GLY B CA 1
ATOM 2909 C C . GLY B 1 140 ? 8.25 24.562 12.836 1 70.81 140 GLY B C 1
ATOM 2910 O O . GLY B 1 140 ? 8.547 25.75 12.969 1 70.81 140 GLY B O 1
ATOM 2911 N N . ARG B 1 141 ? 8.305 23.844 13.922 1 65.75 141 ARG B N 1
ATOM 2912 C CA . ARG B 1 141 ? 8.328 24.312 15.305 1 65.75 141 ARG B CA 1
ATOM 2913 C C . ARG B 1 141 ? 7.512 25.594 15.461 1 65.75 141 ARG B C 1
ATOM 2915 O O . ARG B 1 141 ? 6.324 25.625 15.141 1 65.75 141 ARG B O 1
ATOM 2922 N N . SER B 1 142 ? 8.203 26.688 15.711 1 67.69 142 SER B N 1
ATOM 2923 C CA . SER B 1 142 ? 7.645 27.969 16.125 1 67.69 142 SER B CA 1
ATOM 2924 C C . SER B 1 142 ? 6.992 28.688 14.953 1 67.69 142 SER B C 1
ATOM 2926 O O . SER B 1 142 ? 6.207 29.625 15.148 1 67.69 142 SER B O 1
ATOM 2928 N N . ALA B 1 143 ? 7.062 28.094 13.742 1 82.56 143 ALA B N 1
ATOM 2929 C CA . ALA B 1 143 ? 6.555 28.828 12.578 1 82.56 143 ALA B CA 1
ATOM 2930 C C . ALA B 1 143 ? 5.242 28.219 12.094 1 82.56 143 ALA B C 1
ATOM 2932 O O . ALA B 1 143 ? 4.605 28.75 11.18 1 82.56 143 ALA B O 1
ATOM 2933 N N . PHE B 1 144 ? 4.715 27.328 12.859 1 88.31 144 PHE B N 1
ATOM 2934 C CA . PHE B 1 144 ? 3.502 26.656 12.406 1 88.31 144 PHE B CA 1
ATOM 2935 C C . PHE B 1 144 ? 2.279 27.531 12.633 1 88.31 144 PHE B C 1
ATOM 2937 O O . PHE B 1 144 ? 2.088 28.078 13.719 1 88.31 144 PHE B O 1
ATOM 2944 N N . THR B 1 145 ? 1.498 27.781 11.602 1 92.69 145 THR B N 1
ATOM 2945 C CA . THR B 1 145 ? 0.146 28.328 11.617 1 92.69 145 THR B CA 1
ATOM 2946 C C . THR B 1 145 ? -0.762 27.562 10.664 1 92.69 145 THR B C 1
ATOM 2948 O O . THR B 1 145 ? -0.282 26.891 9.75 1 92.69 145 THR B O 1
ATOM 2951 N N . PHE B 1 146 ? -2.059 27.656 10.922 1 96.31 146 PHE B N 1
ATOM 2952 C CA . PHE B 1 146 ? -2.986 27.031 9.984 1 96.31 146 PHE B CA 1
ATOM 2953 C C . PHE B 1 146 ? -2.85 27.641 8.594 1 96.31 146 PHE B C 1
ATOM 2955 O O . PHE B 1 146 ? -2.986 26.953 7.586 1 96.31 146 PHE B O 1
ATOM 2962 N N . ALA B 1 147 ? -2.508 28.891 8.602 1 95.5 147 ALA B N 1
ATOM 2963 C CA . ALA B 1 147 ? -2.307 29.594 7.336 1 95.5 147 ALA B CA 1
ATOM 2964 C C . ALA B 1 147 ? -1.104 29.031 6.586 1 95.5 147 ALA B C 1
ATOM 2966 O O . ALA B 1 147 ? -1.146 28.859 5.363 1 95.5 147 ALA B O 1
ATOM 2967 N N . SER B 1 148 ? -0.042 28.812 7.254 1 94 148 SER B N 1
ATOM 2968 C CA . SER B 1 148 ? 1.146 28.25 6.609 1 94 148 SER B CA 1
ATOM 2969 C C . SER B 1 148 ? 0.881 26.859 6.066 1 94 148 SER B C 1
ATOM 2971 O O . SER B 1 148 ? 1.412 26.484 5.02 1 94 148 SER B O 1
ATOM 2973 N N . GLU B 1 149 ? 0.112 26.047 6.785 1 95.56 149 GLU B N 1
ATOM 2974 C CA . GLU B 1 149 ? -0.228 24.703 6.32 1 95.56 149 GLU B CA 1
ATOM 2975 C C . GLU B 1 149 ? -1.114 24.766 5.078 1 95.56 149 GLU B C 1
ATOM 2977 O O . GLU B 1 149 ? -0.948 23.953 4.156 1 95.56 149 GLU B O 1
ATOM 2982 N N . TYR B 1 150 ? -2.039 25.672 5.113 1 97.38 150 TYR B N 1
ATOM 2983 C CA . TYR B 1 150 ? -2.887 25.859 3.939 1 97.38 150 TYR B CA 1
ATOM 2984 C C . TYR B 1 150 ? -2.061 26.281 2.732 1 97.38 150 TYR B C 1
ATOM 2986 O O . TYR B 1 150 ? -2.305 25.828 1.613 1 97.38 150 TYR B O 1
ATOM 2994 N N . ALA B 1 151 ? -1.12 27.172 2.9 1 96 151 ALA B N 1
ATOM 2995 C CA . ALA B 1 151 ? -0.223 27.578 1.824 1 96 151 ALA B CA 1
ATOM 2996 C C . ALA B 1 151 ? 0.571 26.391 1.284 1 96 151 ALA B C 1
ATOM 2998 O O . ALA B 1 151 ? 0.773 26.281 0.074 1 96 151 ALA B O 1
ATOM 2999 N N . TRP B 1 152 ? 1.048 25.578 2.191 1 94.5 152 TRP B N 1
ATOM 3000 C CA . TRP B 1 152 ? 1.736 24.359 1.779 1 94.5 152 TRP B CA 1
ATOM 3001 C C . TRP B 1 152 ? 0.839 23.5 0.894 1 94.5 152 TRP B C 1
ATOM 3003 O O . TRP B 1 152 ? 1.267 23.031 -0.162 1 94.5 152 TRP B O 1
ATOM 3013 N N . TRP B 1 153 ? -0.405 23.328 1.273 1 97.06 153 TRP B N 1
ATOM 3014 C CA . TRP B 1 153 ? -1.366 22.531 0.517 1 97.06 153 TRP B CA 1
ATOM 3015 C C . TRP B 1 153 ? -1.591 23.125 -0.871 1 97.06 153 TRP B C 1
ATOM 3017 O O . TRP B 1 153 ? -1.634 22.406 -1.864 1 97.06 153 TRP B O 1
ATOM 3027 N N . GLN B 1 154 ? -1.665 24.438 -0.925 1 97.56 154 GLN B N 1
ATOM 3028 C CA . GLN B 1 154 ? -1.87 25.109 -2.205 1 97.56 154 GLN B CA 1
ATOM 3029 C C . GLN B 1 154 ? -0.709 24.844 -3.158 1 97.56 154 GLN B C 1
ATOM 3031 O O . GLN B 1 154 ? -0.919 24.625 -4.352 1 97.56 154 GLN B O 1
ATOM 3036 N N . ARG B 1 155 ? 0.443 24.844 -2.668 1 95.69 155 ARG B N 1
ATOM 3037 C CA . ARG B 1 155 ? 1.616 24.547 -3.484 1 95.69 155 ARG B CA 1
ATOM 3038 C C . ARG B 1 155 ? 1.62 23.078 -3.93 1 95.69 155 ARG B C 1
ATOM 3040 O O . ARG B 1 155 ? 1.913 22.781 -5.09 1 95.69 155 ARG B O 1
ATOM 3047 N N . LYS B 1 156 ? 1.283 22.234 -2.979 1 95.12 156 LYS B N 1
ATOM 3048 C CA . LYS B 1 156 ? 1.237 20.812 -3.295 1 95.12 156 LYS B CA 1
ATOM 3049 C C . LYS B 1 156 ? 0.202 20.531 -4.379 1 95.12 156 LYS B C 1
ATOM 3051 O O . LYS B 1 156 ? 0.475 19.781 -5.32 1 95.12 156 LYS B O 1
ATOM 3056 N N . LYS B 1 157 ? -0.896 21.109 -4.191 1 96.25 157 LYS B N 1
ATOM 3057 C CA . LYS B 1 157 ? -1.983 20.906 -5.145 1 96.25 157 LYS B CA 1
ATOM 3058 C C . LYS B 1 157 ? -1.581 21.375 -6.543 1 96.25 157 LYS B C 1
ATOM 3060 O O . LYS B 1 157 ? -1.914 20.719 -7.535 1 96.25 157 LYS B O 1
ATOM 3065 N N . LYS B 1 158 ? -0.855 22.438 -6.645 1 95.75 158 LYS B N 1
ATOM 3066 C CA . LYS B 1 158 ? -0.402 22.984 -7.922 1 95.75 158 LYS B CA 1
ATOM 3067 C C . LYS B 1 158 ? 0.549 22.016 -8.625 1 95.75 158 LYS B C 1
ATOM 3069 O O . LYS B 1 158 ? 0.558 21.922 -9.852 1 95.75 158 LYS B O 1
ATOM 3074 N N . ASN B 1 159 ? 1.295 21.266 -7.848 1 94.38 159 ASN B N 1
ATOM 3075 C CA . ASN B 1 159 ? 2.273 20.328 -8.398 1 94.38 159 ASN B CA 1
ATOM 3076 C C . ASN B 1 159 ? 1.638 18.984 -8.719 1 94.38 159 ASN B C 1
ATOM 3078 O O . ASN B 1 159 ? 2.258 18.141 -9.367 1 94.38 159 ASN B O 1
ATOM 3082 N N . GLY B 1 160 ? 0.423 18.766 -8.305 1 95.19 160 GLY B N 1
ATOM 3083 C CA . GLY B 1 160 ? -0.284 17.531 -8.562 1 95.19 160 GLY B CA 1
ATOM 3084 C C . GLY B 1 160 ? -0.483 16.688 -7.316 1 95.19 160 GLY B C 1
ATOM 3085 O O . GLY B 1 160 ? 0.439 16.531 -6.512 1 95.19 160 GLY B O 1
ATOM 3086 N N . VAL B 1 161 ? -1.665 16.266 -7.086 1 97.31 161 VAL B N 1
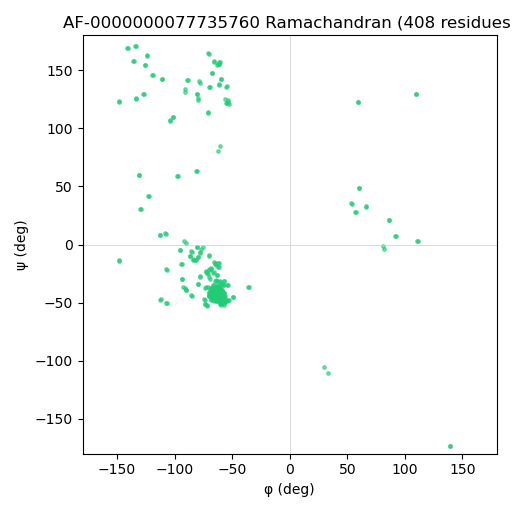ATOM 3087 C CA . VAL B 1 161 ? -2.01 15.367 -5.98 1 97.31 161 VAL B CA 1
ATOM 3088 C C . VAL B 1 161 ? -2.904 14.242 -6.488 1 97.31 161 VAL B C 1
ATOM 3090 O O . VAL B 1 161 ? -3.939 14.492 -7.109 1 97.31 161 VAL B O 1
ATOM 3093 N N . ALA B 1 162 ? -2.502 13.039 -6.238 1 97.44 162 ALA B N 1
ATOM 3094 C CA . ALA B 1 162 ? -3.215 11.875 -6.75 1 97.44 162 ALA B CA 1
ATOM 3095 C C . ALA B 1 162 ? -4.43 11.547 -5.883 1 97.44 162 ALA B C 1
ATOM 3097 O O . ALA B 1 162 ? -4.52 10.453 -5.316 1 97.44 162 ALA B O 1
ATOM 3098 N N . MET B 1 163 ? -5.348 12.461 -5.852 1 98.12 163 MET B N 1
ATOM 3099 C CA . MET B 1 163 ? -6.621 12.32 -5.152 1 98.12 163 MET B CA 1
ATOM 3100 C C . MET B 1 163 ? -7.793 12.586 -6.098 1 98.12 163 MET B C 1
ATOM 3102 O O . MET B 1 163 ? -7.625 13.242 -7.129 1 98.12 163 MET B O 1
ATOM 3106 N N . THR B 1 164 ? -8.945 12.031 -5.812 1 98 164 THR B N 1
ATOM 3107 C CA . THR B 1 164 ? -10.148 12.406 -6.543 1 98 164 THR B CA 1
ATOM 3108 C C . THR B 1 164 ? -10.469 13.891 -6.344 1 98 164 THR B C 1
ATO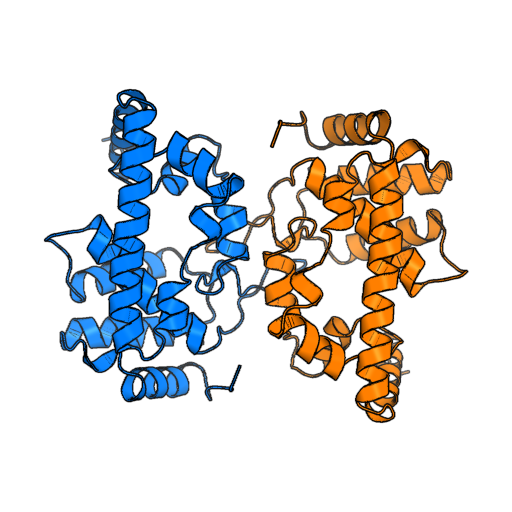M 3110 O O . THR B 1 164 ? -10.023 14.492 -5.367 1 98 164 THR B O 1
ATOM 3113 N N . PRO B 1 165 ? -11.18 14.469 -7.297 1 98.19 165 PRO B N 1
ATOM 3114 C CA . PRO B 1 165 ? -11.594 15.859 -7.09 1 98.19 165 PRO B CA 1
ATOM 3115 C C . PRO B 1 165 ? -12.344 16.062 -5.777 1 98.19 165 PRO B C 1
ATOM 3117 O O . PRO B 1 165 ? -12.172 17.094 -5.109 1 98.19 165 PRO B O 1
ATOM 3120 N N . GLN B 1 166 ? -13.117 15.07 -5.395 1 98.62 166 GLN B N 1
ATOM 3121 C CA . GLN B 1 166 ? -13.891 15.164 -4.16 1 98.62 166 GLN B CA 1
ATOM 3122 C C . GLN B 1 166 ? -12.977 15.219 -2.941 1 98.62 166 GLN B C 1
ATOM 3124 O O . GLN B 1 166 ? -13.195 16.031 -2.033 1 98.62 166 GLN B O 1
ATOM 3129 N N . MET B 1 167 ? -11.992 14.383 -2.928 1 98.69 167 MET B N 1
ATOM 3130 C CA . MET B 1 167 ? -11.047 14.359 -1.811 1 98.69 167 MET B CA 1
ATOM 3131 C C . MET B 1 167 ? -10.273 15.672 -1.731 1 98.69 167 MET B C 1
ATOM 3133 O O . MET B 1 167 ? -10.031 16.188 -0.639 1 98.69 167 MET B O 1
ATOM 3137 N N . LYS B 1 168 ? -9.836 16.203 -2.896 1 98.69 168 LYS B N 1
ATOM 3138 C CA . LYS B 1 168 ? -9.148 17.5 -2.926 1 98.69 168 LYS B CA 1
ATOM 3139 C C . LYS B 1 168 ? -10.039 18.594 -2.357 1 98.69 168 LYS B C 1
ATOM 3141 O O . LYS B 1 168 ? -9.562 19.469 -1.612 1 98.69 168 LYS B O 1
ATOM 3146 N N . ASP B 1 169 ? -11.281 18.531 -2.693 1 98.75 169 ASP B N 1
ATOM 3147 C CA . ASP B 1 169 ? -12.227 19.516 -2.172 1 98.75 169 ASP B CA 1
ATOM 3148 C C . ASP B 1 169 ? -12.312 19.438 -0.65 1 98.75 169 ASP B C 1
ATOM 3150 O O . ASP B 1 169 ? -12.391 20.469 0.024 1 98.75 169 ASP B O 1
ATOM 3154 N N . PHE B 1 170 ? -12.352 18.281 -0.129 1 98.88 170 PHE B N 1
ATOM 3155 C CA . PHE B 1 170 ? -12.422 18.094 1.314 1 98.88 170 PHE B CA 1
ATOM 3156 C C . PHE B 1 170 ? -11.219 18.719 2.004 1 98.88 170 PHE B C 1
ATOM 3158 O O . PHE B 1 170 ? -11.375 19.484 2.957 1 98.88 170 PHE B O 1
ATOM 3165 N N . VAL B 1 171 ? -10.016 18.406 1.5 1 98.88 171 VAL B N 1
ATOM 3166 C CA . VAL B 1 171 ? -8.789 18.938 2.08 1 98.88 171 VAL B CA 1
ATOM 3167 C C . VAL B 1 171 ? -8.781 20.453 1.974 1 98.88 171 VAL B C 1
ATOM 3169 O O . VAL B 1 171 ? -8.508 21.156 2.953 1 98.88 171 VAL B O 1
ATOM 3172 N N . GLU B 1 172 ? -9.172 20.906 0.801 1 98.69 172 GLU B N 1
ATOM 3173 C CA . GLU B 1 172 ? -9.219 22.344 0.531 1 98.69 172 GLU B CA 1
ATOM 3174 C C . GLU B 1 172 ? -10.172 23.062 1.491 1 98.69 172 GLU B C 1
ATOM 3176 O O . GLU B 1 172 ? -9.82 24.094 2.07 1 98.69 172 GLU B O 1
ATOM 3181 N N . ALA B 1 173 ? -11.297 22.531 1.632 1 98.81 173 ALA B N 1
ATOM 3182 C CA . ALA B 1 173 ? -12.328 23.156 2.463 1 98.81 173 ALA B CA 1
ATOM 3183 C C . ALA B 1 173 ? -11.891 23.203 3.926 1 98.81 173 ALA B C 1
ATOM 3185 O O . ALA B 1 173 ? -12.023 24.234 4.582 1 98.81 173 ALA B O 1
ATOM 3186 N N . LEU B 1 174 ? -11.422 22.141 4.426 1 98.81 174 LEU B N 1
ATOM 3187 C CA . LEU B 1 174 ? -11.102 22.062 5.848 1 98.81 174 LEU B CA 1
ATOM 3188 C C . LEU B 1 174 ? -9.867 22.891 6.172 1 98.81 174 LEU B C 1
ATOM 3190 O O . LEU B 1 174 ? -9.898 23.734 7.074 1 98.81 174 LEU B O 1
ATOM 3194 N N . LEU B 1 175 ? -8.75 22.688 5.453 1 98.62 175 LEU B N 1
ATOM 3195 C CA . LEU B 1 175 ? -7.543 23.469 5.703 1 98.62 175 LEU B CA 1
ATOM 3196 C C . LEU B 1 175 ? -7.789 24.953 5.449 1 98.62 175 LEU B C 1
ATOM 3198 O O . LEU B 1 175 ? -7.258 25.797 6.168 1 98.62 175 LEU B O 1
ATOM 3202 N N . GLY B 1 176 ? -8.539 25.25 4.41 1 98.69 176 GLY B N 1
ATOM 3203 C CA . GLY B 1 176 ? -8.891 26.625 4.141 1 98.69 176 GLY B CA 1
ATOM 3204 C C . GLY B 1 176 ? -9.672 27.281 5.266 1 98.69 176 GLY B C 1
ATOM 3205 O O . GLY B 1 176 ? -9.398 28.422 5.641 1 98.69 176 GLY B O 1
ATOM 3206 N N . ALA B 1 177 ? -10.641 26.594 5.781 1 98.69 177 ALA B N 1
ATOM 3207 C CA . ALA B 1 177 ? -11.445 27.094 6.887 1 98.69 177 ALA B CA 1
ATOM 3208 C C . ALA B 1 177 ? -10.594 27.312 8.133 1 98.69 177 ALA B C 1
ATOM 3210 O O . ALA B 1 177 ? -10.727 28.328 8.812 1 98.69 177 ALA B O 1
ATOM 3211 N N . LEU B 1 178 ? -9.75 26.328 8.406 1 98.5 178 LEU B N 1
ATOM 3212 C CA . LEU B 1 178 ? -8.844 26.469 9.539 1 98.5 178 LEU B CA 1
ATOM 3213 C C . LEU B 1 178 ? -7.961 27.719 9.375 1 98.5 178 LEU B C 1
ATOM 3215 O O . LEU B 1 178 ? -7.77 28.469 10.328 1 98.5 178 LEU B O 1
ATOM 3219 N N . ALA B 1 179 ? -7.434 27.906 8.195 1 98 179 ALA B N 1
ATOM 3220 C CA . ALA B 1 179 ? -6.559 29.031 7.914 1 98 179 ALA B CA 1
ATOM 3221 C C . ALA B 1 179 ? -7.305 30.359 8.086 1 98 179 ALA B C 1
ATOM 3223 O O . ALA B 1 179 ? -6.766 31.312 8.656 1 98 179 ALA B O 1
ATOM 3224 N N . ARG B 1 180 ? -8.523 30.422 7.645 1 98.12 180 ARG B N 1
ATOM 3225 C CA . ARG B 1 180 ? -9.328 31.641 7.664 1 98.12 180 ARG B CA 1
ATOM 3226 C C . ARG B 1 180 ? -9.766 31.984 9.078 1 98.12 180 ARG B C 1
ATOM 3228 O O . ARG B 1 180 ? -9.789 33.156 9.461 1 98.12 180 ARG B O 1
ATOM 3235 N N . THR B 1 181 ? -10.078 30.984 9.891 1 97.56 181 THR B N 1
ATOM 3236 C CA . THR B 1 181 ? -10.758 31.234 11.156 1 97.56 181 THR B CA 1
ATOM 3237 C C . THR B 1 181 ? -9.797 31.047 12.328 1 97.56 181 THR B C 1
ATOM 3239 O O . THR B 1 181 ? -10.07 31.5 13.445 1 97.56 181 THR B O 1
ATOM 3242 N N . GLU B 1 182 ? -8.758 30.297 12.086 1 95.25 182 GLU B N 1
ATOM 3243 C CA . GLU B 1 182 ? -7.824 29.906 13.141 1 95.25 182 GLU B CA 1
ATOM 3244 C C . GLU B 1 182 ? -8.539 29.188 14.289 1 95.25 182 GLU B C 1
ATOM 3246 O O . GLU B 1 182 ? -8.156 29.344 15.453 1 95.25 182 GLU B O 1
ATOM 3251 N N . ASP B 1 183 ? -9.586 28.562 13.969 1 96.94 183 ASP B N 1
ATOM 3252 C CA . ASP B 1 183 ? -10.422 27.891 14.945 1 96.94 183 ASP B CA 1
ATOM 3253 C C . ASP B 1 183 ? -10.195 26.375 14.898 1 96.94 183 ASP B C 1
ATOM 3255 O O . ASP B 1 183 ? -10.758 25.688 14.047 1 96.94 183 ASP B O 1
ATOM 3259 N N . ILE B 1 184 ? -9.523 25.844 15.859 1 97.25 184 ILE B N 1
ATOM 3260 C CA . ILE B 1 184 ? -9.133 24.453 15.914 1 97.25 184 ILE B CA 1
ATOM 3261 C C . ILE B 1 184 ? -10.375 23.578 16.125 1 97.25 184 ILE B C 1
ATOM 3263 O O . ILE B 1 184 ? -10.344 22.375 15.883 1 97.25 184 ILE B O 1
ATOM 3267 N N . SER B 1 185 ? -11.445 24.125 16.641 1 97.81 185 SER B N 1
ATOM 3268 C CA . SER B 1 185 ? -12.664 23.359 16.891 1 97.81 185 SER B CA 1
ATOM 3269 C C . SER B 1 185 ? -13.234 22.797 15.594 1 97.81 185 SER B C 1
ATOM 3271 O O . SER B 1 185 ? -14.055 21.875 15.617 1 97.81 185 SER B O 1
ATOM 3273 N N . LEU B 1 186 ? -12.805 23.297 14.453 1 98.5 186 LEU B N 1
ATOM 3274 C CA . LEU B 1 186 ? -13.234 22.797 13.156 1 98.5 186 LEU B CA 1
ATOM 3275 C C . LEU B 1 186 ? -12.758 21.359 12.938 1 98.5 186 LEU B C 1
ATOM 3277 O O . LEU B 1 186 ? -13.25 20.672 12.047 1 98.5 186 LEU B O 1
ATOM 3281 N N . LEU B 1 187 ? -11.812 20.922 13.742 1 98.62 187 LEU B N 1
ATOM 3282 C CA . LEU B 1 187 ? -11.32 19.547 13.648 1 98.62 187 LEU B CA 1
ATOM 3283 C C . LEU B 1 187 ? -12.25 18.578 14.375 1 98.62 187 LEU B C 1
ATOM 3285 O O . LEU B 1 187 ? -12.133 17.359 14.227 1 98.62 187 LEU B O 1
ATOM 3289 N N . ARG B 1 188 ? -13.141 19.125 15.164 1 98.75 188 ARG B N 1
ATOM 3290 C CA . ARG B 1 188 ? -14.047 18.25 15.906 1 98.75 188 ARG B CA 1
ATOM 3291 C C . ARG B 1 188 ? -14.977 17.5 14.953 1 98.75 188 ARG B C 1
ATOM 3293 O O . ARG B 1 188 ? -15.266 17.969 13.859 1 98.75 188 ARG B O 1
ATOM 3300 N N . PRO B 1 189 ? -15.523 16.391 15.352 1 98.31 189 PRO B N 1
ATOM 3301 C CA . PRO B 1 189 ? -16.266 15.484 14.469 1 98.31 189 PRO B CA 1
ATOM 3302 C C . PRO B 1 189 ? -17.469 16.156 13.812 1 98.31 189 PRO B C 1
ATOM 3304 O O . PRO B 1 189 ? -17.75 15.914 12.633 1 98.31 189 PRO B O 1
ATOM 3307 N N . ALA B 1 190 ? -18.141 16.969 14.508 1 98 190 ALA B N 1
ATOM 3308 C CA . ALA B 1 190 ? -19.328 17.609 13.945 1 98 190 ALA B CA 1
ATOM 3309 C C . ALA B 1 190 ? -18.969 18.406 12.695 1 98 190 ALA B C 1
ATOM 3311 O O . ALA B 1 190 ? -19.641 18.297 11.664 1 98 190 ALA B O 1
ATOM 3312 N N . SER B 1 191 ? -17.938 19.188 12.742 1 98.31 191 SER B N 1
ATOM 3313 C CA . SER B 1 191 ? -17.531 20.047 11.641 1 98.31 191 SER B CA 1
ATOM 3314 C C . SER B 1 191 ? -16.891 19.234 10.523 1 98.31 191 SER B C 1
ATOM 3316 O O . SER B 1 191 ? -17.219 19.391 9.352 1 98.31 191 SER B O 1
ATOM 3318 N N . THR B 1 192 ? -15.953 18.328 10.883 1 98.5 192 THR B N 1
ATOM 3319 C CA . THR B 1 192 ? -15.242 17.562 9.867 1 98.5 192 THR B CA 1
ATOM 3320 C C . THR B 1 192 ? -16.203 16.656 9.109 1 98.5 192 THR B C 1
ATOM 3322 O O . THR B 1 192 ? -16.078 16.484 7.891 1 98.5 192 THR B O 1
ATOM 3325 N N . ARG B 1 193 ? -17.156 16.078 9.789 1 98.19 193 ARG B N 1
ATOM 3326 C CA . ARG B 1 193 ? -18.141 15.219 9.141 1 98.19 193 ARG B CA 1
ATOM 3327 C C . ARG B 1 193 ? -18.984 16.016 8.156 1 98.19 193 ARG B C 1
ATOM 3329 O O . ARG B 1 193 ? -19.25 15.555 7.039 1 98.19 193 ARG B O 1
ATOM 3336 N N . ARG B 1 194 ? -19.406 17.125 8.586 1 98.31 194 ARG B N 1
ATOM 3337 C CA . ARG B 1 194 ? -20.219 17.984 7.719 1 98.31 194 ARG B CA 1
ATOM 3338 C C . ARG B 1 194 ? -19.469 18.344 6.445 1 98.31 194 ARG B C 1
ATOM 3340 O O . ARG B 1 194 ? -20.016 18.234 5.344 1 98.31 194 ARG B O 1
ATOM 3347 N N . ILE B 1 195 ? -18.25 18.75 6.594 1 98.62 195 ILE B N 1
ATOM 3348 C CA . ILE B 1 195 ? -17.438 19.141 5.449 1 98.62 195 ILE B CA 1
ATOM 3349 C C . ILE B 1 195 ? -17.203 17.938 4.547 1 98.62 195 ILE B C 1
ATOM 3351 O O . ILE B 1 195 ? -17.297 18.031 3.322 1 98.62 195 ILE B O 1
ATOM 3355 N N . TYR B 1 196 ? -16.859 16.75 5.156 1 98.62 196 TYR B N 1
ATOM 3356 C CA . TYR B 1 196 ? -16.641 15.539 4.387 1 98.62 196 TYR B CA 1
ATOM 3357 C C . TYR B 1 196 ? -17.891 15.148 3.605 1 98.62 196 TYR B C 1
ATOM 3359 O O . TYR B 1 196 ? -17.812 14.852 2.412 1 98.62 196 TYR B O 1
ATOM 3367 N N . GLU B 1 197 ? -19 15.133 4.238 1 98.5 197 GLU B N 1
ATOM 3368 C CA . GLU B 1 197 ? -20.25 14.727 3.596 1 98.5 197 GLU B CA 1
ATOM 3369 C C . GLU B 1 197 ? -20.625 15.68 2.463 1 98.5 197 GLU B C 1
ATOM 3371 O O . GLU B 1 197 ? -21.172 15.258 1.443 1 98.5 197 GLU B O 1
ATOM 3376 N N . THR B 1 198 ? -20.359 16.922 2.623 1 98.44 198 THR B N 1
ATOM 3377 C CA . THR B 1 198 ? -20.641 17.922 1.593 1 98.44 198 THR B CA 1
ATOM 3378 C C . THR B 1 198 ? -19.75 17.688 0.371 1 98.44 198 THR B C 1
ATOM 3380 O O . THR B 1 198 ? -20.219 17.812 -0.767 1 98.44 198 THR B O 1
ATOM 3383 N N . CYS B 1 199 ? -18.469 17.344 0.552 1 98.56 199 CYS B N 1
ATOM 3384 C CA . CYS B 1 199 ? -17.484 17.281 -0.52 1 98.56 199 CYS B CA 1
ATOM 3385 C C . CYS B 1 199 ? -17.453 15.891 -1.14 1 98.56 199 CYS B C 1
ATOM 3387 O O . CYS B 1 199 ? -17.297 15.75 -2.354 1 98.56 199 CYS B O 1
ATOM 3389 N N . VAL B 1 200 ? -17.578 14.82 -0.354 1 97.5 200 VAL B N 1
ATOM 3390 C CA . VAL B 1 200 ? -17.297 13.453 -0.785 1 97.5 200 VAL B CA 1
ATOM 3391 C C . VAL B 1 200 ? -18.594 12.648 -0.819 1 97.5 200 VAL B C 1
ATOM 3393 O O . VAL B 1 200 ? -18.875 11.977 -1.812 1 97.5 200 VAL B O 1
ATOM 3396 N N . GLY B 1 201 ? -19.359 12.711 0.154 1 95.38 201 GLY B N 1
ATOM 3397 C CA . GLY B 1 201 ? -20.594 11.953 0.292 1 95.38 201 GLY B CA 1
ATOM 3398 C C . GLY B 1 201 ? -20.812 11.422 1.695 1 95.38 201 GLY B C 1
ATOM 3399 O O . GLY B 1 201 ? -20.078 11.766 2.617 1 95.38 201 GLY B O 1
ATOM 3400 N N . PRO B 1 202 ? -21.859 10.609 1.827 1 93.75 202 PRO B N 1
ATOM 3401 C CA . PRO B 1 202 ? -22.188 10.133 3.168 1 93.75 202 PRO B CA 1
ATOM 3402 C C . PRO B 1 202 ? -21.078 9.305 3.801 1 93.75 202 PRO B C 1
ATOM 3404 O O . PRO B 1 202 ? -20.406 8.531 3.109 1 93.75 202 PRO B O 1
ATOM 3407 N N . VAL B 1 203 ? -20.859 9.562 5.086 1 90.19 203 VAL B N 1
ATOM 3408 C CA . VAL B 1 203 ? -19.891 8.781 5.844 1 90.19 203 VAL B CA 1
ATOM 3409 C C . VAL B 1 203 ? -20.422 7.371 6.07 1 90.19 203 VAL B C 1
ATOM 3411 O O . VAL B 1 203 ? -21.516 7.188 6.594 1 90.19 203 VAL B O 1
ATOM 3414 N N . LYS B 1 204 ? -19.734 6.441 5.461 1 76.56 204 LYS B N 1
ATOM 3415 C CA . LYS B 1 204 ? -20.094 5.039 5.629 1 76.56 204 LYS B CA 1
ATOM 3416 C C . LYS B 1 204 ? -19.344 4.41 6.801 1 76.56 204 LYS B C 1
ATOM 3418 O O . LYS B 1 204 ? -18.234 4.832 7.133 1 76.56 204 LYS B O 1
ATOM 3423 N N . GLY B 1 205 ? -19.984 3.631 7.73 1 64.06 205 GLY B N 1
ATOM 3424 C CA . GLY B 1 205 ? -19.391 3 8.898 1 64.06 205 GLY B CA 1
ATOM 3425 C C . GLY B 1 205 ? -18.312 1.99 8.547 1 64.06 205 GLY B C 1
ATOM 3426 O O . GLY B 1 205 ? -18.578 1.03 7.816 1 64.06 205 GLY B O 1
ATOM 3427 N N . HIS B 1 206 ? -17.125 2.404 8.258 1 57.44 206 HIS B N 1
ATOM 3428 C CA . HIS B 1 206 ? -16.109 1.387 8.047 1 57.44 206 HIS B CA 1
ATOM 3429 C C . HIS B 1 206 ? -15.141 1.323 9.227 1 57.44 206 HIS B C 1
ATOM 3431 O O . HIS B 1 206 ? -14.922 2.326 9.906 1 57.44 206 HIS B O 1
#

Organism: NCBI:txid416586

Solvent-accessible surface area (backbone atoms only — not comparable to full-atom values): 21324 Å² total; per-residue (Å²): 129,79,54,72,66,54,53,52,49,52,51,30,52,54,46,30,69,72,46,51,70,66,53,20,46,50,51,41,52,48,51,52,52,50,31,38,50,41,18,22,56,45,18,46,53,33,70,37,46,68,60,20,67,57,49,71,59,64,51,71,36,69,66,28,30,56,55,36,32,72,35,22,38,88,71,56,60,23,62,58,51,36,14,72,74,47,86,69,42,49,70,32,52,39,53,44,38,23,59,39,68,44,34,57,76,27,36,47,40,63,48,44,78,52,46,39,50,46,80,68,56,63,73,33,49,52,45,28,52,25,43,54,55,14,49,42,40,59,73,41,53,92,68,54,45,50,47,55,52,34,52,50,48,54,54,44,53,75,70,39,59,49,54,32,71,36,52,49,45,31,53,50,52,52,40,46,48,30,34,74,64,69,44,73,70,53,45,22,49,74,47,43,48,52,48,37,35,72,43,66,36,83,80,70,96,122,128,81,54,71,67,54,54,51,49,52,51,32,52,54,46,30,69,71,47,51,70,67,53,20,45,53,51,41,53,48,51,53,50,50,30,39,51,41,19,23,56,44,18,46,54,36,70,38,44,66,60,21,67,57,48,72,58,65,52,73,35,69,69,26,31,54,56,36,29,73,36,24,39,89,72,55,59,23,64,57,51,37,14,71,75,46,86,66,41,49,71,33,52,38,54,43,37,24,59,38,69,42,34,57,76,28,37,46,42,63,46,45,78,51,45,41,52,46,80,68,56,61,73,32,48,51,46,28,50,24,42,55,54,14,48,41,40,57,74,43,52,93,69,52,45,50,50,55,53,33,51,49,48,54,53,44,52,74,72,38,61,49,54,32,73,36,53,50,44,32,53,49,52,52,39,46,48,29,33,74,65,69,43,73,70,52,46,22,49,73,48,42,49,52,48,38,35,73,42,68,35,80,80,70,95,121

Radius of gyration: 23.01 Å; Cα contacts (8 Å, |Δi|>4): 555; chains: 2; bounding box: 57×63×46 Å

pLDDT: mean 94.8, std 8.18, range [32.31, 98.88]

InterPro domains:
  IPR043721 Family of unknown function DUF5662 [PF18907] (30-175)